Protein AF-A0A956GVD7-F1 (afdb_monomer)

Foldseek 3Di:
DDDDDDDDDDDDDDDDDDDDDDDDDDDDDDDDDDDDDDDDDDDDDDDDDDDDDDDDDDDDDDDDDDDDDDDDDDDDDDDDDDPPDPPDPPVVVVVVVVVVPPPDLPQQVVLLCLLQVLLQLLQVLQQFFQFVPPHTHGLVNCLVPDDPLVNVLSVLSNCSSPVSNVLSPDDDDLLVSLQSLQCSQLVNQQSLQPPVDPDHDVLSNLLSQLLLQLLQLLLLCLPVVVDCSSLVSLLSSLCSNVCSQQPDDPPDRNVVVLVVQLVPDPDPLSNQLSVLLCLLNVLSVVSNCSPPDDPNPPSNVSSLSSLCSLASSLVSNCVSVDDVVVVCNGGVSCNAFPDPPCSNHRRGHSSNSSSSSSSNSSSNSNVVVVVVD

Solvent-accessible surface area (backbone atoms only — not comparable to full-atom values): 21523 Å² total; per-residue (Å²): 140,87,79,85,78,86,79,81,82,82,80,85,78,82,76,84,80,84,78,81,76,84,79,83,78,80,76,82,79,82,77,80,76,84,78,88,79,76,84,77,87,74,80,79,83,78,85,78,82,80,84,80,88,79,83,83,86,81,90,83,84,84,89,79,88,87,84,81,90,83,84,86,85,84,90,84,87,90,75,93,71,78,83,75,72,75,80,75,55,71,68,60,55,48,52,52,49,55,61,72,67,48,89,70,69,89,40,52,70,56,40,33,51,49,25,36,56,37,8,50,50,28,35,51,45,51,72,34,40,50,23,61,64,95,56,76,38,42,58,76,74,46,51,79,77,46,56,77,74,60,42,50,55,64,50,49,40,40,49,37,6,53,53,23,32,50,57,33,71,47,97,61,58,56,50,63,43,9,47,52,30,18,50,53,7,45,50,58,48,47,43,46,35,69,61,58,46,94,63,95,54,71,45,39,49,37,34,38,53,8,56,41,26,29,26,18,8,22,42,28,35,54,73,41,70,87,49,61,64,16,43,51,33,12,38,54,9,21,49,31,42,51,46,51,32,65,51,64,54,97,93,39,38,50,52,56,52,52,52,51,50,36,73,69,40,92,44,71,46,49,24,52,24,54,52,41,57,48,51,58,54,51,54,31,57,58,40,57,55,62,77,55,79,87,71,92,76,50,42,53,55,52,22,52,49,55,25,41,42,38,30,54,33,36,53,40,43,44,55,39,74,42,68,53,68,59,54,36,64,49,21,46,27,48,75,36,42,37,71,77,89,60,63,86,55,72,58,34,9,54,49,38,18,36,25,41,40,26,17,11,44,8,41,26,37,40,56,46,63,70,73,78,112

Secondary structure (DSSP, 8-state):
--PPPPPPPPPPPPPPPPPPPPPPPPPPPPPPPPP--PPP-PPPPPPPPPPPPPPPPPP------PPPP---------------PPPPPHHHHHHHHHHHTS---TTHHHHHHHHHHHHHHHHHHHHS-SB-SSS-B-HHHHTTTS-HHHHHHHHHHHHHHHHHHHHHHS---HHHHHHHHHHHHHHHHHHHHHTS-SS--THHHHHHHHHHHHHHHHHHHHH-SS-HHHHHHHHHHHHHHHHHHHS-BTTB-HHHHHHHHHHH-SSHHHHHHHHHTHHHHHHHHHHGGGGS---TTSHHHHHHHHHHHHHHHHHHHHHHTS-HHHHHHH-TTHHHH--GGGTTSS-TTHHHHHHHHHHHHHHHHHHHGGG--

Mean predicted aligned error: 16.41 Å

Radius of gyration: 32.95 Å; Cα contacts (8 Å, |Δi|>4): 438; chains: 1; bounding box: 130×88×84 Å

Nearest PDB structures (foldseek):
  6djb-assembly1_A  TM=1.978E-01  e=6.044E+00  Homo sapiens
  6rz9-assembly1_A  TM=1.875E-01  e=8.890E+00  Homo sapiens

Structure (mmCIF, N/CA/C/O backbone):
data_AF-A0A956GVD7-F1
#
_entry.id   AF-A0A956GVD7-F1
#
loop_
_atom_site.group_PDB
_atom_site.id
_atom_site.type_symbol
_atom_site.label_atom_id
_atom_site.label_alt_id
_atom_site.label_comp_id
_atom_site.label_asym_id
_atom_site.label_entity_id
_atom_site.label_seq_id
_atom_site.pdbx_PDB_ins_code
_atom_site.Cartn_x
_atom_site.Cartn_y
_atom_site.Cartn_z
_atom_site.occupancy
_atom_site.B_iso_or_equiv
_atom_site.auth_seq_id
_atom_site.auth_comp_id
_atom_site.auth_asym_id
_atom_site.auth_atom_id
_atom_site.pdbx_PDB_model_num
ATOM 1 N N . MET A 1 1 ? -64.883 36.658 17.181 1.00 49.34 1 MET A N 1
ATOM 2 C CA . MET A 1 1 ? -65.005 36.549 15.712 1.00 49.34 1 MET A CA 1
ATOM 3 C C . MET A 1 1 ? -63.910 37.394 15.088 1.00 49.34 1 MET A C 1
ATOM 5 O O . MET A 1 1 ? -63.750 38.523 15.526 1.00 49.34 1 MET A O 1
ATOM 9 N N . GLY A 1 2 ? -63.150 36.836 14.142 1.00 45.75 2 GLY A N 1
ATOM 10 C CA . GLY A 1 2 ? -62.042 37.521 13.462 1.00 45.75 2 GLY A CA 1
ATOM 11 C C . GLY A 1 2 ? -60.755 36.694 13.436 1.00 45.75 2 GLY A C 1
ATOM 12 O O . GLY A 1 2 ? -59.763 37.095 14.030 1.00 45.75 2 GLY A O 1
ATOM 13 N N . GLY A 1 3 ? -60.781 35.519 12.801 1.00 50.25 3 GLY A N 1
ATOM 14 C CA . GLY A 1 3 ? -59.553 34.823 12.402 1.00 50.25 3 GLY A CA 1
ATOM 15 C C . GLY A 1 3 ? -59.141 35.307 11.005 1.00 50.25 3 GLY A C 1
ATOM 16 O O . GLY A 1 3 ? -60.030 35.454 10.164 1.00 50.25 3 GLY A O 1
ATOM 17 N N . PRO A 1 4 ? -57.858 35.602 10.740 1.00 57.59 4 PRO A N 1
ATOM 18 C CA . PRO A 1 4 ? -57.428 36.070 9.427 1.00 57.59 4 PRO A CA 1
ATOM 19 C C . PRO A 1 4 ? -57.510 34.956 8.370 1.00 57.59 4 PRO A C 1
ATOM 21 O O . PRO A 1 4 ? -57.179 33.799 8.629 1.00 57.59 4 PRO A O 1
ATOM 24 N N . SER A 1 5 ? -57.975 35.341 7.181 1.00 58.94 5 SER A N 1
ATOM 25 C CA . SER A 1 5 ? -58.160 34.504 5.992 1.00 58.94 5 SER A CA 1
ATOM 26 C C . SER A 1 5 ? -56.862 33.823 5.525 1.00 58.94 5 SER A C 1
ATOM 28 O O . SER A 1 5 ? -55.789 34.421 5.639 1.00 58.94 5 SER A O 1
ATOM 30 N N . PRO A 1 6 ? -56.931 32.615 4.933 1.00 55.38 6 PRO A N 1
ATOM 31 C CA . PRO A 1 6 ? -55.756 31.960 4.371 1.00 55.38 6 PRO A CA 1
ATOM 32 C C . PRO A 1 6 ? -55.308 32.674 3.086 1.00 55.38 6 PRO A C 1
ATOM 34 O O . PRO A 1 6 ? -56.092 32.847 2.153 1.00 55.38 6 PRO A O 1
ATOM 37 N N . MET A 1 7 ? -54.040 33.099 3.043 1.00 61.91 7 MET A N 1
ATOM 38 C CA . MET A 1 7 ? -53.404 33.636 1.836 1.00 61.91 7 MET A CA 1
ATOM 39 C C . MET A 1 7 ? -53.197 32.523 0.803 1.00 61.91 7 MET A C 1
ATOM 41 O O . MET A 1 7 ? -52.710 31.441 1.129 1.00 61.91 7 MET A O 1
ATOM 45 N N . GLY A 1 8 ? -53.585 32.809 -0.442 1.00 47.59 8 GLY A N 1
ATOM 46 C CA . GLY A 1 8 ? -53.484 31.896 -1.576 1.00 47.59 8 GLY A CA 1
ATOM 47 C C . GLY A 1 8 ? -52.044 31.493 -1.903 1.00 47.59 8 GLY A C 1
ATOM 48 O O . GLY A 1 8 ? -51.101 32.266 -1.743 1.00 47.59 8 GLY A O 1
ATOM 49 N N . SER A 1 9 ? -51.892 30.260 -2.378 1.00 51.38 9 SER A N 1
ATOM 50 C CA . SER A 1 9 ? -50.633 29.695 -2.863 1.00 51.38 9 SER A CA 1
ATOM 51 C C . SER A 1 9 ? -50.095 30.461 -4.086 1.00 51.38 9 SER A C 1
ATOM 53 O O . SER A 1 9 ? -50.881 30.763 -4.989 1.00 51.38 9 SER A O 1
ATOM 55 N N . PRO A 1 10 ? -48.777 30.724 -4.185 1.00 56.19 10 PRO A N 1
ATOM 56 C CA . PRO A 1 10 ? -48.175 31.292 -5.390 1.00 56.19 10 PRO A CA 1
ATOM 57 C C . PRO A 1 10 ? -48.321 30.357 -6.601 1.00 56.19 10 PRO A C 1
ATOM 59 O O . PRO A 1 10 ? -48.238 29.136 -6.468 1.00 56.19 10 PRO A O 1
ATOM 62 N N . SER A 1 11 ? -48.511 30.932 -7.792 1.00 54.47 11 SER A N 1
ATOM 63 C CA . SER A 1 11 ? -48.519 30.194 -9.065 1.00 54.47 11 SER A CA 1
ATOM 64 C C . SER A 1 11 ? -47.128 29.620 -9.386 1.00 54.47 11 SER A C 1
ATOM 66 O O . SER A 1 11 ? -46.129 30.281 -9.092 1.00 54.47 11 SER A O 1
ATOM 68 N N . PRO A 1 12 ? -47.020 28.430 -10.007 1.00 51.78 12 PRO A N 1
ATOM 69 C CA . PRO A 1 12 ? -45.724 27.856 -10.351 1.00 51.78 12 PRO A CA 1
ATOM 70 C C . PRO A 1 12 ? -45.065 28.652 -11.489 1.00 51.78 12 PRO A C 1
ATOM 72 O O . PRO A 1 12 ? -45.664 28.867 -12.543 1.00 51.78 12 PRO A O 1
ATOM 75 N N . MET A 1 13 ? -43.819 29.087 -11.276 1.00 56.03 13 MET A N 1
ATOM 76 C CA . MET A 1 13 ? -42.972 29.664 -12.324 1.00 56.03 13 MET A CA 1
ATOM 77 C C . MET A 1 13 ? -42.649 28.600 -13.381 1.00 56.03 13 MET A C 1
ATOM 79 O O . MET A 1 13 ? -42.240 27.488 -13.047 1.00 56.03 13 MET A O 1
ATOM 83 N N . GLY A 1 14 ? -42.833 28.953 -14.656 1.00 45.16 14 GLY A N 1
ATOM 84 C CA . GLY A 1 14 ? -42.508 28.095 -15.794 1.00 45.16 14 GLY A CA 1
ATOM 85 C C . GLY A 1 14 ? -41.032 27.695 -15.800 1.00 45.16 14 GLY A C 1
ATOM 86 O O . GLY A 1 14 ? -40.151 28.532 -15.607 1.00 45.16 14 GLY A O 1
ATOM 87 N N . GLY A 1 15 ? -40.771 26.402 -15.999 1.00 52.38 15 GLY A N 1
ATOM 88 C CA . GLY A 1 15 ? -39.416 25.863 -16.076 1.00 52.38 15 GLY A CA 1
ATOM 89 C C . GLY A 1 15 ? -38.651 26.363 -17.312 1.00 52.38 15 GLY A C 1
ATOM 90 O O . GLY A 1 15 ? -39.267 26.730 -18.316 1.00 52.38 15 GLY A O 1
ATOM 91 N N . PRO A 1 16 ? -37.309 26.382 -17.264 1.00 54.25 16 PRO A N 1
ATOM 92 C CA . PRO A 1 16 ? -36.489 26.795 -18.397 1.00 54.25 16 PRO A CA 1
ATOM 93 C C . PRO A 1 16 ? -36.635 25.828 -19.583 1.00 54.25 16 PRO A C 1
ATOM 95 O O . PRO A 1 16 ? -36.766 24.616 -19.413 1.00 54.25 16 PRO A O 1
ATOM 98 N N . SER A 1 17 ? -36.600 26.379 -20.800 1.00 53.59 17 SER A N 1
ATOM 99 C CA . SER A 1 17 ? -36.626 25.604 -22.047 1.00 53.59 17 SER A CA 1
ATOM 100 C C . SER A 1 17 ? -35.341 24.777 -22.213 1.00 53.59 17 SER A C 1
ATOM 102 O O . SER A 1 17 ? -34.263 25.268 -21.868 1.00 53.59 17 SER A O 1
ATOM 104 N N . PRO A 1 18 ? -35.411 23.545 -22.752 1.00 48.72 18 PRO A N 1
ATOM 105 C CA . PRO A 1 18 ? -34.227 22.714 -22.932 1.00 48.72 18 PRO A CA 1
ATOM 106 C C . PRO A 1 18 ? -33.298 23.312 -23.999 1.00 48.72 18 PRO A C 1
ATOM 108 O O . PRO A 1 18 ? -33.728 23.628 -25.109 1.00 48.72 18 PRO A O 1
ATOM 111 N N . MET A 1 19 ? -32.012 23.452 -23.665 1.00 49.78 19 MET A N 1
ATOM 112 C CA . MET A 1 19 ? -30.965 23.785 -24.634 1.00 49.78 19 MET A CA 1
ATOM 113 C C . MET A 1 19 ? -30.798 22.631 -25.629 1.00 49.78 19 MET A C 1
ATOM 115 O O . MET A 1 19 ? -30.642 21.476 -25.232 1.00 49.78 19 MET A O 1
ATOM 119 N N . GLY A 1 20 ? -30.824 22.959 -26.923 1.00 43.62 20 GLY A N 1
ATOM 120 C CA . GLY A 1 20 ? -30.574 22.009 -28.004 1.00 43.62 20 GLY A CA 1
ATOM 121 C C . GLY A 1 20 ? -29.204 21.347 -27.857 1.00 43.62 20 GLY A C 1
ATOM 122 O O . GLY A 1 20 ? -28.201 22.021 -27.626 1.00 43.62 20 GLY A O 1
ATOM 123 N N . GLY A 1 21 ? -29.177 20.018 -27.963 1.00 47.44 21 GLY A N 1
ATOM 124 C CA . GLY A 1 21 ? -27.946 19.238 -27.887 1.00 47.44 21 GLY A CA 1
ATOM 125 C C . GLY A 1 21 ? -26.981 19.556 -29.039 1.00 47.44 21 GLY A C 1
ATOM 126 O O . GLY A 1 21 ? -27.412 19.996 -30.109 1.00 47.44 21 GLY A O 1
ATOM 127 N N . PRO A 1 22 ? -25.670 19.336 -28.848 1.00 52.50 22 PRO A N 1
ATOM 128 C CA . PRO A 1 22 ? -24.684 19.551 -29.898 1.00 52.50 22 PRO A CA 1
ATOM 129 C C . PRO A 1 22 ? -24.912 18.599 -31.081 1.00 52.50 22 PRO A C 1
ATOM 131 O O . PRO A 1 22 ? -25.279 17.436 -30.909 1.00 52.50 22 PRO A O 1
ATOM 134 N N . SER A 1 23 ? -24.684 19.105 -32.296 1.00 51.47 23 SER A N 1
ATOM 135 C CA . SER A 1 23 ? -24.769 18.315 -33.529 1.00 51.47 23 SER A CA 1
ATOM 136 C C . SER A 1 23 ? -23.673 17.236 -33.573 1.00 51.47 23 SER A C 1
ATOM 138 O O . SER A 1 23 ? -22.557 17.503 -33.119 1.00 51.47 23 SER A O 1
ATOM 140 N N . PRO A 1 24 ? -23.935 16.036 -34.129 1.00 48.38 24 PRO A N 1
ATOM 141 C CA . PRO A 1 24 ? -22.924 14.987 -34.218 1.00 48.38 24 PRO A CA 1
ATOM 142 C C . PRO A 1 24 ? -21.773 15.427 -35.130 1.00 48.38 24 PRO A C 1
ATOM 144 O O . PRO A 1 24 ? -22.002 15.814 -36.276 1.00 48.38 24 PRO A O 1
ATOM 147 N N . MET A 1 25 ? -20.531 15.343 -34.645 1.00 50.09 25 MET A N 1
ATOM 148 C CA . MET A 1 25 ? -19.358 15.435 -35.518 1.00 50.09 25 MET A CA 1
ATOM 149 C C . MET A 1 25 ? -19.329 14.214 -36.442 1.00 50.09 25 MET A C 1
ATOM 151 O O . MET A 1 25 ? -19.420 13.077 -35.978 1.00 50.09 25 MET A O 1
ATOM 155 N N . GLY A 1 26 ? -19.212 14.462 -37.748 1.00 42.38 26 GLY A N 1
ATOM 156 C CA . GLY A 1 26 ? -19.067 13.421 -38.761 1.00 42.38 26 GLY A CA 1
ATOM 157 C C . GLY A 1 26 ? -17.887 12.504 -38.442 1.00 42.38 26 GLY A C 1
ATOM 158 O O . GLY A 1 26 ? -16.792 12.972 -38.131 1.00 42.38 26 GLY A O 1
ATOM 159 N N . GLY A 1 27 ? -18.133 11.194 -38.484 1.00 45.09 27 GLY A N 1
ATOM 160 C CA . GLY A 1 27 ? -17.101 10.186 -38.265 1.00 45.09 27 GLY A CA 1
ATOM 161 C C . GLY A 1 27 ? -15.998 10.252 -39.330 1.00 45.09 27 GLY A C 1
ATOM 162 O O . GLY A 1 27 ? -16.236 10.738 -40.438 1.00 45.09 27 GLY A O 1
ATOM 163 N N . PRO A 1 28 ? -14.785 9.771 -39.020 1.00 52.69 28 PRO A N 1
ATOM 164 C CA . PRO A 1 28 ? -13.694 9.735 -39.985 1.00 52.69 28 PRO A CA 1
ATOM 165 C C . PRO A 1 28 ? -14.022 8.799 -41.159 1.00 52.69 28 PRO A C 1
ATOM 167 O O . PRO A 1 28 ? -14.576 7.714 -40.971 1.00 52.69 28 PRO A O 1
ATOM 170 N N . SER A 1 29 ? -13.651 9.216 -42.372 1.00 50.88 29 SER A N 1
ATOM 171 C CA . SER A 1 29 ? -13.756 8.402 -43.587 1.00 50.88 29 SER A CA 1
ATOM 172 C C . SER A 1 29 ? -12.965 7.091 -43.447 1.00 50.88 29 SER A C 1
ATOM 174 O O . SER A 1 29 ? -11.859 7.115 -42.896 1.00 50.88 29 SER A O 1
ATOM 176 N N . PRO A 1 30 ? -13.458 5.950 -43.969 1.00 47.06 30 PRO A N 1
ATOM 177 C CA . PRO A 1 30 ? -12.713 4.697 -43.922 1.00 47.06 30 PRO A CA 1
ATOM 178 C C . PRO A 1 30 ? -11.430 4.819 -44.755 1.00 47.06 30 PRO A C 1
ATOM 180 O O . PRO A 1 30 ? -11.487 5.156 -45.938 1.00 47.06 30 PRO A O 1
ATOM 183 N N . MET A 1 31 ? -10.271 4.525 -44.157 1.00 49.09 31 MET A N 1
ATOM 184 C CA . MET A 1 31 ? -9.049 4.285 -44.928 1.00 49.09 31 MET A CA 1
ATOM 185 C C . MET A 1 31 ? -9.249 3.035 -45.790 1.00 49.09 31 MET A C 1
ATOM 187 O O . MET A 1 31 ? -9.678 1.995 -45.289 1.00 49.09 31 MET A O 1
ATOM 191 N N . GLY A 1 32 ? -8.946 3.153 -47.085 1.00 41.12 32 GLY A N 1
ATOM 192 C CA . GLY A 1 32 ? -8.997 2.047 -48.037 1.00 41.12 32 GLY A CA 1
ATOM 193 C C . GLY A 1 32 ? -8.183 0.852 -47.541 1.00 41.12 32 GLY A C 1
ATOM 194 O O . GLY A 1 32 ? -7.042 1.003 -47.105 1.00 41.12 32 GLY A O 1
ATOM 195 N N . GLY A 1 33 ? -8.799 -0.330 -47.575 1.00 43.00 33 GLY A N 1
ATOM 196 C CA . GLY A 1 33 ? -8.146 -1.575 -47.189 1.00 43.00 33 GLY A CA 1
ATOM 197 C C . GLY A 1 33 ? -6.944 -1.897 -48.090 1.00 43.00 33 GLY A C 1
ATOM 198 O O . GLY A 1 33 ? -6.905 -1.469 -49.246 1.00 43.00 33 GLY A O 1
ATOM 199 N N . PRO A 1 34 ? -5.953 -2.648 -47.586 1.00 50.78 34 PRO A N 1
ATOM 200 C CA . PRO A 1 34 ? -4.809 -3.067 -48.384 1.00 50.78 34 PRO A CA 1
ATOM 201 C C . PRO A 1 34 ? -5.228 -4.050 -49.488 1.00 50.78 34 PRO A C 1
ATOM 203 O O . PRO A 1 34 ? -6.030 -4.958 -49.263 1.00 50.78 34 PRO A O 1
ATOM 206 N N . SER A 1 35 ? -4.654 -3.880 -50.681 1.00 48.06 35 SER A N 1
ATOM 207 C CA . SER A 1 35 ? -4.806 -4.795 -51.817 1.00 48.06 35 SER A CA 1
ATOM 208 C C . SER A 1 35 ? -4.324 -6.212 -51.460 1.00 48.06 35 SER A C 1
ATOM 210 O O . SER A 1 35 ? -3.257 -6.348 -50.855 1.00 48.06 35 SER A O 1
ATOM 212 N N . PRO A 1 36 ? -5.035 -7.282 -51.860 1.00 43.22 36 PRO A N 1
ATOM 213 C CA . PRO A 1 36 ? -4.582 -8.644 -51.613 1.00 43.22 36 PRO A CA 1
ATOM 214 C C . PRO A 1 36 ? -3.406 -8.985 -52.540 1.00 43.22 36 PRO A C 1
ATOM 216 O O . PRO A 1 36 ? -3.590 -9.251 -53.726 1.00 43.22 36 PRO A O 1
ATOM 219 N N . MET A 1 37 ? -2.183 -8.997 -52.003 1.00 46.09 37 MET A N 1
ATOM 220 C CA . MET A 1 37 ? -1.062 -9.708 -52.623 1.00 46.09 37 MET A CA 1
ATOM 221 C C . MET A 1 37 ? -1.150 -11.178 -52.213 1.00 46.09 37 MET A C 1
ATOM 223 O O . MET A 1 37 ? -0.867 -11.533 -51.070 1.00 46.09 37 MET A O 1
ATOM 227 N N . GLY A 1 38 ? -1.584 -12.032 -53.138 1.00 41.00 38 GLY A N 1
ATOM 228 C CA . GLY A 1 38 ? -1.508 -13.479 -52.962 1.00 41.00 38 GLY A CA 1
ATOM 229 C C . GLY A 1 38 ? -0.048 -13.958 -52.980 1.00 41.00 38 GLY A C 1
ATOM 230 O O . GLY A 1 38 ? 0.755 -13.415 -53.741 1.00 41.00 38 GLY A O 1
ATOM 231 N N . PRO A 1 39 ? 0.330 -14.963 -52.174 1.00 49.22 39 PRO A N 1
ATOM 232 C CA . PRO A 1 39 ? 1.646 -15.575 -52.278 1.00 49.22 39 PRO A CA 1
ATOM 233 C C . PRO A 1 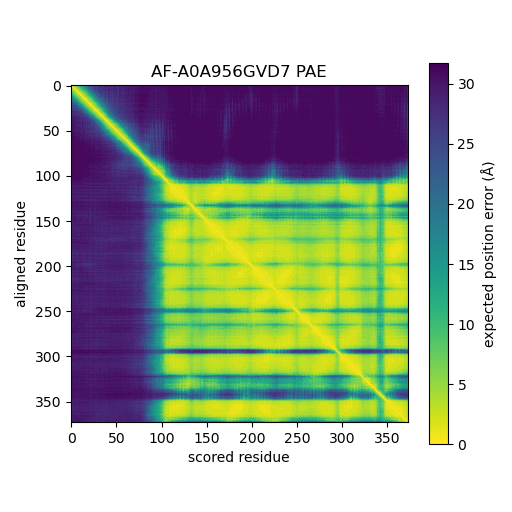39 ? 1.708 -16.523 -53.486 1.00 49.22 39 PRO A C 1
ATOM 235 O O . PRO A 1 39 ? 0.873 -17.413 -53.640 1.00 49.22 39 PRO A O 1
ATOM 238 N N . SER A 1 40 ? 2.733 -16.360 -54.324 1.00 46.62 40 SER A N 1
ATOM 239 C CA . SER A 1 40 ? 3.163 -17.386 -55.280 1.00 46.62 40 SER A CA 1
ATOM 240 C C . SER A 1 40 ? 3.621 -18.644 -54.519 1.00 46.62 40 SER A C 1
ATOM 242 O O . SER A 1 40 ? 4.302 -18.499 -53.499 1.00 46.62 40 SER A O 1
ATOM 244 N N . PRO A 1 41 ? 3.326 -19.876 -54.978 1.00 44.75 41 PRO A N 1
ATOM 245 C CA . PRO A 1 41 ? 3.816 -21.077 -54.312 1.00 44.75 41 PRO A CA 1
ATOM 246 C C . PRO A 1 41 ? 5.324 -21.207 -54.558 1.00 44.75 41 PRO A C 1
ATOM 248 O O . PRO A 1 41 ? 5.753 -21.495 -55.675 1.00 44.75 41 PRO A O 1
ATOM 251 N N . MET A 1 42 ? 6.145 -20.990 -53.527 1.00 46.59 42 MET A N 1
ATOM 252 C CA . MET A 1 42 ? 7.536 -21.447 -53.550 1.00 46.59 42 MET A CA 1
ATOM 253 C C . MET A 1 42 ? 7.550 -22.967 -53.375 1.00 46.59 42 MET A C 1
ATOM 255 O O . MET A 1 42 ? 6.938 -23.499 -52.449 1.00 46.59 42 MET A O 1
ATOM 259 N N . GLY A 1 43 ? 8.231 -23.648 -54.299 1.00 39.69 43 GLY A N 1
ATOM 260 C CA . GLY A 1 43 ? 8.416 -25.095 -54.297 1.00 39.69 43 GLY A CA 1
ATOM 261 C C . GLY A 1 43 ? 8.971 -25.600 -52.966 1.00 39.69 43 GLY A C 1
ATOM 262 O O . GLY A 1 43 ? 9.837 -24.972 -52.357 1.00 39.69 43 GLY A O 1
ATOM 263 N N . GLY A 1 44 ? 8.433 -26.730 -52.510 1.00 39.69 44 GLY A N 1
ATOM 264 C CA . GLY A 1 44 ? 8.859 -27.371 -51.272 1.00 39.69 44 GLY A CA 1
ATOM 265 C C . GLY A 1 44 ? 10.339 -27.781 -51.306 1.00 39.69 44 GLY A C 1
ATOM 266 O O . GLY A 1 44 ? 10.880 -28.055 -52.380 1.00 39.69 44 GLY A O 1
ATOM 267 N N . PRO A 1 45 ? 11.011 -27.836 -50.146 1.00 49.28 45 PRO A N 1
ATOM 268 C CA . PRO A 1 45 ? 12.397 -28.277 -50.067 1.00 49.28 45 PRO A CA 1
ATOM 269 C C . PRO A 1 45 ? 12.526 -29.782 -50.352 1.00 49.28 45 PRO A C 1
ATOM 271 O O . PRO A 1 45 ? 11.753 -30.595 -49.844 1.00 49.28 45 PRO A O 1
ATOM 274 N N . SER A 1 46 ? 13.537 -30.152 -51.142 1.00 47.88 46 SER A N 1
ATOM 275 C CA . SER A 1 46 ? 13.964 -31.541 -51.350 1.00 47.88 46 SER A CA 1
ATOM 276 C C . SER A 1 46 ? 14.433 -32.179 -50.029 1.00 47.88 46 SER A C 1
ATOM 278 O O . SER A 1 46 ? 15.081 -31.493 -49.234 1.00 47.88 46 SER A O 1
ATOM 280 N N . PRO A 1 47 ? 14.189 -33.481 -49.778 1.00 43.28 47 PRO A N 1
ATOM 281 C CA . PRO A 1 47 ? 14.679 -34.138 -48.568 1.00 43.28 47 PRO A CA 1
ATOM 282 C C . PRO A 1 47 ? 16.211 -34.234 -48.593 1.00 43.28 47 PRO A C 1
ATOM 284 O O . PRO A 1 47 ? 16.781 -34.840 -49.501 1.00 43.28 47 PRO A O 1
ATOM 287 N N . MET A 1 48 ? 16.888 -33.661 -47.593 1.00 46.50 48 MET A N 1
ATOM 288 C CA . MET A 1 48 ? 18.300 -33.962 -47.336 1.00 46.50 48 MET A CA 1
ATOM 289 C C . MET A 1 48 ? 18.417 -35.382 -46.775 1.00 46.50 48 MET A C 1
ATOM 291 O O . MET A 1 48 ? 17.727 -35.739 -45.819 1.00 46.50 48 MET A O 1
ATOM 295 N N . GLY A 1 49 ? 19.294 -36.182 -47.386 1.00 37.59 49 GLY A N 1
ATOM 296 C CA . GLY A 1 49 ? 19.621 -37.533 -46.942 1.00 37.59 49 GLY A CA 1
ATOM 297 C C . GLY A 1 49 ? 20.127 -37.555 -45.499 1.00 37.59 49 GLY A C 1
ATOM 298 O O . GLY A 1 49 ? 20.881 -36.679 -45.076 1.00 37.59 49 GLY A O 1
ATOM 299 N N . GLY A 1 50 ? 19.678 -38.555 -44.741 1.00 39.25 50 GLY A N 1
ATOM 300 C CA . GLY A 1 50 ? 20.084 -38.754 -43.353 1.00 39.25 50 GLY A CA 1
ATOM 301 C C . GLY A 1 50 ? 21.576 -39.103 -43.218 1.00 39.25 50 GLY A C 1
ATOM 302 O O . GLY A 1 50 ? 22.167 -39.658 -44.146 1.00 39.25 50 GLY A O 1
ATOM 303 N N . PRO A 1 51 ? 22.201 -38.794 -42.070 1.00 48.16 51 PRO A N 1
ATOM 304 C CA . PRO A 1 51 ? 23.596 -39.134 -41.816 1.00 48.16 51 PRO A CA 1
ATOM 305 C C . PRO A 1 51 ? 23.785 -40.637 -41.547 1.00 48.16 51 PRO A C 1
ATOM 307 O O . PRO A 1 51 ? 22.996 -41.263 -40.840 1.00 48.16 51 PRO A O 1
ATOM 310 N N . SER A 1 52 ? 24.870 -41.202 -42.085 1.00 44.28 52 SER A N 1
ATOM 311 C CA . SER A 1 52 ? 25.335 -42.566 -41.795 1.00 44.28 52 SER A CA 1
ATOM 312 C C . SER A 1 52 ? 25.819 -42.705 -40.338 1.00 44.28 52 SER A C 1
ATOM 314 O O . SER A 1 52 ? 26.398 -41.754 -39.806 1.00 44.28 52 SER A O 1
ATOM 316 N N . PRO A 1 53 ? 25.666 -43.874 -39.684 1.00 42.25 53 PRO A N 1
ATOM 317 C CA . PRO A 1 53 ? 26.124 -44.067 -38.311 1.00 42.25 53 PRO A CA 1
ATOM 318 C C . PRO A 1 53 ? 27.650 -44.237 -38.255 1.00 42.25 53 PRO A C 1
ATOM 320 O O . PRO A 1 53 ? 28.198 -45.150 -38.872 1.00 42.25 53 PRO A O 1
ATOM 323 N N . MET A 1 54 ? 28.341 -43.391 -37.482 1.00 45.59 54 MET A N 1
ATOM 324 C CA . MET A 1 54 ? 29.725 -43.647 -37.065 1.00 45.59 54 MET A CA 1
ATOM 325 C C . MET A 1 54 ? 29.738 -44.564 -35.838 1.00 45.59 54 MET A C 1
ATOM 327 O O . MET A 1 54 ? 29.040 -44.317 -34.855 1.00 45.59 54 MET A O 1
ATOM 331 N N . GLY A 1 55 ? 30.535 -45.632 -35.926 1.00 35.59 55 GLY A N 1
ATOM 332 C CA . GLY A 1 55 ? 30.714 -46.642 -34.887 1.00 35.59 55 GLY A CA 1
ATOM 333 C C . GLY A 1 55 ? 31.324 -46.088 -33.597 1.00 35.59 55 GLY A C 1
ATOM 334 O O . GLY A 1 55 ? 32.181 -45.206 -33.619 1.00 35.59 55 GLY A O 1
ATOM 335 N N . GLY A 1 56 ? 30.864 -46.622 -32.466 1.00 36.53 56 GLY A N 1
ATOM 336 C CA . GLY A 1 56 ? 31.387 -46.300 -31.141 1.00 36.53 56 GLY A CA 1
ATOM 337 C C . GLY A 1 56 ? 32.731 -46.988 -30.851 1.00 36.53 56 GLY A C 1
ATOM 338 O O . GLY A 1 56 ? 32.966 -48.089 -31.354 1.00 36.53 56 GLY A O 1
ATOM 339 N N . PRO A 1 57 ? 33.601 -46.399 -30.012 1.00 45.56 57 PRO A N 1
ATOM 340 C CA . PRO A 1 57 ? 34.746 -47.103 -29.442 1.00 45.56 57 PRO A CA 1
ATOM 341 C C . PRO A 1 57 ? 34.361 -47.908 -28.186 1.00 45.56 57 PRO A C 1
ATOM 343 O O . PRO A 1 57 ? 33.604 -47.442 -27.335 1.00 45.56 57 PRO A O 1
ATOM 346 N N . SER A 1 58 ? 34.930 -49.110 -28.081 1.00 40.72 58 SER A N 1
ATOM 347 C CA . SER A 1 58 ? 34.826 -50.068 -26.968 1.00 40.72 58 SER A CA 1
ATOM 348 C C . SER A 1 58 ? 35.469 -49.581 -25.649 1.00 40.72 58 SER A C 1
ATOM 350 O O . SER A 1 58 ? 36.352 -48.722 -25.681 1.00 40.72 58 SER A O 1
ATOM 352 N N . PRO A 1 59 ? 35.088 -50.152 -24.483 1.00 43.88 59 PRO A N 1
ATOM 353 C CA . PRO A 1 59 ? 35.544 -49.704 -23.167 1.00 43.88 59 PRO A CA 1
ATOM 354 C C . PRO A 1 59 ? 36.896 -50.323 -22.773 1.00 43.88 59 PRO A C 1
ATOM 356 O O . PRO A 1 59 ? 37.098 -51.528 -22.914 1.00 43.88 59 PRO A O 1
ATOM 359 N N . MET A 1 60 ? 37.797 -49.517 -22.206 1.00 43.25 60 MET A N 1
ATOM 360 C CA . MET A 1 60 ? 39.002 -49.992 -21.518 1.00 43.25 60 MET A CA 1
ATOM 361 C C . MET A 1 60 ? 38.907 -49.575 -20.046 1.00 43.25 60 MET A C 1
ATOM 363 O O . MET A 1 60 ? 38.684 -48.406 -19.738 1.00 43.25 60 MET A O 1
ATOM 367 N N . GLY A 1 61 ? 38.952 -50.562 -19.151 1.00 34.19 61 GLY A N 1
ATOM 368 C CA . GLY A 1 61 ? 38.656 -50.395 -17.732 1.00 34.19 61 GLY A CA 1
ATOM 369 C C . GLY A 1 61 ? 39.861 -50.124 -16.832 1.00 34.19 61 GLY A C 1
ATOM 370 O O . GLY A 1 61 ? 41.007 -50.217 -17.252 1.00 34.19 61 GLY A O 1
ATOM 371 N N . GLY A 1 62 ? 39.540 -49.911 -15.551 1.00 30.91 62 GLY A N 1
ATOM 372 C CA . GLY A 1 62 ? 40.321 -50.426 -14.423 1.00 30.91 62 GLY A CA 1
ATOM 373 C C . GLY A 1 62 ? 41.200 -49.439 -13.648 1.00 30.91 62 GLY A C 1
ATOM 374 O O . GLY A 1 62 ? 42.216 -48.997 -14.161 1.00 30.91 62 GLY A O 1
ATOM 375 N N . MET A 1 63 ? 40.866 -49.296 -12.351 1.00 34.50 63 MET A N 1
ATOM 376 C CA . MET A 1 63 ? 41.759 -49.006 -11.200 1.00 34.50 63 MET A CA 1
ATOM 377 C C . MET A 1 63 ? 42.266 -47.552 -11.080 1.00 34.50 63 MET A C 1
ATOM 379 O O . MET A 1 63 ? 42.633 -46.935 -12.062 1.00 34.50 63 MET A O 1
ATOM 383 N N . GLY A 1 64 ? 42.336 -46.885 -9.926 1.00 32.97 64 GLY A N 1
ATOM 384 C CA . GLY A 1 64 ? 42.163 -47.207 -8.507 1.00 32.97 64 GLY A CA 1
ATOM 385 C C . GLY A 1 64 ? 42.220 -45.886 -7.700 1.00 32.97 64 GLY A C 1
ATOM 386 O O . GLY A 1 64 ? 42.501 -44.835 -8.269 1.00 32.97 64 GLY A O 1
ATOM 387 N N . GLY A 1 65 ? 41.871 -45.935 -6.409 1.00 36.94 65 GLY A N 1
ATOM 388 C CA . GLY A 1 65 ? 41.523 -44.788 -5.547 1.00 36.94 65 GLY A CA 1
ATOM 389 C C . GLY A 1 65 ? 42.619 -43.757 -5.187 1.00 36.94 65 GLY A C 1
ATOM 390 O O . GLY A 1 65 ? 43.726 -43.794 -5.720 1.00 36.94 65 GLY A O 1
ATOM 391 N N . PRO A 1 66 ? 42.301 -42.800 -4.288 1.00 48.78 66 PRO A N 1
ATOM 392 C CA . PRO A 1 66 ? 43.092 -41.586 -4.074 1.00 48.78 66 PRO A CA 1
ATOM 393 C C . PRO A 1 66 ? 44.202 -41.790 -3.027 1.00 48.78 66 PRO A C 1
ATOM 395 O O . PRO A 1 66 ? 43.976 -42.514 -2.054 1.00 48.78 66 PRO A O 1
ATOM 398 N N . PRO A 1 67 ? 45.362 -41.112 -3.122 1.00 45.91 67 PRO A N 1
ATOM 399 C CA . PRO A 1 67 ? 46.294 -41.047 -2.009 1.00 45.91 67 PRO A CA 1
ATOM 400 C C . PRO A 1 67 ? 46.068 -39.795 -1.143 1.00 45.91 67 PRO A C 1
ATOM 402 O O . PRO A 1 67 ? 45.997 -38.666 -1.628 1.00 45.91 67 PRO A O 1
ATOM 405 N N . SER A 1 68 ? 45.979 -40.040 0.164 1.00 43.22 68 SER A N 1
ATOM 406 C CA . SER A 1 68 ? 46.066 -39.085 1.279 1.00 43.22 68 SER A CA 1
ATOM 407 C C . SER A 1 68 ? 47.490 -38.493 1.430 1.00 43.22 68 SER A C 1
ATOM 409 O O . SER A 1 68 ? 48.427 -38.991 0.802 1.00 43.22 68 SER A O 1
ATOM 411 N N . PRO A 1 69 ? 47.684 -37.432 2.243 1.00 49.09 69 PRO A N 1
ATOM 412 C CA . PRO A 1 69 ? 48.809 -36.503 2.123 1.00 49.09 69 PRO A CA 1
ATOM 413 C C . PRO A 1 69 ? 50.045 -36.927 2.932 1.00 49.09 69 PRO A C 1
ATOM 415 O O . PRO A 1 69 ? 49.923 -37.523 4.002 1.00 49.09 69 PRO A O 1
ATOM 418 N N . MET A 1 70 ? 51.239 -36.545 2.465 1.00 43.22 70 MET A N 1
ATOM 419 C CA . MET A 1 70 ? 52.493 -36.656 3.224 1.00 43.22 70 MET A CA 1
ATOM 420 C C . MET A 1 70 ? 53.277 -35.327 3.267 1.00 43.22 70 MET A C 1
ATOM 422 O O . MET A 1 70 ? 53.052 -34.459 2.423 1.00 43.22 70 MET A O 1
ATOM 426 N N . PRO A 1 71 ? 54.137 -35.140 4.292 1.00 45.75 71 PRO A N 1
ATOM 427 C CA . PRO A 1 71 ? 54.462 -33.838 4.873 1.00 45.75 71 PRO A CA 1
ATOM 428 C C . PRO A 1 71 ? 55.743 -33.183 4.324 1.00 45.75 71 PRO A C 1
ATOM 430 O O . PRO A 1 71 ? 56.591 -33.816 3.702 1.00 45.75 71 PRO A O 1
ATOM 433 N N . ALA A 1 72 ? 55.864 -31.884 4.604 1.00 44.09 72 ALA A N 1
ATOM 434 C CA . ALA A 1 72 ? 56.924 -30.981 4.156 1.00 44.09 72 ALA A CA 1
ATOM 435 C C . ALA A 1 72 ? 58.323 -31.269 4.742 1.00 44.09 72 ALA A C 1
ATOM 437 O O . ALA A 1 72 ? 58.432 -31.647 5.911 1.00 44.09 72 ALA A O 1
ATOM 438 N N . PRO A 1 73 ? 59.391 -30.906 4.003 1.00 41.72 73 PRO A N 1
ATOM 439 C CA . PRO A 1 73 ? 60.666 -30.502 4.587 1.00 41.72 73 PRO A CA 1
ATOM 440 C C . PRO A 1 73 ? 60.969 -29.000 4.420 1.00 41.72 73 PRO A C 1
ATOM 442 O O . PRO A 1 73 ? 60.473 -28.297 3.546 1.00 41.72 73 PRO A O 1
ATOM 445 N N . GLN A 1 74 ? 61.807 -28.546 5.343 1.00 38.06 74 GLN A N 1
ATOM 446 C CA . GLN A 1 74 ? 62.123 -27.197 5.800 1.00 38.06 74 GLN A CA 1
ATOM 447 C C . GLN A 1 74 ? 62.899 -26.257 4.844 1.00 38.06 74 GLN A C 1
ATOM 449 O O . GLN A 1 74 ? 63.913 -26.635 4.274 1.00 38.06 74 GLN A O 1
ATOM 454 N N . ARG A 1 75 ? 62.504 -24.970 4.914 1.00 41.12 75 ARG A N 1
ATOM 455 C CA . ARG A 1 75 ? 63.324 -23.777 5.267 1.00 41.12 75 ARG A CA 1
ATOM 456 C C . ARG A 1 75 ? 64.372 -23.253 4.260 1.00 41.12 75 ARG A C 1
ATOM 458 O O . ARG A 1 75 ? 65.446 -23.819 4.123 1.00 41.12 75 ARG A O 1
ATOM 465 N N . GLY A 1 76 ? 64.140 -22.028 3.760 1.00 31.95 76 GLY A N 1
ATOM 466 C CA . GLY A 1 76 ? 65.220 -21.110 3.361 1.00 31.95 76 GLY A CA 1
ATOM 467 C C . GLY A 1 76 ? 64.824 -19.883 2.518 1.00 31.95 76 GLY A C 1
ATOM 468 O O . GLY A 1 76 ? 64.732 -19.994 1.307 1.00 31.95 76 GLY A O 1
ATOM 469 N N . GLY A 1 77 ? 64.724 -18.701 3.144 1.00 32.47 77 GLY A N 1
ATOM 470 C CA . GLY A 1 77 ? 65.072 -17.404 2.520 1.00 32.47 77 GLY A CA 1
ATOM 471 C C . GLY A 1 77 ? 64.006 -16.644 1.703 1.00 32.47 77 GLY A C 1
ATOM 472 O O . GLY A 1 77 ? 63.027 -17.237 1.277 1.00 32.47 77 GLY A O 1
ATOM 473 N N . PRO A 1 78 ? 64.149 -15.311 1.536 1.00 47.12 78 PRO A N 1
ATOM 474 C CA . PRO A 1 78 ? 63.036 -14.361 1.543 1.00 47.12 78 PRO A CA 1
ATOM 475 C C . PRO A 1 78 ? 62.636 -13.858 0.147 1.00 47.12 78 PRO A C 1
ATOM 477 O O . PRO A 1 78 ? 63.478 -13.479 -0.660 1.00 47.12 78 PRO A O 1
ATOM 480 N N . GLY A 1 79 ? 61.333 -13.769 -0.109 1.00 38.09 79 GLY A N 1
ATOM 481 C CA . GLY A 1 79 ? 60.803 -13.139 -1.315 1.00 38.09 79 GLY A CA 1
ATOM 482 C C . GLY A 1 79 ? 59.313 -13.404 -1.451 1.00 38.09 79 GLY A C 1
ATOM 483 O O . GLY A 1 79 ? 58.908 -14.492 -1.848 1.00 38.09 79 GLY A O 1
ATOM 484 N N . GLY A 1 80 ? 58.487 -12.423 -1.083 1.00 49.53 80 GLY A N 1
ATOM 485 C CA . GLY A 1 80 ? 57.046 -12.487 -1.299 1.00 49.53 80 GLY A CA 1
ATOM 486 C C . GLY A 1 80 ? 56.754 -12.593 -2.791 1.00 49.53 80 GLY A C 1
ATOM 487 O O . GLY A 1 80 ? 56.879 -11.615 -3.521 1.00 49.53 80 GLY A O 1
ATOM 488 N N . THR A 1 81 ? 56.367 -13.780 -3.245 1.00 45.75 81 THR A N 1
ATOM 489 C CA . THR A 1 81 ? 55.759 -13.960 -4.559 1.00 45.75 81 THR A CA 1
ATOM 490 C C . THR A 1 81 ? 54.254 -13.899 -4.364 1.00 45.75 81 THR A C 1
ATOM 492 O O . THR A 1 81 ? 53.647 -14.739 -3.701 1.00 45.75 81 THR A O 1
ATOM 495 N N . ALA A 1 82 ? 53.656 -12.830 -4.888 1.00 48.81 82 ALA A N 1
ATOM 496 C CA . ALA A 1 82 ? 52.217 -12.727 -5.032 1.00 48.81 82 ALA A CA 1
ATOM 497 C C . ALA A 1 82 ? 51.716 -13.984 -5.753 1.00 48.81 82 ALA A C 1
ATOM 499 O O . ALA A 1 82 ? 52.222 -14.334 -6.820 1.00 48.81 82 ALA A O 1
ATOM 500 N N . VAL A 1 83 ? 50.731 -14.663 -5.166 1.00 47.50 83 VAL A N 1
ATOM 501 C CA . VAL A 1 83 ? 50.001 -15.735 -5.840 1.00 47.50 83 VAL A CA 1
ATOM 502 C C . VAL A 1 83 ? 49.285 -15.090 -7.024 1.00 47.50 83 VAL A C 1
ATOM 504 O O . VAL A 1 83 ? 48.228 -14.478 -6.872 1.00 47.50 83 VAL A O 1
ATOM 507 N N . VAL A 1 84 ? 49.896 -15.167 -8.208 1.00 53.66 84 VAL A N 1
ATOM 508 C CA . VAL A 1 84 ? 49.249 -14.795 -9.464 1.00 53.66 84 VAL A CA 1
ATOM 509 C C . VAL A 1 84 ? 48.103 -15.779 -9.639 1.00 53.66 84 VAL A C 1
ATOM 511 O O . VAL A 1 84 ? 48.307 -16.958 -9.921 1.00 53.66 84 VAL A O 1
ATOM 514 N N . SER A 1 85 ? 46.889 -15.297 -9.385 1.00 59.38 85 SER A N 1
ATOM 515 C CA . SER A 1 85 ? 45.673 -16.050 -9.664 1.00 59.38 85 SER A CA 1
ATOM 516 C C . SER A 1 85 ? 45.684 -16.401 -11.148 1.00 59.38 85 SER A C 1
ATOM 518 O O . SER A 1 85 ? 45.864 -15.514 -11.985 1.00 59.38 85 SER A O 1
ATOM 520 N N . ALA A 1 86 ? 45.552 -17.689 -11.469 1.00 59.09 86 ALA A N 1
ATOM 521 C CA . ALA A 1 86 ? 45.524 -18.151 -12.850 1.00 59.09 86 ALA A CA 1
ATOM 522 C C . ALA A 1 86 ? 44.469 -17.355 -13.648 1.00 59.09 86 ALA A C 1
ATOM 524 O O . ALA A 1 86 ? 43.373 -17.125 -13.122 1.00 59.09 86 ALA A O 1
ATOM 525 N N . PRO A 1 87 ? 44.766 -16.928 -14.892 1.00 59.97 87 PRO A N 1
ATOM 526 C CA . PRO A 1 87 ? 43.797 -16.235 -15.730 1.00 59.97 87 PRO A CA 1
ATOM 527 C C . PRO A 1 87 ? 42.543 -17.095 -15.850 1.00 59.97 87 PRO A C 1
ATOM 529 O O . PRO A 1 87 ? 42.618 -18.270 -16.220 1.00 59.97 87 PRO A O 1
ATOM 532 N N . THR A 1 88 ? 41.386 -16.532 -15.509 1.00 56.41 88 THR A N 1
ATOM 533 C CA . THR A 1 88 ? 40.121 -17.232 -15.713 1.00 56.41 88 THR A CA 1
ATOM 534 C C . THR A 1 88 ? 39.977 -17.553 -17.204 1.00 56.41 88 THR A C 1
ATOM 536 O O . THR A 1 88 ? 40.231 -16.687 -18.045 1.00 56.41 88 THR A O 1
ATOM 539 N N . PRO A 1 89 ? 39.606 -18.793 -17.567 1.00 64.31 89 PRO A N 1
ATOM 540 C CA . PRO A 1 89 ? 39.462 -19.174 -18.960 1.00 64.31 89 PRO A CA 1
ATOM 541 C C . PRO A 1 89 ? 38.511 -18.220 -19.708 1.00 64.31 89 PRO A C 1
ATOM 543 O O . PRO A 1 89 ? 37.456 -17.877 -19.159 1.00 64.31 89 PRO A O 1
ATOM 546 N N . PRO A 1 90 ? 38.813 -17.832 -20.965 1.00 61.09 90 PRO A N 1
ATOM 547 C CA . PRO A 1 90 ? 38.051 -16.824 -21.715 1.00 61.09 90 PRO A CA 1
ATOM 548 C C . PRO A 1 90 ? 36.544 -17.109 -21.802 1.00 61.09 90 PRO A C 1
ATOM 550 O O . PRO A 1 90 ? 35.724 -16.192 -21.838 1.00 61.09 90 PRO A O 1
ATOM 553 N N . TYR A 1 91 ? 36.156 -18.387 -21.771 1.00 58.91 91 TYR A N 1
ATOM 554 C CA . TYR A 1 91 ? 34.757 -18.803 -21.815 1.00 58.91 91 TYR A CA 1
ATOM 555 C C . TYR A 1 91 ? 33.991 -18.508 -20.512 1.00 58.91 91 TYR A C 1
ATOM 557 O O . TYR A 1 91 ? 32.817 -18.150 -20.579 1.00 58.91 91 TYR A O 1
ATOM 565 N N . LEU A 1 92 ? 34.625 -18.551 -19.335 1.00 53.34 92 LEU A N 1
ATOM 566 C CA . LEU A 1 92 ? 33.978 -18.186 -18.063 1.00 53.34 92 LEU A CA 1
ATOM 567 C C . LEU A 1 92 ? 33.842 -16.669 -17.905 1.00 53.34 92 LEU A C 1
ATOM 569 O O . LEU A 1 92 ? 32.816 -16.192 -17.412 1.00 53.34 92 LEU A O 1
ATOM 573 N N . ALA A 1 93 ? 34.821 -15.906 -18.395 1.00 56.09 93 ALA A N 1
ATOM 574 C CA . ALA A 1 93 ? 34.715 -14.454 -18.504 1.00 56.09 93 ALA A CA 1
ATOM 575 C C . ALA A 1 93 ? 33.573 -14.058 -19.456 1.00 56.09 93 ALA A C 1
ATOM 577 O O . ALA A 1 93 ? 32.782 -13.181 -19.123 1.00 56.09 93 ALA A O 1
ATOM 578 N N . SER A 1 94 ? 33.412 -14.768 -20.580 1.00 59.47 94 SER A N 1
ATOM 579 C CA . SER A 1 94 ? 32.321 -14.531 -21.534 1.00 59.47 94 SER A CA 1
ATOM 580 C C . SER A 1 94 ? 30.939 -14.912 -20.993 1.00 59.47 94 SER A C 1
ATOM 582 O O . SER A 1 94 ? 29.986 -14.181 -21.224 1.00 59.47 94 SER A O 1
ATOM 584 N N . GLN A 1 95 ? 30.807 -15.993 -20.214 1.00 53.69 95 GLN A N 1
ATOM 585 C CA . GLN A 1 95 ? 29.532 -16.354 -19.581 1.00 53.69 95 GLN A CA 1
ATOM 586 C C . GLN A 1 95 ? 29.165 -15.398 -18.445 1.00 53.69 95 GLN A C 1
ATOM 588 O O . GLN A 1 95 ? 27.991 -15.076 -18.265 1.00 53.69 95 GLN A O 1
ATOM 593 N N . THR A 1 96 ? 30.158 -14.916 -17.698 1.00 57.47 96 THR A N 1
ATOM 594 C CA . THR A 1 96 ? 29.960 -13.892 -16.666 1.00 57.47 96 THR A CA 1
ATOM 595 C C . THR A 1 96 ? 29.587 -12.556 -17.311 1.00 57.47 96 THR A C 1
ATOM 597 O O . THR A 1 96 ? 28.599 -11.950 -16.913 1.00 57.47 96 THR A O 1
ATOM 600 N N . ALA A 1 97 ? 30.275 -12.144 -18.380 1.00 51.88 97 ALA A N 1
ATOM 601 C CA . ALA A 1 97 ? 29.952 -10.950 -19.161 1.00 51.88 97 ALA A CA 1
ATOM 602 C C . ALA A 1 97 ? 28.583 -11.049 -19.867 1.00 51.88 97 ALA A C 1
ATOM 604 O O . ALA A 1 97 ? 27.822 -10.087 -19.868 1.00 51.88 97 ALA A O 1
ATOM 605 N N . ALA A 1 98 ? 28.213 -12.224 -20.387 1.00 53.12 98 ALA A N 1
ATOM 606 C CA . ALA A 1 98 ? 26.907 -12.474 -21.003 1.00 53.12 98 ALA A CA 1
ATOM 607 C C . ALA A 1 98 ? 25.759 -12.488 -19.977 1.00 53.12 98 ALA A C 1
ATOM 609 O O . ALA A 1 98 ? 24.636 -12.109 -20.305 1.00 53.12 98 ALA A O 1
ATOM 610 N N . ARG A 1 99 ? 26.025 -12.877 -18.721 1.00 53.88 99 ARG A N 1
ATOM 611 C CA . ARG A 1 99 ? 25.073 -12.719 -17.605 1.00 53.88 99 ARG A CA 1
ATOM 612 C C . ARG A 1 99 ? 24.984 -11.271 -17.122 1.00 53.88 99 ARG A C 1
ATOM 614 O O . ARG A 1 99 ? 23.897 -10.838 -16.761 1.00 53.88 99 ARG A O 1
ATOM 621 N N . MET A 1 100 ? 26.094 -10.535 -17.152 1.00 52.97 100 MET A N 1
ATOM 622 C CA . MET A 1 100 ? 26.173 -9.119 -16.766 1.00 52.97 100 MET A CA 1
ATOM 623 C C . MET A 1 100 ? 25.543 -8.174 -17.805 1.00 52.97 100 MET A C 1
ATOM 625 O O . MET A 1 100 ? 25.181 -7.057 -17.457 1.00 52.97 100 MET A O 1
ATOM 629 N N . GLY A 1 101 ? 25.406 -8.613 -19.062 1.00 48.16 101 GLY A N 1
ATOM 630 C CA . GLY A 1 101 ? 24.814 -7.836 -20.158 1.00 48.16 101 GLY A CA 1
ATOM 631 C C . GLY A 1 101 ? 23.372 -8.203 -20.520 1.00 48.16 101 GLY A C 1
ATOM 632 O O . GLY A 1 101 ? 22.807 -7.602 -21.432 1.00 48.16 101 GLY A O 1
ATOM 633 N N . ARG A 1 102 ? 22.755 -9.189 -19.852 1.00 44.62 102 ARG A N 1
ATOM 634 C CA . ARG A 1 102 ? 21.333 -9.486 -20.073 1.00 44.62 102 ARG A CA 1
ATOM 635 C C . ARG A 1 102 ? 20.505 -8.384 -19.401 1.00 44.62 102 ARG A C 1
ATOM 637 O O . ARG A 1 102 ? 20.743 -8.135 -18.222 1.00 44.62 102 ARG A O 1
ATOM 644 N N . PRO A 1 103 ? 19.521 -7.767 -20.081 1.00 53.19 103 PRO A N 1
ATOM 645 C CA . PRO A 1 103 ? 18.558 -6.891 -19.422 1.00 53.19 103 PRO A CA 1
ATOM 646 C C . PRO A 1 103 ? 17.864 -7.677 -18.302 1.00 53.19 103 PRO A C 1
ATOM 648 O O . PRO A 1 103 ? 17.073 -8.589 -18.561 1.00 53.19 103 PRO A O 1
ATOM 651 N N . VAL A 1 104 ? 18.249 -7.416 -17.054 1.00 59.16 104 VAL A N 1
ATOM 652 C CA . VAL A 1 104 ? 17.600 -7.988 -15.877 1.00 59.16 104 VAL A CA 1
ATOM 653 C C . VAL A 1 104 ? 16.507 -7.012 -15.494 1.00 59.16 104 VAL A C 1
ATOM 655 O O . VAL A 1 104 ? 16.800 -5.938 -14.981 1.00 59.16 104 VAL A O 1
ATOM 658 N N . GLU A 1 105 ? 15.253 -7.392 -15.734 1.00 67.62 105 GLU A N 1
ATOM 659 C CA . GLU A 1 105 ? 14.111 -6.629 -15.238 1.00 67.62 105 GLU A CA 1
ATOM 660 C C . GLU A 1 105 ? 14.201 -6.570 -13.699 1.00 67.62 105 GLU A C 1
ATOM 662 O O . GLU A 1 105 ? 14.056 -7.605 -13.032 1.00 67.62 105 GLU A O 1
ATOM 667 N N . PRO A 1 106 ? 14.420 -5.384 -13.104 1.00 74.06 106 PRO A N 1
ATOM 668 C CA . PRO A 1 106 ? 14.848 -5.249 -11.709 1.00 74.06 106 PRO A CA 1
ATOM 669 C C . PRO A 1 106 ? 13.806 -5.742 -10.698 1.00 74.06 106 PRO A C 1
ATOM 671 O O . PRO A 1 106 ? 14.132 -6.029 -9.548 1.00 74.06 106 PRO A O 1
ATOM 674 N N . PHE A 1 107 ? 12.548 -5.869 -11.125 1.00 79.75 107 PHE A N 1
ATOM 675 C CA . PHE A 1 107 ? 11.428 -6.224 -10.260 1.00 79.75 107 PHE A CA 1
ATOM 676 C C . PHE A 1 107 ? 10.827 -7.597 -10.540 1.00 79.75 107 PHE A C 1
ATOM 678 O O . PHE A 1 107 ? 9.965 -8.011 -9.778 1.00 79.75 107 PHE A O 1
ATOM 685 N N . ASN A 1 108 ? 11.241 -8.332 -11.575 1.00 73.75 108 ASN A N 1
ATOM 686 C CA . ASN A 1 108 ? 10.519 -9.546 -11.983 1.00 73.75 108 ASN A CA 1
ATOM 687 C C . ASN A 1 108 ? 10.546 -10.641 -10.890 1.00 73.75 108 ASN A C 1
ATOM 689 O O . ASN A 1 108 ? 9.498 -11.156 -10.497 1.00 73.75 108 ASN A O 1
ATOM 693 N N . GLY A 1 109 ? 11.720 -10.910 -10.303 1.00 74.12 109 GLY A N 1
ATOM 694 C CA . GLY A 1 109 ? 11.845 -11.838 -9.168 1.00 74.12 109 GLY A CA 1
ATOM 695 C C . GLY A 1 109 ? 11.191 -11.321 -7.877 1.00 74.12 109 GLY A C 1
ATOM 696 O O . GLY A 1 109 ? 10.570 -12.085 -7.134 1.00 74.12 109 GLY A O 1
ATOM 697 N N . GLY A 1 110 ? 11.268 -10.008 -7.632 1.00 85.81 110 GLY A N 1
ATOM 698 C CA . GLY A 1 110 ? 10.627 -9.367 -6.481 1.00 85.81 110 GLY A CA 1
ATOM 699 C C . GLY A 1 110 ? 9.100 -9.424 -6.557 1.00 85.81 110 GLY A C 1
ATOM 700 O O . GLY A 1 110 ? 8.451 -9.827 -5.598 1.00 85.81 110 GLY A O 1
ATOM 701 N N . LEU A 1 111 ? 8.526 -9.106 -7.719 1.00 92.62 111 LEU A N 1
ATOM 702 C CA . LEU A 1 111 ? 7.089 -9.124 -7.979 1.00 92.62 111 LEU A CA 1
ATOM 703 C C . LEU A 1 111 ? 6.510 -10.532 -7.838 1.00 92.62 111 LEU A C 1
ATOM 705 O O . LEU A 1 111 ? 5.459 -10.693 -7.223 1.00 92.62 111 LEU A O 1
ATOM 709 N N . GLN A 1 112 ? 7.188 -11.548 -8.377 1.00 93.94 112 GLN A N 1
ATOM 710 C CA . GLN A 1 112 ? 6.761 -12.936 -8.213 1.00 93.94 112 GLN A CA 1
ATOM 711 C C . GLN A 1 112 ? 6.696 -13.323 -6.729 1.00 93.94 112 GLN A C 1
ATOM 713 O O . GLN A 1 112 ? 5.699 -13.878 -6.272 1.00 93.94 112 GLN A O 1
ATOM 718 N N . THR A 1 113 ? 7.736 -12.972 -5.970 1.00 93.44 113 THR A N 1
ATOM 719 C CA . THR A 1 113 ? 7.803 -13.238 -4.528 1.00 93.44 113 THR A CA 1
ATOM 720 C C . THR A 1 113 ? 6.694 -12.505 -3.776 1.00 93.44 113 THR A C 1
ATOM 722 O O . THR A 1 113 ? 6.032 -13.103 -2.934 1.00 93.44 113 THR A O 1
ATOM 725 N N . VAL A 1 114 ? 6.444 -11.235 -4.109 1.00 95.00 114 VAL A N 1
ATOM 726 C CA . VAL A 1 114 ? 5.371 -10.417 -3.524 1.00 95.00 114 VAL A CA 1
ATOM 727 C C . VAL A 1 114 ? 3.997 -11.035 -3.794 1.00 95.00 114 VAL A C 1
ATOM 729 O O . VAL A 1 114 ? 3.217 -11.184 -2.856 1.00 95.00 114 VAL A O 1
ATOM 732 N N . LEU A 1 115 ? 3.719 -11.441 -5.036 1.00 96.75 115 LEU A N 1
ATOM 733 C CA . LEU A 1 115 ? 2.466 -12.097 -5.430 1.00 96.75 115 LEU A CA 1
ATOM 734 C C . LEU A 1 115 ? 2.227 -13.407 -4.682 1.00 96.75 115 LEU A C 1
ATOM 736 O O . LEU A 1 115 ? 1.116 -13.661 -4.226 1.00 96.75 115 LEU A O 1
ATOM 740 N N . ILE A 1 116 ? 3.266 -14.223 -4.514 1.00 96.56 116 ILE A N 1
ATOM 741 C CA . ILE A 1 116 ? 3.148 -15.480 -3.774 1.00 96.56 116 ILE A CA 1
ATOM 742 C C . ILE A 1 116 ? 2.963 -15.199 -2.280 1.00 96.56 116 ILE A C 1
ATOM 744 O O . ILE A 1 116 ? 2.011 -15.690 -1.681 1.00 96.56 116 ILE A O 1
ATOM 748 N N . LEU A 1 117 ? 3.838 -14.389 -1.678 1.00 95.19 117 LEU A N 1
ATOM 749 C CA . LEU A 1 117 ? 3.832 -14.115 -0.241 1.00 95.19 117 LEU A CA 1
ATOM 750 C C . LEU A 1 117 ? 2.513 -13.477 0.203 1.00 95.19 117 LEU A C 1
ATOM 752 O O . LEU A 1 117 ? 1.837 -14.001 1.088 1.00 95.19 117 LEU A O 1
ATOM 756 N N . PHE A 1 118 ? 2.125 -12.363 -0.420 1.00 94.25 118 PHE A N 1
ATOM 757 C CA . PHE A 1 118 ? 0.869 -11.704 -0.080 1.00 94.25 118 PHE A CA 1
ATOM 758 C C . PHE A 1 118 ? -0.343 -12.473 -0.606 1.00 94.25 118 PHE A C 1
ATOM 760 O O . PHE A 1 118 ? -1.395 -12.400 0.017 1.00 94.25 118 PHE A O 1
ATOM 767 N N . GLY A 1 119 ? -0.208 -13.285 -1.657 1.00 95.44 119 GLY A N 1
ATOM 768 C CA . GLY A 1 119 ? -1.265 -14.187 -2.114 1.00 95.44 119 GLY A CA 1
ATOM 769 C C . GLY A 1 119 ? -1.622 -15.225 -1.053 1.00 95.44 119 GLY A C 1
ATOM 770 O O . GLY A 1 119 ? -2.798 -15.392 -0.721 1.00 95.44 119 GLY A O 1
ATOM 771 N N . VAL A 1 120 ? -0.608 -15.854 -0.443 1.00 95.00 120 VAL A N 1
ATOM 772 C CA . VAL A 1 120 ? -0.792 -16.749 0.710 1.00 95.00 120 VAL A CA 1
ATOM 773 C C . VAL A 1 120 ? -1.402 -15.981 1.879 1.00 95.00 120 VAL A C 1
ATOM 775 O O . VAL A 1 120 ? -2.391 -16.441 2.440 1.00 95.00 120 VAL A O 1
ATOM 778 N N . LEU A 1 121 ? -0.857 -14.812 2.235 1.00 91.38 121 LEU A N 1
ATOM 779 C CA . LEU A 1 121 ? -1.335 -14.042 3.390 1.00 91.38 121 LEU A CA 1
ATOM 780 C C . LEU A 1 121 ? -2.786 -13.573 3.235 1.00 91.38 121 LEU A C 1
ATOM 782 O O . LEU A 1 121 ? -3.558 -13.704 4.177 1.00 91.38 121 LEU A O 1
ATOM 786 N N . LEU A 1 122 ? -3.177 -13.058 2.067 1.00 91.25 122 LEU A N 1
ATOM 787 C CA . LEU A 1 122 ? -4.545 -12.610 1.785 1.00 91.25 122 LEU A CA 1
ATOM 788 C C . LEU A 1 122 ? -5.527 -13.787 1.767 1.00 91.25 122 LEU A C 1
ATOM 790 O O . LEU A 1 122 ? -6.629 -13.675 2.303 1.00 91.25 122 LEU A O 1
ATOM 794 N N . THR A 1 123 ? -5.120 -14.931 1.211 1.00 92.44 123 THR A N 1
ATOM 795 C CA . THR A 1 123 ? -5.938 -16.154 1.224 1.00 92.44 123 THR A CA 1
ATOM 796 C C . THR A 1 123 ? -6.100 -16.683 2.648 1.00 92.44 123 THR A C 1
ATOM 798 O O . THR A 1 123 ? -7.215 -16.952 3.088 1.00 92.44 123 THR A O 1
ATOM 801 N N . ALA A 1 124 ? -5.003 -16.769 3.404 1.00 89.31 124 ALA A N 1
ATOM 802 C CA . ALA A 1 124 ? -5.021 -17.171 4.805 1.00 89.31 124 ALA A CA 1
ATOM 803 C C . ALA A 1 124 ? -5.883 -16.220 5.639 1.00 89.31 124 ALA A C 1
ATOM 805 O O . ALA A 1 124 ? -6.679 -16.677 6.456 1.00 89.31 124 ALA A O 1
ATOM 806 N N . ALA A 1 125 ? -5.786 -14.913 5.390 1.00 84.69 125 ALA A N 1
ATOM 807 C CA . ALA A 1 125 ? -6.640 -13.919 6.013 1.00 84.69 125 ALA A CA 1
ATOM 808 C C . ALA A 1 125 ? -8.114 -14.215 5.709 1.00 84.69 125 ALA A C 1
ATOM 810 O O . ALA A 1 125 ? -8.902 -14.373 6.637 1.00 84.69 125 ALA A O 1
ATOM 811 N N . PHE A 1 126 ? -8.495 -14.382 4.442 1.00 86.38 126 PHE A N 1
ATOM 812 C CA . PHE A 1 126 ? -9.881 -14.687 4.071 1.00 86.38 126 PHE A CA 1
ATOM 813 C C . PHE A 1 126 ? -10.417 -15.983 4.709 1.00 86.38 126 PHE A C 1
ATOM 815 O O . PHE A 1 126 ? -11.579 -16.047 5.102 1.00 86.38 126 PHE A O 1
ATOM 822 N N . CYS A 1 127 ? -9.571 -17.003 4.860 1.00 88.06 127 CYS A N 1
ATOM 823 C CA . CYS A 1 127 ? -9.934 -18.267 5.503 1.00 88.06 127 CYS A CA 1
ATOM 824 C C . CYS A 1 127 ? -9.868 -18.229 7.042 1.00 88.06 127 CYS A C 1
ATOM 826 O O . CYS A 1 127 ? -10.275 -19.193 7.693 1.00 88.06 127 CYS A O 1
ATOM 828 N N . THR A 1 128 ? -9.354 -17.153 7.642 1.00 86.00 128 THR A N 1
ATOM 829 C CA . THR A 1 128 ? -9.242 -17.034 9.100 1.00 86.00 128 THR A CA 1
ATOM 830 C C . THR A 1 128 ? -10.622 -16.764 9.711 1.00 86.00 128 THR A C 1
ATOM 832 O O . THR A 1 128 ? -11.324 -15.859 9.251 1.00 86.00 128 THR A O 1
ATOM 835 N N . PRO A 1 129 ? -11.025 -17.493 10.770 1.00 83.56 129 PRO A N 1
ATOM 836 C CA . PRO A 1 129 ? -12.321 -17.290 11.408 1.00 83.56 129 PRO A CA 1
ATOM 837 C C . PRO A 1 129 ? -12.446 -15.886 12.011 1.00 83.56 129 PRO A C 1
ATOM 839 O O . PRO A 1 129 ? -11.519 -15.358 12.639 1.00 83.56 129 PRO A O 1
ATOM 842 N N . LEU A 1 130 ? -13.630 -15.301 11.850 1.00 77.62 130 LEU A N 1
ATOM 843 C CA . LEU A 1 130 ? -14.000 -13.997 12.393 1.00 77.62 130 LEU A CA 1
ATOM 844 C C . LEU A 1 130 ? -14.191 -14.044 13.906 1.00 77.62 130 LEU A C 1
ATOM 846 O O . LEU A 1 130 ? -13.719 -13.162 14.623 1.00 77.62 130 LEU A O 1
ATOM 850 N N . ALA A 1 131 ? -14.865 -15.083 14.388 1.00 76.44 131 ALA A N 1
ATOM 851 C CA . ALA A 1 131 ? -15.051 -15.364 15.802 1.00 76.44 131 ALA A CA 1
ATOM 852 C C . ALA A 1 131 ? -14.939 -16.868 16.040 1.00 76.44 131 ALA A C 1
ATOM 854 O O . ALA A 1 131 ? -15.350 -17.670 15.203 1.00 76.44 131 ALA A O 1
ATOM 855 N N . THR A 1 132 ? -14.382 -17.242 17.188 1.00 75.00 132 THR A N 1
ATOM 856 C CA . THR A 1 132 ? -14.254 -18.641 17.633 1.00 75.00 132 THR A CA 1
ATOM 857 C C . THR A 1 132 ? -15.262 -18.999 18.726 1.00 75.00 132 THR A C 1
ATOM 859 O O . THR A 1 132 ? -15.439 -20.174 19.036 1.00 75.00 132 THR A O 1
ATOM 862 N N . LYS A 1 133 ? -15.930 -17.998 19.318 1.00 73.44 133 LYS A N 1
ATOM 863 C CA . LYS A 1 133 ? -16.941 -18.148 20.373 1.00 73.44 133 LYS A CA 1
ATOM 864 C C . LYS A 1 133 ? -18.119 -17.201 20.103 1.00 73.44 133 LYS A C 1
ATOM 866 O O . LYS A 1 133 ? -17.857 -16.044 19.768 1.00 73.44 133 LYS A O 1
ATOM 871 N N . PRO A 1 134 ? -19.386 -17.620 20.299 1.00 71.75 134 PRO A N 1
ATOM 872 C CA . PRO A 1 134 ? -19.853 -18.944 20.742 1.00 71.75 134 PRO A CA 1
ATOM 873 C C . PRO A 1 134 ? -19.899 -20.009 19.630 1.00 71.75 134 PRO A C 1
ATOM 875 O O . PRO A 1 134 ? -19.821 -21.194 19.936 1.00 71.75 134 PRO A O 1
ATOM 878 N N . SER A 1 135 ? -19.962 -19.609 18.359 1.00 77.69 135 SER A N 1
ATOM 879 C CA . SER A 1 135 ? -19.827 -20.483 17.189 1.00 77.69 135 SER A CA 1
ATOM 880 C C . SER A 1 135 ? -18.727 -19.955 16.268 1.00 77.69 135 SER A C 1
ATOM 882 O O . SER A 1 135 ? -18.497 -18.745 16.180 1.00 77.69 135 SER A O 1
ATOM 884 N N . MET A 1 136 ? -18.013 -20.870 15.610 1.00 79.50 136 MET A N 1
ATOM 885 C CA . MET A 1 136 ? -16.999 -20.516 14.620 1.00 79.50 136 MET A CA 1
ATOM 886 C C . MET A 1 136 ? -17.697 -19.903 13.406 1.00 79.50 136 MET A C 1
ATOM 888 O O . MET A 1 136 ? -18.510 -20.573 12.778 1.00 79.50 136 MET A O 1
ATOM 892 N N . SER A 1 137 ? -17.408 -18.637 13.113 1.00 82.00 137 SER A N 1
ATOM 893 C CA . SER A 1 137 ? -17.970 -17.917 11.962 1.00 82.00 137 SER A CA 1
ATOM 894 C C . SER A 1 137 ? -16.861 -17.415 11.053 1.00 82.00 137 SER A C 1
ATOM 896 O O . SER A 1 137 ? -15.792 -17.002 11.515 1.00 82.00 137 SER A O 1
ATOM 898 N N . PHE A 1 138 ? -17.125 -17.439 9.758 1.00 84.00 138 PHE A N 1
ATOM 899 C CA . PHE A 1 138 ? -16.203 -17.058 8.701 1.00 84.00 138 PHE A CA 1
ATOM 900 C C . PHE A 1 138 ? -16.759 -15.901 7.870 1.00 84.00 138 PHE A C 1
ATOM 902 O O . PHE A 1 138 ? -17.910 -15.489 8.011 1.00 84.00 138 PHE A O 1
ATOM 909 N N . PHE A 1 139 ? -15.933 -15.377 6.965 1.00 78.06 139 PHE A N 1
ATOM 910 C CA . PHE A 1 139 ? -16.329 -14.286 6.075 1.00 78.06 139 PHE A CA 1
ATOM 911 C C . PHE A 1 139 ? -17.534 -14.622 5.203 1.00 78.06 139 PHE A C 1
ATOM 913 O O . PHE A 1 139 ? -18.402 -13.773 5.012 1.00 78.06 139 PHE A O 1
ATOM 920 N N . TRP A 1 140 ? -17.606 -15.848 4.688 1.00 82.44 140 TRP A N 1
ATOM 921 C CA . TRP A 1 140 ? -18.713 -16.269 3.833 1.00 82.44 140 TRP A CA 1
ATOM 922 C C . TRP A 1 140 ? -20.039 -16.396 4.584 1.00 82.44 140 TRP A C 1
ATOM 924 O O . TRP A 1 140 ? -21.081 -16.185 3.970 1.00 82.44 140 TRP A O 1
ATOM 934 N N . ASP A 1 141 ? -20.008 -16.627 5.898 1.00 82.12 141 ASP A N 1
ATOM 935 C CA . ASP A 1 141 ? -21.222 -16.670 6.719 1.00 82.12 141 ASP A CA 1
ATOM 936 C C . ASP A 1 141 ? -21.866 -15.277 6.833 1.00 82.12 141 ASP A C 1
ATOM 938 O O . ASP A 1 141 ? -23.083 -15.159 6.904 1.00 82.12 141 ASP A O 1
ATOM 942 N N . GLN A 1 142 ? -21.060 -14.208 6.785 1.00 74.88 142 GLN A N 1
ATOM 943 C CA . GLN A 1 142 ? -21.534 -12.820 6.887 1.00 74.88 142 GLN A CA 1
ATOM 944 C C . GLN A 1 142 ? -21.879 -12.175 5.537 1.00 74.88 142 GLN A C 1
ATOM 946 O O . GLN A 1 142 ? -22.473 -11.096 5.499 1.00 74.88 142 GLN A O 1
ATOM 951 N N . LEU A 1 143 ? -21.536 -12.808 4.407 1.00 76.94 143 LEU A N 1
ATOM 952 C CA . LEU A 1 143 ? -21.821 -12.259 3.072 1.00 76.94 143 LEU A CA 1
ATOM 953 C C . LEU A 1 143 ? -23.324 -12.079 2.812 1.00 76.94 143 LEU A C 1
ATOM 955 O O . LEU A 1 143 ? -23.702 -11.238 1.993 1.00 76.94 143 LEU A O 1
ATOM 959 N N . GLY A 1 144 ? -24.182 -12.845 3.491 1.00 77.00 144 GLY A N 1
ATOM 960 C CA . GLY A 1 144 ? -25.636 -12.682 3.433 1.00 77.00 144 GLY A CA 1
ATOM 961 C C . GLY A 1 144 ? -26.100 -11.339 4.000 1.00 77.00 144 GLY A C 1
ATOM 962 O O . GLY A 1 144 ? -26.868 -10.636 3.339 1.00 77.00 144 GLY A O 1
ATOM 963 N N . ASP A 1 145 ? -25.533 -10.947 5.141 1.00 80.50 145 ASP A N 1
ATOM 964 C C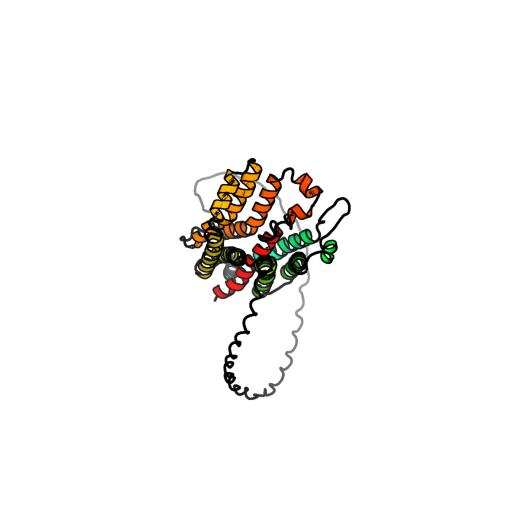A . ASP A 1 145 ? -26.062 -9.890 6.015 1.00 80.50 145 ASP A CA 1
ATOM 965 C C . ASP A 1 145 ? -25.429 -8.510 5.792 1.00 80.50 145 ASP A C 1
ATOM 967 O O . ASP A 1 145 ? -25.985 -7.490 6.199 1.00 80.50 145 ASP A O 1
ATOM 971 N N . LEU A 1 146 ? -24.259 -8.449 5.152 1.00 76.94 146 LEU A N 1
ATOM 972 C CA . LEU A 1 146 ? -23.574 -7.183 4.883 1.00 76.94 146 LEU A CA 1
ATOM 973 C C . LEU A 1 146 ? -24.354 -6.301 3.891 1.00 76.94 146 LEU A C 1
ATOM 975 O O . LEU A 1 146 ? -25.036 -6.784 2.992 1.00 76.94 146 LEU A O 1
ATOM 979 N N . GLU A 1 147 ? -24.205 -4.981 3.986 1.00 78.50 147 GLU A N 1
ATOM 980 C CA . GLU A 1 147 ? -24.702 -4.073 2.947 1.00 78.50 147 GLU A CA 1
ATOM 981 C C . GLU A 1 147 ? -23.987 -4.352 1.611 1.00 78.50 147 GLU A C 1
ATOM 983 O O . GLU A 1 147 ? -22.797 -4.675 1.591 1.00 78.50 147 GLU A O 1
ATOM 988 N N . GLY A 1 148 ? -24.687 -4.217 0.477 1.00 79.56 148 GLY A N 1
ATOM 989 C CA . GLY A 1 148 ? -24.179 -4.620 -0.843 1.00 79.56 148 GLY A CA 1
ATOM 990 C C . GLY A 1 148 ? -22.782 -4.083 -1.186 1.00 79.56 148 GLY A C 1
ATOM 991 O O . GLY A 1 148 ? -21.946 -4.832 -1.686 1.00 79.56 148 GLY A O 1
ATOM 992 N N . LYS A 1 149 ? -22.481 -2.823 -0.841 1.00 82.31 149 LYS A N 1
ATOM 993 C CA . LYS A 1 149 ? -21.155 -2.219 -1.072 1.00 82.31 149 LYS A CA 1
ATOM 994 C C . LYS A 1 149 ? -20.055 -2.820 -0.186 1.00 82.31 149 LYS A C 1
ATOM 996 O O . LYS A 1 149 ? -18.905 -2.907 -0.614 1.00 82.31 149 LYS A O 1
ATOM 1001 N N . LEU A 1 150 ? -20.390 -3.268 1.023 1.00 80.62 150 LEU A N 1
ATOM 1002 C CA . LEU A 1 150 ? -19.443 -3.869 1.966 1.00 80.62 150 LEU A CA 1
ATOM 1003 C C . LEU A 1 150 ? -19.162 -5.342 1.653 1.00 80.62 150 LEU A C 1
ATOM 1005 O O . LEU A 1 150 ? -18.057 -5.806 1.925 1.00 80.62 150 LEU A O 1
ATOM 1009 N N . LYS A 1 151 ? -20.100 -6.053 1.006 1.00 83.94 151 LYS A N 1
ATOM 1010 C CA . LYS A 1 151 ? -19.901 -7.439 0.529 1.00 83.94 151 LYS A CA 1
ATOM 1011 C C . LYS A 1 151 ? -18.717 -7.577 -0.429 1.00 83.94 151 LYS A C 1
ATOM 1013 O O . LYS A 1 151 ? -18.068 -8.618 -0.464 1.00 83.94 151 LYS A O 1
ATOM 1018 N N . VAL A 1 152 ? -18.419 -6.527 -1.191 1.00 86.25 152 VAL A N 1
ATOM 1019 C CA . VAL A 1 152 ? -17.351 -6.536 -2.200 1.00 86.25 152 VAL A CA 1
ATOM 1020 C C . VAL A 1 152 ? -15.962 -6.583 -1.559 1.00 86.25 152 VAL A C 1
ATOM 1022 O O . VAL A 1 152 ? -15.056 -7.198 -2.113 1.00 86.25 152 VAL A O 1
ATOM 1025 N N . VAL A 1 153 ? -15.779 -5.998 -0.373 1.00 83.69 153 VAL A N 1
ATOM 1026 C CA . VAL A 1 153 ? -14.471 -5.945 0.303 1.00 83.69 153 VAL A CA 1
ATOM 1027 C C . VAL A 1 153 ? -13.894 -7.344 0.580 1.00 83.69 153 VAL A C 1
ATOM 1029 O O . VAL A 1 153 ? -12.794 -7.621 0.097 1.00 83.69 153 VAL A O 1
ATOM 1032 N N . PRO A 1 154 ? -14.588 -8.266 1.276 1.00 83.75 154 PRO A N 1
ATOM 1033 C CA . PRO A 1 154 ? -14.068 -9.615 1.496 1.00 83.75 154 PRO A CA 1
ATOM 1034 C C . PRO A 1 154 ? -13.925 -10.417 0.194 1.00 83.75 154 PRO A C 1
ATOM 1036 O O . PRO A 1 154 ? -12.995 -11.213 0.077 1.00 83.75 154 PRO A O 1
ATOM 1039 N N . MET A 1 155 ? -14.773 -10.172 -0.815 1.00 88.88 155 MET A N 1
ATOM 1040 C CA . MET A 1 155 ? -14.627 -10.800 -2.135 1.00 88.88 155 MET A CA 1
ATOM 1041 C C . MET A 1 155 ? -13.344 -10.355 -2.843 1.00 88.88 155 MET A C 1
ATOM 1043 O O . MET A 1 155 ? -12.650 -11.187 -3.422 1.00 88.88 155 MET A O 1
ATOM 1047 N N . MET A 1 156 ? -12.988 -9.070 -2.768 1.00 90.56 156 MET A N 1
ATOM 1048 C CA . MET A 1 156 ? -11.730 -8.562 -3.322 1.00 90.56 156 MET A CA 1
ATOM 1049 C C . MET A 1 156 ? -10.512 -9.128 -2.594 1.00 90.56 156 MET A C 1
ATOM 1051 O O . MET A 1 156 ? -9.516 -9.420 -3.247 1.00 90.56 156 MET A O 1
ATOM 1055 N N . VAL A 1 157 ? -10.581 -9.325 -1.272 1.00 89.75 157 VAL A N 1
ATOM 1056 C CA . VAL A 1 157 ? -9.506 -9.986 -0.510 1.00 89.75 157 VAL A CA 1
ATOM 1057 C C . VAL A 1 157 ? -9.316 -11.424 -0.996 1.00 89.75 157 VAL A C 1
ATOM 1059 O O . VAL A 1 157 ? -8.193 -11.811 -1.318 1.00 89.75 157 VAL A O 1
ATOM 1062 N N . ALA A 1 158 ? -10.405 -12.191 -1.113 1.00 91.44 158 ALA A N 1
ATOM 1063 C CA . ALA A 1 158 ? -10.360 -13.557 -1.631 1.00 91.44 158 ALA A CA 1
ATOM 1064 C C . ALA A 1 158 ? -9.811 -13.603 -3.065 1.00 91.44 158 ALA A C 1
ATOM 1066 O O . ALA A 1 158 ? -8.889 -14.366 -3.359 1.00 91.44 158 ALA A O 1
ATOM 1067 N N . ALA A 1 159 ? -10.334 -12.746 -3.946 1.00 94.50 159 ALA A N 1
ATOM 1068 C CA . ALA A 1 159 ? -9.912 -12.664 -5.338 1.00 94.50 159 ALA A CA 1
ATOM 1069 C C . ALA A 1 159 ? -8.432 -12.278 -5.458 1.00 94.50 159 ALA A C 1
ATOM 1071 O O . ALA A 1 159 ? -7.693 -12.939 -6.180 1.00 94.50 159 ALA A O 1
ATOM 1072 N N . ALA A 1 160 ? -7.969 -11.263 -4.726 1.00 94.75 160 ALA A N 1
ATOM 1073 C CA . ALA A 1 160 ? -6.572 -10.839 -4.737 1.00 94.75 160 ALA A CA 1
ATOM 1074 C C . ALA A 1 160 ? -5.623 -11.886 -4.138 1.00 94.75 160 ALA A C 1
ATOM 1076 O O . ALA A 1 160 ? -4.499 -12.030 -4.622 1.00 94.75 160 ALA A O 1
ATOM 1077 N N . GLY A 1 161 ? -6.066 -12.642 -3.129 1.00 95.19 161 GLY A N 1
ATOM 1078 C CA . GLY A 1 161 ? -5.314 -13.772 -2.589 1.00 95.19 161 GLY A CA 1
ATOM 1079 C C . GLY A 1 161 ? -5.115 -14.875 -3.628 1.00 95.19 161 GLY A C 1
ATOM 1080 O O . GLY A 1 161 ? -3.980 -15.196 -3.985 1.00 95.19 161 GLY A O 1
ATOM 1081 N N . VAL A 1 162 ? -6.215 -15.394 -4.179 1.00 97.00 162 VAL A N 1
ATOM 1082 C CA . VAL A 1 162 ? -6.187 -16.506 -5.141 1.00 97.00 162 VAL A CA 1
ATOM 1083 C C . VAL A 1 162 ? -5.524 -16.095 -6.456 1.00 97.00 162 VAL A C 1
ATOM 1085 O O . VAL A 1 162 ? -4.610 -16.774 -6.921 1.00 97.00 162 VAL A O 1
ATOM 1088 N N . LEU A 1 163 ? -5.930 -14.972 -7.054 1.00 97.56 163 LEU A N 1
ATOM 1089 C CA . LEU A 1 163 ? -5.344 -14.497 -8.311 1.00 97.56 163 LEU A CA 1
ATOM 1090 C C . LEU A 1 163 ? -3.880 -14.089 -8.133 1.00 97.56 163 LEU A C 1
ATOM 1092 O O . LEU A 1 163 ? -3.076 -14.320 -9.032 1.00 97.56 163 LEU A O 1
ATOM 1096 N N . GLY A 1 164 ? -3.512 -13.551 -6.966 1.00 96.88 164 GLY A N 1
ATOM 1097 C CA . GLY A 1 164 ? -2.120 -13.273 -6.623 1.00 96.88 164 GLY A CA 1
ATOM 1098 C C . GLY A 1 164 ? -1.251 -14.529 -6.686 1.00 96.88 164 GLY A C 1
ATOM 1099 O O . GLY A 1 164 ? -0.234 -14.543 -7.381 1.00 96.88 164 GLY A O 1
ATOM 1100 N N . LEU A 1 165 ? -1.704 -15.621 -6.060 1.00 96.94 165 LEU A N 1
ATOM 1101 C CA . LEU A 1 165 ? -1.035 -16.925 -6.133 1.00 96.94 165 LEU A CA 1
ATOM 1102 C C . LEU A 1 165 ? -0.943 -17.444 -7.569 1.00 96.94 165 LEU A C 1
ATOM 1104 O O . LEU A 1 165 ? 0.134 -17.838 -8.015 1.00 96.94 165 LEU A O 1
ATOM 1108 N N . VAL A 1 166 ? -2.050 -17.406 -8.311 1.00 97.25 166 VAL A N 1
ATOM 1109 C CA . VAL A 1 166 ? -2.105 -17.879 -9.702 1.00 97.25 166 VAL A CA 1
ATOM 1110 C C . VAL A 1 166 ? -1.104 -17.118 -10.578 1.00 97.25 166 VAL A C 1
ATOM 1112 O O . VAL A 1 166 ? -0.291 -17.736 -11.265 1.00 97.25 166 VAL A O 1
ATOM 1115 N N . PHE A 1 167 ? -1.088 -15.785 -10.523 1.00 95.81 167 PHE A N 1
ATOM 1116 C CA . PHE A 1 167 ? -0.175 -14.966 -11.331 1.00 95.81 167 PHE A CA 1
ATOM 1117 C C . PHE A 1 167 ? 1.288 -15.029 -10.866 1.00 95.81 167 PHE A C 1
ATOM 1119 O O . PHE A 1 167 ? 2.202 -14.794 -11.667 1.00 95.81 167 PHE A O 1
ATOM 1126 N N . GLY A 1 168 ? 1.522 -15.342 -9.590 1.00 93.69 168 GLY A N 1
ATOM 1127 C CA . GLY A 1 168 ? 2.853 -15.590 -9.040 1.00 93.69 168 GLY A CA 1
ATOM 1128 C C . GLY A 1 168 ? 3.433 -16.951 -9.444 1.00 93.69 168 GLY A C 1
ATOM 1129 O O . GLY A 1 168 ? 4.637 -17.066 -9.671 1.00 93.69 168 GLY A O 1
ATOM 1130 N N . LEU A 1 169 ? 2.595 -17.980 -9.572 1.00 94.81 169 LEU A N 1
ATOM 1131 C CA . LEU A 1 169 ? 3.036 -19.343 -9.885 1.00 94.81 169 LEU A CA 1
ATOM 1132 C C . LEU A 1 169 ? 3.107 -19.623 -11.390 1.00 94.81 169 LEU A C 1
ATOM 1134 O O . LEU A 1 169 ? 3.959 -20.395 -11.830 1.00 94.81 169 LEU A O 1
ATOM 1138 N N . ILE A 1 170 ? 2.249 -18.990 -12.193 1.00 94.31 170 ILE A N 1
ATOM 1139 C CA . ILE A 1 170 ? 2.236 -19.195 -13.644 1.00 94.31 170 ILE A CA 1
ATOM 1140 C C . ILE A 1 170 ? 3.381 -18.410 -14.316 1.00 94.31 170 ILE A C 1
ATOM 1142 O O . ILE A 1 170 ? 3.650 -17.248 -13.967 1.00 94.31 170 ILE A O 1
ATOM 1146 N N . PRO A 1 171 ? 4.054 -19.002 -15.324 1.00 91.12 171 PRO A N 1
ATOM 1147 C CA . PRO A 1 171 ? 5.016 -18.289 -16.154 1.00 91.12 171 PRO A CA 1
ATOM 1148 C C . PRO A 1 171 ? 4.295 -17.258 -17.036 1.00 91.12 171 PRO A C 1
ATOM 1150 O O . PRO A 1 171 ? 3.764 -17.572 -18.096 1.00 91.12 171 PRO A O 1
ATOM 1153 N N . LEU A 1 172 ? 4.282 -16.004 -16.588 1.00 89.94 172 LEU A N 1
ATOM 1154 C CA . LEU A 1 172 ? 3.762 -14.853 -17.321 1.00 89.94 172 LEU A CA 1
ATOM 1155 C C . LEU A 1 172 ? 4.912 -13.938 -17.742 1.00 89.94 172 LEU A C 1
ATOM 1157 O O . LEU A 1 172 ? 5.924 -13.824 -17.044 1.00 89.94 172 LEU A O 1
ATOM 1161 N N . ALA A 1 173 ? 4.725 -13.228 -18.855 1.00 90.50 173 ALA A N 1
ATOM 1162 C CA . ALA A 1 173 ? 5.582 -12.099 -19.198 1.00 90.50 173 ALA A CA 1
ATOM 1163 C C . ALA A 1 173 ? 5.516 -11.043 -18.081 1.00 90.50 173 ALA A C 1
ATOM 1165 O O . ALA A 1 173 ? 4.440 -10.770 -17.544 1.00 90.50 173 ALA A O 1
ATOM 1166 N N . ALA A 1 174 ? 6.644 -10.419 -17.741 1.00 89.19 174 ALA A N 1
ATOM 1167 C CA . ALA A 1 174 ? 6.716 -9.552 -16.566 1.00 89.19 174 ALA A CA 1
ATOM 1168 C C . ALA A 1 174 ? 5.805 -8.329 -16.636 1.00 89.19 174 ALA A C 1
ATOM 1170 O O . ALA A 1 174 ? 5.238 -7.946 -15.621 1.00 89.19 174 ALA A O 1
ATOM 1171 N N . THR A 1 175 ? 5.587 -7.753 -17.820 1.00 90.00 175 THR A N 1
ATOM 1172 C CA . THR A 1 175 ? 4.607 -6.673 -17.992 1.00 90.00 175 THR A CA 1
ATOM 1173 C C . THR A 1 175 ? 3.182 -7.131 -17.760 1.00 90.00 175 THR A C 1
ATOM 1175 O O . THR A 1 175 ? 2.425 -6.418 -17.111 1.00 90.00 175 THR A O 1
ATOM 1178 N N . ALA A 1 176 ? 2.812 -8.310 -18.266 1.00 92.88 176 ALA A N 1
ATOM 1179 C CA . ALA A 1 176 ? 1.483 -8.871 -18.040 1.00 92.88 176 ALA A CA 1
ATOM 1180 C C . ALA A 1 176 ? 1.267 -9.135 -16.544 1.00 92.88 176 ALA A C 1
ATOM 1182 O O . ALA A 1 176 ? 0.251 -8.729 -15.985 1.00 92.88 176 ALA A O 1
ATOM 1183 N N . ARG A 1 177 ? 2.269 -9.721 -15.875 1.00 94.44 177 ARG A N 1
ATOM 1184 C CA . ARG A 1 177 ? 2.264 -9.923 -14.421 1.00 94.44 177 ARG A CA 1
ATOM 1185 C C . ARG A 1 177 ? 2.211 -8.597 -13.654 1.00 94.44 177 ARG A C 1
ATOM 1187 O O . ARG A 1 177 ? 1.468 -8.493 -12.686 1.00 94.44 177 ARG A O 1
ATOM 1194 N N . GLY A 1 178 ? 2.965 -7.590 -14.093 1.00 94.75 178 GLY A N 1
ATOM 1195 C CA . GLY A 1 178 ? 3.000 -6.252 -13.500 1.00 94.75 178 GLY A CA 1
ATOM 1196 C C . GLY A 1 178 ? 1.638 -5.569 -13.545 1.00 94.75 178 GLY A C 1
ATOM 1197 O O . GLY A 1 178 ? 1.141 -5.133 -12.512 1.00 94.75 178 GLY A O 1
ATOM 1198 N N . TRP A 1 179 ? 0.985 -5.553 -14.709 1.00 96.00 179 TRP A N 1
ATOM 1199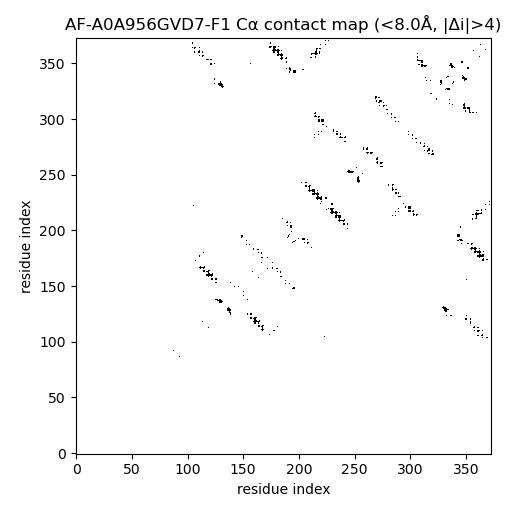 C CA . TRP A 1 179 ? -0.364 -4.998 -14.845 1.00 96.00 179 TRP A CA 1
ATOM 1200 C C . TRP A 1 179 ? -1.410 -5.792 -14.065 1.00 96.00 179 TRP A C 1
ATOM 1202 O O . TRP A 1 179 ? -2.246 -5.189 -13.398 1.00 96.00 179 TRP A O 1
ATOM 1212 N N . ALA A 1 180 ? -1.341 -7.126 -14.086 1.00 96.50 180 ALA A N 1
ATOM 1213 C CA . ALA A 1 180 ? -2.238 -7.962 -13.295 1.00 96.50 180 ALA A CA 1
ATOM 1214 C C . ALA A 1 180 ? -2.107 -7.653 -11.793 1.00 96.50 180 ALA A C 1
ATOM 1216 O O . ALA A 1 180 ? -3.106 -7.389 -11.128 1.00 96.50 180 ALA A O 1
ATOM 1217 N N . ALA A 1 181 ? -0.879 -7.589 -11.273 1.00 97.06 181 ALA A N 1
ATOM 1218 C CA . ALA A 1 181 ? -0.619 -7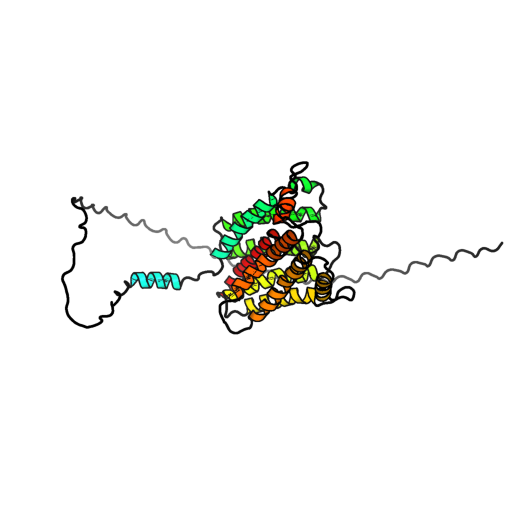.207 -9.887 1.00 97.06 181 ALA A CA 1
ATOM 1219 C C . ALA A 1 181 ? -1.081 -5.775 -9.579 1.00 97.06 181 ALA A C 1
ATOM 1221 O O . ALA A 1 181 ? -1.709 -5.543 -8.548 1.00 97.06 181 ALA A O 1
ATOM 1222 N N . ALA A 1 182 ? -0.841 -4.824 -10.488 1.00 97.31 182 ALA A N 1
ATOM 1223 C CA . ALA A 1 182 ? -1.290 -3.446 -10.323 1.00 97.31 182 ALA A CA 1
ATOM 1224 C C . ALA A 1 182 ? -2.815 -3.376 -10.173 1.00 97.31 182 ALA A C 1
ATOM 1226 O O . ALA A 1 182 ? -3.294 -2.709 -9.264 1.00 97.31 182 ALA A O 1
ATOM 1227 N N . VAL A 1 183 ? -3.575 -4.108 -10.993 1.00 97.81 183 VAL A N 1
ATOM 1228 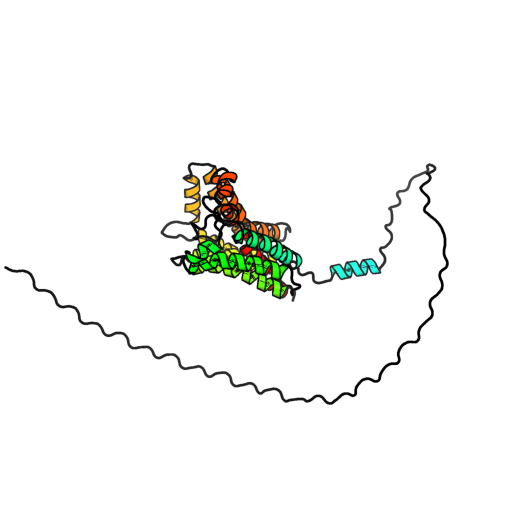C CA . VAL A 1 183 ? -5.041 -4.186 -10.882 1.00 97.81 183 VAL A CA 1
ATOM 1229 C C . VAL A 1 183 ? -5.460 -4.786 -9.539 1.00 97.81 183 VAL A C 1
ATOM 1231 O O . VAL A 1 183 ? -6.308 -4.207 -8.860 1.00 97.81 183 VAL A O 1
ATOM 1234 N N . LEU A 1 184 ? -4.832 -5.890 -9.117 1.00 97.06 184 LEU A N 1
ATOM 1235 C CA . LEU A 1 184 ? -5.132 -6.541 -7.835 1.00 97.06 184 LEU A CA 1
ATOM 1236 C C . LEU A 1 184 ? -4.841 -5.656 -6.613 1.00 97.06 184 LEU A C 1
ATOM 1238 O O . LEU A 1 184 ? -5.443 -5.870 -5.565 1.00 97.06 184 LEU A O 1
ATOM 1242 N N . GLY A 1 185 ? -3.927 -4.689 -6.720 1.00 95.81 185 GLY A N 1
ATOM 1243 C CA . GLY A 1 185 ? -3.632 -3.736 -5.647 1.00 95.81 185 GLY A CA 1
ATOM 1244 C C . GLY A 1 185 ? -4.438 -2.439 -5.725 1.00 95.81 185 GLY A C 1
ATOM 1245 O O . GLY A 1 185 ? -5.022 -2.003 -4.736 1.00 95.81 185 GLY A O 1
ATOM 1246 N N . VAL A 1 186 ? -4.494 -1.816 -6.903 1.00 96.69 186 VAL A N 1
ATOM 1247 C CA . VAL A 1 186 ? -5.115 -0.498 -7.116 1.00 96.69 186 VAL A CA 1
ATOM 1248 C C . VAL A 1 186 ? -6.629 -0.558 -6.962 1.00 96.69 186 VAL A C 1
ATOM 1250 O O . VAL A 1 186 ? -7.198 0.325 -6.322 1.00 96.69 186 VAL A O 1
ATOM 1253 N N . VAL A 1 187 ? -7.289 -1.583 -7.513 1.00 95.81 187 VAL A N 1
ATOM 1254 C CA . VAL A 1 187 ? -8.758 -1.666 -7.488 1.00 95.81 187 VAL A CA 1
ATOM 1255 C C . VAL A 1 187 ? -9.293 -1.732 -6.056 1.00 95.81 187 VAL A C 1
ATOM 1257 O O . VAL A 1 187 ? -10.144 -0.903 -5.735 1.00 95.81 187 VAL A O 1
ATOM 1260 N N . PRO A 1 188 ? -8.792 -2.604 -5.158 1.00 92.44 188 PRO A N 1
ATOM 1261 C CA . PRO A 1 188 ? -9.262 -2.616 -3.775 1.00 92.44 188 PRO A CA 1
ATOM 1262 C C . PRO A 1 188 ? -9.002 -1.305 -3.029 1.00 92.44 188 PRO A C 1
ATOM 1264 O O . PRO A 1 188 ? -9.871 -0.849 -2.288 1.00 92.44 188 PRO A O 1
ATOM 1267 N N . ILE A 1 189 ? -7.840 -0.678 -3.247 1.00 92.25 189 ILE A N 1
ATOM 1268 C CA . ILE A 1 189 ? -7.492 0.606 -2.618 1.00 92.25 189 ILE A CA 1
ATOM 1269 C C . ILE A 1 189 ? -8.486 1.693 -3.051 1.00 92.25 189 ILE A C 1
ATOM 1271 O O . ILE A 1 189 ? -9.067 2.368 -2.205 1.00 92.25 189 ILE A O 1
ATOM 1275 N N . LEU A 1 190 ? -8.726 1.837 -4.357 1.00 93.00 190 LEU A N 1
ATOM 1276 C CA . LEU A 1 190 ? -9.653 2.842 -4.879 1.00 93.00 190 LEU A CA 1
ATOM 1277 C C . LEU A 1 190 ? -11.105 2.538 -4.512 1.00 93.00 190 LEU A C 1
ATOM 1279 O O . LEU A 1 190 ? -11.849 3.461 -4.199 1.00 93.00 190 LEU A O 1
ATOM 1283 N N . TYR A 1 191 ? -11.513 1.268 -4.511 1.00 91.38 191 TYR A N 1
ATOM 1284 C CA . TYR A 1 191 ? -12.867 0.875 -4.128 1.00 91.38 191 TYR A CA 1
ATOM 1285 C C . TYR A 1 191 ? -13.182 1.292 -2.689 1.00 91.38 191 TYR A C 1
ATOM 1287 O O . TYR A 1 191 ? -14.227 1.891 -2.430 1.00 91.38 191 TYR A O 1
ATOM 1295 N N . VAL A 1 192 ? -12.262 1.025 -1.755 1.00 86.19 192 VAL A N 1
ATOM 1296 C CA . VAL A 1 192 ? -12.445 1.413 -0.350 1.00 86.19 192 VAL A CA 1
ATOM 1297 C C . VAL A 1 192 ? -12.487 2.929 -0.187 1.00 86.19 192 VAL A C 1
ATOM 1299 O O . VAL A 1 192 ? -13.237 3.407 0.648 1.00 86.19 192 VAL A O 1
ATOM 1302 N N . SER A 1 193 ? -11.758 3.692 -0.996 1.00 86.88 193 SER A N 1
ATOM 1303 C CA . SER A 1 193 ? -11.745 5.154 -0.873 1.00 86.88 193 SER A CA 1
ATOM 1304 C C . SER A 1 193 ? -12.862 5.873 -1.637 1.00 86.88 193 SER A C 1
ATOM 1306 O O . SER A 1 193 ? -13.208 6.993 -1.283 1.00 86.88 193 SER A O 1
ATOM 1308 N N . LEU A 1 194 ? -13.431 5.269 -2.682 1.00 89.31 194 LEU A N 1
ATOM 1309 C CA . LEU A 1 194 ? -14.438 5.913 -3.541 1.00 89.31 194 LEU A CA 1
ATOM 1310 C C . LEU A 1 194 ? -15.861 5.392 -3.334 1.00 89.31 194 LEU A C 1
ATOM 1312 O O . LEU A 1 194 ? -16.813 6.116 -3.611 1.00 89.31 194 LEU A O 1
ATOM 1316 N N . VAL A 1 195 ? -16.023 4.132 -2.922 1.00 88.75 195 VAL A N 1
ATOM 1317 C CA . VAL A 1 195 ? -17.331 3.451 -2.932 1.00 88.75 195 VAL A CA 1
ATOM 1318 C C . VAL A 1 195 ? -17.858 3.190 -1.525 1.00 88.75 195 VAL A C 1
ATOM 1320 O O . VAL A 1 195 ? -19.069 3.252 -1.310 1.00 88.75 195 VAL A O 1
ATOM 1323 N N . VAL A 1 196 ? -16.967 2.873 -0.583 1.00 84.00 196 VAL A N 1
ATOM 1324 C CA . VAL A 1 196 ? -17.327 2.534 0.803 1.00 84.00 196 VAL A CA 1
ATOM 1325 C C . VAL A 1 196 ? -17.777 3.743 1.635 1.00 84.00 196 VAL A C 1
ATOM 1327 O O . VAL A 1 196 ? -18.742 3.576 2.388 1.00 84.00 196 VAL A O 1
ATOM 1330 N N . PRO A 1 197 ? -17.156 4.938 1.539 1.00 83.25 197 PRO A N 1
ATOM 1331 C CA . PRO A 1 197 ? -17.589 6.093 2.312 1.00 83.25 197 PRO A CA 1
ATOM 1332 C C . PRO A 1 197 ? -19.036 6.461 1.976 1.00 83.25 197 PRO A C 1
ATOM 1334 O O . PRO A 1 197 ? -19.456 6.408 0.818 1.00 83.25 197 PRO A O 1
ATOM 1337 N N . LYS A 1 198 ? -19.811 6.815 3.007 1.00 81.75 198 LYS A N 1
ATOM 1338 C CA . LYS A 1 198 ? -21.203 7.259 2.834 1.00 81.75 198 LYS A CA 1
ATOM 1339 C C . LYS A 1 198 ? -21.264 8.624 2.157 1.00 81.75 198 LYS A C 1
ATOM 1341 O O . LYS A 1 198 ? -22.062 8.811 1.245 1.00 81.75 198 LYS A O 1
ATOM 1346 N N . ASP A 1 199 ? -20.377 9.514 2.586 1.00 85.00 199 ASP A N 1
ATOM 1347 C CA . ASP A 1 199 ? -20.232 10.868 2.074 1.00 85.00 199 ASP A CA 1
ATOM 1348 C C . ASP A 1 199 ? -18.900 11.003 1.336 1.00 85.00 199 ASP A C 1
ATOM 1350 O O . ASP A 1 199 ? -17.897 10.380 1.697 1.00 85.00 199 ASP A O 1
ATOM 1354 N N . PHE A 1 200 ? -18.891 11.813 0.279 1.00 84.62 200 PHE A N 1
ATOM 1355 C CA . PHE A 1 200 ? -17.683 12.060 -0.494 1.00 84.62 200 PHE A CA 1
ATOM 1356 C C . PHE A 1 200 ? -16.743 12.999 0.272 1.00 84.62 200 PHE A C 1
ATOM 1358 O O . PHE A 1 200 ? -17.002 14.197 0.372 1.00 84.62 200 PHE A O 1
ATOM 1365 N N . ALA A 1 201 ? -15.630 12.453 0.758 1.00 85.94 201 ALA A N 1
ATOM 1366 C CA . ALA A 1 201 ? -14.490 13.204 1.275 1.00 85.94 201 ALA A CA 1
ATOM 1367 C C . ALA A 1 201 ? -13.347 13.106 0.261 1.00 85.94 201 ALA A C 1
ATOM 1369 O O . ALA A 1 201 ? -12.922 12.005 -0.085 1.00 85.94 201 ALA A O 1
ATOM 1370 N N . TRP A 1 202 ? -12.846 14.235 -0.245 1.00 89.12 202 TRP A N 1
ATOM 1371 C CA . TRP A 1 202 ? -11.819 14.252 -1.299 1.00 89.12 202 TRP A CA 1
ATOM 1372 C C . TRP A 1 202 ? -10.471 13.682 -0.828 1.00 89.12 202 TRP A C 1
ATOM 1374 O O . TRP A 1 202 ? -9.652 13.245 -1.640 1.00 89.12 202 TRP A O 1
ATOM 1384 N N . GLN A 1 203 ? -10.247 13.649 0.482 1.00 89.25 203 GLN A N 1
ATOM 1385 C CA . GLN A 1 203 ? -9.050 13.131 1.125 1.00 89.25 203 GLN A CA 1
ATOM 1386 C C . GLN A 1 203 ? -8.908 11.632 0.922 1.00 89.25 203 GLN A C 1
ATOM 1388 O O . GLN A 1 203 ? -7.790 11.150 0.766 1.00 89.25 203 GLN A O 1
ATOM 1393 N N . GLU A 1 204 ? -10.018 10.901 0.862 1.00 86.88 204 GLU A N 1
ATOM 1394 C CA . GLU A 1 204 ? -9.996 9.461 0.640 1.00 86.88 204 GLU A CA 1
ATOM 1395 C C . GLU A 1 204 ? -9.398 9.106 -0.730 1.00 86.88 204 GLU A C 1
ATOM 1397 O O . GLU A 1 204 ? -8.370 8.420 -0.775 1.00 86.88 204 GLU A O 1
ATOM 1402 N N . PRO A 1 205 ? -9.931 9.592 -1.870 1.00 91.06 205 PRO A N 1
ATOM 1403 C CA . PRO A 1 205 ? -9.347 9.295 -3.169 1.00 91.06 205 PRO A CA 1
ATOM 1404 C C . PRO A 1 205 ? -7.965 9.916 -3.358 1.00 91.06 205 PRO A C 1
ATOM 1406 O O . PRO A 1 205 ? -7.088 9.263 -3.927 1.00 91.06 205 PRO A O 1
ATOM 1409 N N . VAL A 1 206 ? -7.716 11.134 -2.863 1.00 94.00 206 VAL A N 1
ATOM 1410 C CA . VAL A 1 206 ? -6.380 11.746 -2.966 1.00 94.00 206 VAL A CA 1
ATOM 1411 C C . VAL A 1 206 ? -5.360 10.961 -2.135 1.00 94.00 206 VAL A C 1
ATOM 1413 O O . VAL A 1 206 ? -4.261 10.671 -2.612 1.00 94.00 206 VAL A O 1
ATOM 1416 N N . GLY A 1 207 ? -5.728 10.527 -0.933 1.00 92.25 207 GLY A N 1
ATOM 1417 C CA . GLY A 1 207 ? -4.904 9.691 -0.067 1.00 92.25 207 GLY A CA 1
ATOM 1418 C C . GLY A 1 207 ? -4.664 8.294 -0.645 1.00 92.25 207 GLY A C 1
ATOM 1419 O O . GLY A 1 207 ? -3.567 7.744 -0.492 1.00 92.25 207 GLY A O 1
ATOM 1420 N N . ALA A 1 208 ? -5.640 7.725 -1.354 1.00 92.50 208 ALA A N 1
ATOM 1421 C CA . ALA A 1 208 ? -5.494 6.474 -2.095 1.00 92.50 208 ALA A CA 1
ATOM 1422 C C . ALA A 1 208 ? -4.506 6.607 -3.259 1.00 92.50 208 ALA A C 1
ATOM 1424 O O . ALA A 1 208 ? -3.561 5.819 -3.353 1.00 92.50 208 ALA A O 1
ATOM 1425 N N . VAL A 1 209 ? -4.662 7.641 -4.092 1.00 95.75 209 VAL A N 1
ATOM 14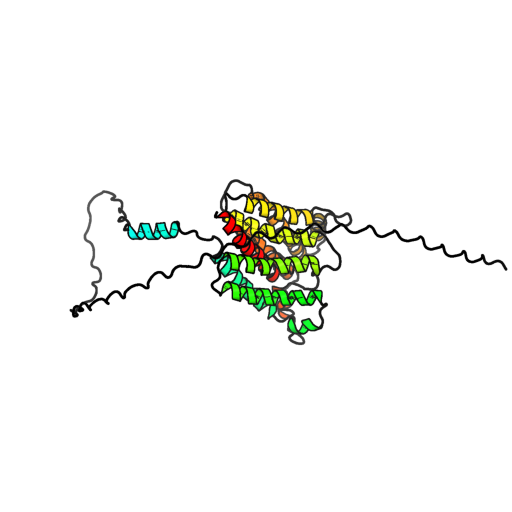26 C CA . VAL A 1 209 ? -3.719 7.958 -5.177 1.00 95.75 209 VAL A CA 1
ATOM 1427 C C . VAL A 1 209 ? -2.315 8.162 -4.608 1.00 95.75 209 VAL A C 1
ATOM 1429 O O . VAL A 1 209 ? -1.359 7.561 -5.096 1.00 95.75 209 VAL A O 1
ATOM 1432 N N . GLY A 1 210 ? -2.193 8.914 -3.514 1.00 95.56 210 GLY A N 1
ATOM 1433 C CA . GLY A 1 210 ? -0.933 9.099 -2.802 1.00 95.56 210 GLY A CA 1
ATOM 1434 C C . GLY A 1 210 ? -0.289 7.780 -2.367 1.00 95.56 210 GLY A C 1
ATOM 1435 O O . GLY A 1 210 ? 0.883 7.529 -2.648 1.00 95.56 210 GLY A O 1
ATOM 1436 N N . THR A 1 211 ? -1.076 6.892 -1.755 1.00 93.75 211 THR A N 1
ATOM 1437 C CA . THR A 1 211 ? -0.640 5.547 -1.334 1.00 93.75 211 THR A CA 1
ATOM 1438 C C . THR A 1 211 ? -0.064 4.726 -2.478 1.00 93.75 211 THR A C 1
ATOM 1440 O O . THR A 1 211 ? 0.994 4.112 -2.320 1.00 93.75 211 THR A O 1
ATOM 1443 N N . ILE A 1 212 ? -0.742 4.739 -3.622 1.00 96.06 212 ILE A N 1
ATOM 1444 C CA . ILE A 1 212 ? -0.346 3.993 -4.816 1.00 96.06 212 ILE A CA 1
ATOM 1445 C C . ILE A 1 212 ? 0.957 4.565 -5.395 1.00 96.06 212 ILE A C 1
ATOM 1447 O O . ILE A 1 212 ? 1.904 3.823 -5.674 1.00 96.06 212 ILE A O 1
ATOM 1451 N N . LEU A 1 213 ? 1.024 5.889 -5.551 1.00 97.62 213 LEU A N 1
ATOM 1452 C CA . LEU A 1 213 ? 2.117 6.556 -6.257 1.00 97.62 213 LEU A CA 1
ATOM 1453 C C . LEU A 1 213 ? 3.427 6.604 -5.463 1.00 97.62 213 LEU A C 1
ATOM 1455 O O . LEU A 1 213 ? 4.488 6.453 -6.068 1.00 97.62 213 LEU A O 1
ATOM 1459 N N . VAL A 1 214 ? 3.384 6.754 -4.132 1.00 97.00 214 VAL A N 1
ATOM 1460 C CA . VAL A 1 214 ? 4.604 6.746 -3.298 1.00 97.00 214 VAL A CA 1
ATOM 1461 C C . VAL A 1 214 ? 5.339 5.413 -3.430 1.00 97.00 214 VAL A C 1
ATOM 1463 O O . VAL A 1 214 ? 6.535 5.399 -3.720 1.00 97.00 214 VAL A O 1
ATOM 1466 N N . GLY A 1 215 ? 4.629 4.290 -3.280 1.00 94.94 215 GLY A N 1
ATOM 1467 C CA . GLY A 1 215 ? 5.234 2.960 -3.375 1.00 94.94 215 GLY A CA 1
ATOM 1468 C C . GLY A 1 215 ? 5.849 2.699 -4.753 1.00 94.94 215 GLY A C 1
ATOM 1469 O O . GLY A 1 215 ? 7.019 2.327 -4.851 1.00 94.94 215 GLY A O 1
ATOM 1470 N N . ALA A 1 216 ? 5.089 2.959 -5.822 1.00 95.81 216 ALA A N 1
ATOM 1471 C CA . ALA A 1 216 ? 5.565 2.775 -7.193 1.00 95.81 216 ALA A CA 1
ATOM 1472 C C . ALA A 1 216 ? 6.746 3.705 -7.532 1.00 95.81 216 ALA A C 1
ATOM 1474 O O . ALA A 1 216 ? 7.742 3.264 -8.109 1.00 95.81 216 ALA A O 1
ATOM 1475 N N . GLY A 1 217 ? 6.666 4.980 -7.141 1.00 95.06 217 GLY A N 1
ATOM 1476 C CA . GLY A 1 217 ? 7.705 5.979 -7.387 1.00 95.06 217 GLY A CA 1
ATOM 1477 C C . GLY A 1 217 ? 9.016 5.673 -6.665 1.00 95.06 217 GLY A C 1
ATOM 1478 O O . GLY A 1 217 ? 10.083 5.748 -7.278 1.00 95.06 217 GLY A O 1
ATOM 1479 N N . LEU A 1 218 ? 8.953 5.258 -5.395 1.00 94.75 218 LEU A N 1
ATOM 1480 C CA . LEU A 1 218 ? 10.136 4.875 -4.616 1.00 94.75 218 LEU A CA 1
ATOM 1481 C C . LEU A 1 218 ? 10.815 3.616 -5.172 1.00 94.75 218 LEU A C 1
ATOM 1483 O O . LEU A 1 218 ? 12.045 3.582 -5.278 1.00 94.75 218 LEU A O 1
ATOM 1487 N N . LEU A 1 219 ? 10.036 2.611 -5.592 1.00 93.81 219 LEU A N 1
ATOM 1488 C CA . LEU A 1 219 ? 10.581 1.431 -6.268 1.00 93.81 219 LEU A CA 1
ATOM 1489 C C . LEU A 1 219 ? 11.259 1.822 -7.580 1.00 93.81 219 LEU A C 1
ATOM 1491 O O . LEU A 1 219 ? 12.434 1.505 -7.769 1.00 93.81 219 LEU A O 1
ATOM 1495 N N . LEU A 1 220 ? 10.578 2.576 -8.447 1.00 92.75 220 LEU A N 1
ATOM 1496 C CA . LEU A 1 220 ? 11.150 3.038 -9.715 1.00 92.75 220 LEU A CA 1
ATOM 1497 C C . LEU A 1 220 ? 12.415 3.871 -9.503 1.00 92.75 220 LEU A C 1
ATOM 1499 O O . LEU A 1 220 ? 13.396 3.657 -10.206 1.00 92.75 220 LEU A O 1
ATOM 1503 N N . ARG A 1 221 ? 12.444 4.753 -8.499 1.00 91.12 221 ARG A N 1
ATOM 1504 C CA . ARG A 1 221 ? 13.644 5.522 -8.144 1.00 91.12 221 ARG A CA 1
ATOM 1505 C C . ARG A 1 221 ? 14.820 4.631 -7.753 1.00 91.12 221 ARG A C 1
ATOM 1507 O O . ARG A 1 221 ? 15.970 4.999 -8.019 1.00 91.12 221 ARG A O 1
ATOM 1514 N N . SER A 1 222 ? 14.543 3.525 -7.063 1.00 90.75 222 SER A N 1
ATOM 1515 C CA . SER A 1 222 ? 15.578 2.615 -6.573 1.00 90.75 222 SER A CA 1
ATOM 1516 C C . SER A 1 222 ? 16.288 1.872 -7.709 1.00 90.75 222 SER A C 1
ATOM 1518 O O . SER A 1 222 ? 17.509 1.709 -7.642 1.00 90.75 222 SER A O 1
ATOM 1520 N N . ALA A 1 223 ? 15.546 1.504 -8.761 1.00 88.56 223 ALA A N 1
ATOM 1521 C CA . ALA A 1 223 ? 16.056 0.749 -9.902 1.00 88.56 223 ALA A CA 1
ATOM 1522 C C . ALA A 1 223 ? 16.484 1.637 -11.085 1.00 88.56 223 ALA A C 1
ATOM 1524 O O . ALA A 1 223 ? 17.576 1.461 -11.615 1.00 88.56 223 ALA A O 1
ATOM 1525 N N . TYR A 1 224 ? 15.672 2.629 -11.459 1.00 88.38 224 TYR A N 1
ATOM 1526 C CA . TYR A 1 224 ? 15.903 3.537 -12.589 1.00 88.38 224 TYR A CA 1
ATOM 1527 C C . TYR A 1 224 ? 16.317 4.920 -12.079 1.00 88.38 224 TYR A C 1
ATOM 1529 O O . TYR A 1 224 ? 15.517 5.852 -11.983 1.00 88.38 224 TYR A O 1
ATOM 1537 N N . ARG A 1 225 ? 17.585 5.052 -11.685 1.00 84.00 225 ARG A N 1
ATOM 1538 C CA . ARG A 1 225 ? 18.083 6.229 -10.948 1.00 84.00 225 ARG A CA 1
ATOM 1539 C C . ARG A 1 225 ? 18.148 7.507 -11.782 1.00 84.00 225 ARG A C 1
ATOM 1541 O O . ARG A 1 225 ? 17.952 8.602 -11.236 1.00 84.00 225 ARG A O 1
ATOM 1548 N N . ASP A 1 226 ? 18.407 7.337 -13.069 1.00 83.12 226 ASP A N 1
ATOM 1549 C CA . ASP A 1 226 ? 18.583 8.425 -14.030 1.00 83.12 226 ASP A CA 1
ATOM 1550 C C . ASP A 1 226 ? 17.246 8.872 -14.632 1.00 83.12 226 ASP A C 1
ATOM 1552 O O . ASP A 1 226 ? 17.110 10.006 -15.085 1.00 83.12 226 ASP A O 1
ATOM 1556 N N . ALA A 1 227 ? 16.216 8.024 -14.546 1.00 88.31 227 ALA A N 1
ATOM 1557 C CA . ALA A 1 227 ? 14.876 8.355 -14.998 1.00 88.31 227 ALA A CA 1
ATOM 1558 C C . ALA A 1 227 ? 14.174 9.322 -14.029 1.00 88.31 227 ALA A C 1
ATOM 1560 O O . ALA A 1 227 ? 14.148 9.136 -12.807 1.00 88.31 227 ALA A O 1
ATOM 1561 N N . SER A 1 228 ? 13.519 10.341 -14.587 1.00 90.25 228 SER A N 1
ATOM 1562 C CA . SER A 1 228 ? 12.717 11.301 -13.821 1.00 90.25 228 SER A CA 1
ATOM 1563 C C . SER A 1 228 ? 11.390 10.713 -13.330 1.00 90.25 228 SER A C 1
ATOM 1565 O O . SER A 1 228 ? 10.874 11.173 -12.313 1.00 90.25 228 SER A O 1
ATOM 1567 N N . LEU A 1 229 ? 10.860 9.673 -13.992 1.00 93.06 229 LEU A N 1
ATOM 1568 C CA . LEU A 1 229 ? 9.536 9.106 -13.700 1.00 93.06 229 LEU A CA 1
ATOM 1569 C C . LEU A 1 229 ? 9.387 8.686 -12.232 1.00 93.06 229 LEU A C 1
ATOM 1571 O O . LEU A 1 229 ? 8.415 9.067 -11.586 1.00 93.06 229 LEU A O 1
ATOM 1575 N N . GLY A 1 230 ? 10.364 7.963 -11.675 1.00 92.44 230 GLY A N 1
ATOM 1576 C CA . GLY A 1 230 ? 10.321 7.557 -10.266 1.00 92.44 230 GLY A CA 1
ATOM 1577 C C . GLY A 1 230 ? 10.280 8.753 -9.307 1.00 92.44 230 GLY A C 1
ATOM 1578 O O . GLY A 1 230 ? 9.550 8.729 -8.318 1.00 92.44 230 GLY A O 1
ATOM 1579 N N . ARG A 1 231 ? 10.994 9.840 -9.640 1.00 93.62 231 ARG A N 1
ATOM 1580 C CA . ARG A 1 231 ? 10.998 11.085 -8.852 1.00 93.62 231 ARG A CA 1
ATOM 1581 C C . ARG A 1 231 ? 9.653 11.790 -8.911 1.00 93.62 231 ARG A C 1
ATOM 1583 O O . ARG A 1 231 ? 9.134 12.189 -7.872 1.00 93.62 231 ARG A O 1
ATOM 1590 N N . LEU A 1 232 ? 9.079 11.900 -10.107 1.00 96.25 232 LEU A N 1
ATOM 1591 C CA . LEU A 1 232 ? 7.777 12.527 -10.324 1.00 96.25 232 LEU A CA 1
ATOM 1592 C C . LEU A 1 232 ? 6.670 11.776 -9.583 1.00 96.25 232 LEU A C 1
ATOM 1594 O O . LEU A 1 232 ? 5.942 12.393 -8.812 1.00 96.25 232 LEU A O 1
ATOM 1598 N N . LEU A 1 233 ? 6.586 10.452 -9.739 1.00 96.56 233 LEU A N 1
ATOM 1599 C CA . LEU A 1 233 ? 5.554 9.650 -9.075 1.00 96.56 233 LEU A CA 1
ATOM 1600 C C . LEU A 1 233 ? 5.686 9.692 -7.548 1.00 96.56 233 LEU A C 1
ATOM 1602 O O . LEU A 1 233 ? 4.686 9.901 -6.866 1.00 96.56 233 LEU A O 1
ATOM 1606 N N . ALA A 1 234 ? 6.905 9.569 -7.009 1.00 96.19 234 ALA A N 1
ATOM 1607 C CA . ALA A 1 234 ? 7.129 9.670 -5.566 1.00 96.19 234 ALA A CA 1
ATOM 1608 C C . ALA A 1 234 ? 6.756 11.060 -5.027 1.00 96.19 234 ALA A C 1
ATOM 1610 O O . ALA A 1 234 ? 6.135 11.155 -3.973 1.00 96.19 234 ALA A O 1
ATOM 1611 N N . THR A 1 235 ? 7.082 12.126 -5.767 1.00 97.00 235 THR A N 1
ATOM 1612 C CA . THR A 1 235 ? 6.761 13.508 -5.377 1.00 97.00 235 THR A CA 1
ATOM 1613 C C . THR A 1 235 ? 5.256 13.755 -5.402 1.00 97.00 235 THR A C 1
ATOM 1615 O O . THR A 1 235 ? 4.704 14.206 -4.403 1.00 97.00 235 THR A O 1
ATOM 1618 N N . ILE A 1 236 ? 4.580 13.419 -6.506 1.00 97.81 236 ILE A N 1
ATOM 1619 C CA . ILE A 1 236 ? 3.122 13.563 -6.634 1.00 97.81 236 ILE A CA 1
ATOM 1620 C C . ILE A 1 236 ? 2.432 12.750 -5.540 1.00 97.81 236 ILE A C 1
ATOM 1622 O O . ILE A 1 236 ? 1.574 13.272 -4.836 1.00 97.81 236 ILE A O 1
ATOM 1626 N N . GLY A 1 237 ? 2.851 11.498 -5.342 1.00 96.75 237 GLY A N 1
ATOM 1627 C CA . GLY A 1 237 ? 2.294 10.640 -4.307 1.00 96.75 237 GLY A CA 1
ATOM 1628 C C . GLY A 1 237 ? 2.470 11.213 -2.900 1.00 96.75 237 GLY A C 1
ATOM 1629 O O . GLY A 1 237 ? 1.511 11.253 -2.130 1.00 96.75 237 GLY A O 1
ATOM 1630 N N . ALA A 1 238 ? 3.672 11.691 -2.570 1.00 96.56 238 ALA A N 1
ATOM 1631 C CA . ALA A 1 238 ? 3.967 12.290 -1.273 1.00 96.56 238 ALA A CA 1
ATOM 1632 C C . ALA A 1 238 ? 3.131 13.551 -1.037 1.00 96.56 238 ALA A C 1
ATOM 1634 O O . ALA A 1 238 ? 2.539 13.694 0.029 1.00 96.56 238 ALA A O 1
ATOM 1635 N N . VAL A 1 239 ? 3.021 14.424 -2.042 1.00 96.94 239 VAL A N 1
ATOM 1636 C CA . VAL A 1 239 ? 2.175 15.622 -1.975 1.00 96.94 239 VAL A CA 1
ATOM 1637 C C . VAL A 1 239 ? 0.716 15.238 -1.769 1.00 96.94 239 VAL A C 1
ATOM 1639 O O . VAL A 1 239 ? 0.091 15.781 -0.865 1.00 96.94 239 VAL A O 1
ATOM 1642 N N . CYS A 1 240 ? 0.185 14.269 -2.523 1.00 95.94 240 CYS A N 1
ATOM 1643 C CA . CYS A 1 240 ? -1.175 13.775 -2.319 1.00 95.94 240 CYS A CA 1
ATOM 1644 C C . CYS A 1 240 ? -1.391 13.325 -0.869 1.00 95.94 240 CYS A C 1
ATOM 1646 O O . CYS A 1 240 ? -2.357 13.751 -0.251 1.00 95.94 240 CYS A O 1
ATOM 1648 N N . VAL A 1 241 ? -0.480 12.541 -0.284 1.00 93.25 241 VAL A N 1
ATOM 1649 C CA . VAL A 1 241 ? -0.609 12.122 1.123 1.00 93.25 241 VAL A CA 1
ATOM 1650 C C . VAL A 1 241 ? -0.546 13.315 2.081 1.00 93.25 241 VAL A C 1
ATOM 1652 O O . VAL A 1 241 ? -1.405 13.442 2.948 1.00 93.25 241 VAL A O 1
ATOM 1655 N N . LEU A 1 242 ? 0.437 14.202 1.936 1.00 94.25 242 LEU A N 1
ATOM 1656 C CA . LEU A 1 242 ? 0.626 15.332 2.852 1.00 94.25 242 LEU A CA 1
ATOM 1657 C C . LEU A 1 242 ? -0.535 16.332 2.789 1.00 94.25 242 LEU A C 1
ATOM 1659 O O . LEU A 1 242 ? -0.998 16.803 3.825 1.00 94.25 242 LEU A O 1
ATOM 1663 N N . VAL A 1 243 ? -1.052 16.616 1.593 1.00 94.25 243 VAL A N 1
ATOM 1664 C CA . VAL A 1 243 ? -2.173 17.542 1.381 1.00 94.25 243 VAL A CA 1
ATOM 1665 C C . VAL A 1 243 ? -3.428 17.071 2.116 1.00 94.25 243 VAL A C 1
ATOM 1667 O O . VAL A 1 243 ? -4.098 17.897 2.728 1.00 94.25 243 VAL A O 1
ATOM 1670 N N . THR A 1 244 ? -3.702 15.761 2.163 1.00 90.69 244 THR A N 1
ATOM 1671 C CA . THR A 1 244 ? -4.864 15.232 2.913 1.00 90.69 244 THR A CA 1
ATOM 1672 C C . THR A 1 244 ? -4.813 15.492 4.418 1.00 90.69 244 THR A C 1
ATOM 1674 O O . THR A 1 244 ? -5.843 15.428 5.077 1.00 90.69 244 THR A O 1
ATOM 1677 N N . LEU A 1 245 ? -3.637 15.806 4.968 1.00 87.88 245 LEU A N 1
ATOM 1678 C CA . LEU A 1 245 ? -3.448 16.049 6.400 1.00 87.88 245 LEU A CA 1
ATOM 1679 C C . LEU A 1 245 ? -3.216 17.519 6.748 1.00 87.88 245 LEU A C 1
ATOM 1681 O O . LEU A 1 245 ? -3.418 17.916 7.897 1.00 87.88 245 LEU A O 1
ATOM 1685 N N . LEU A 1 246 ? -2.756 18.308 5.778 1.00 89.75 246 LEU A N 1
ATOM 1686 C CA . LEU A 1 246 ? -2.439 19.724 5.950 1.00 89.75 246 LEU A CA 1
ATOM 1687 C C . LEU A 1 246 ? -3.605 20.639 5.567 1.00 89.75 246 LEU A C 1
ATOM 1689 O O . LEU A 1 246 ? -3.700 21.741 6.104 1.00 89.75 246 LEU A O 1
ATOM 1693 N N . VAL A 1 247 ? -4.482 20.207 4.658 1.00 91.00 247 VAL A N 1
ATOM 1694 C CA . VAL A 1 247 ? -5.652 20.998 4.261 1.00 91.00 247 VAL A CA 1
ATOM 1695 C C . VAL A 1 247 ? -6.746 20.871 5.330 1.00 91.00 247 VAL A C 1
ATOM 1697 O O . VAL A 1 247 ? -7.105 19.746 5.680 1.00 91.00 247 VAL A O 1
ATOM 1700 N N . PRO A 1 248 ? -7.273 21.992 5.859 1.00 85.50 248 PRO A N 1
ATOM 1701 C CA . PRO A 1 248 ? -8.297 21.966 6.897 1.00 85.50 248 PRO A CA 1
ATOM 1702 C C . PRO A 1 248 ? -9.612 21.325 6.445 1.00 85.50 248 PRO A C 1
ATOM 1704 O O . PRO A 1 248 ? -10.065 21.536 5.320 1.00 85.50 248 PRO A O 1
ATOM 1707 N N . GLU A 1 249 ? -10.269 20.644 7.379 1.00 76.75 249 GLU A N 1
ATOM 1708 C CA . GLU A 1 249 ? -11.674 20.247 7.299 1.00 76.75 249 GLU A CA 1
ATOM 1709 C C . GLU A 1 249 ? -12.422 20.800 8.503 1.00 76.75 249 GLU A C 1
ATOM 1711 O O . GLU A 1 249 ? -11.932 20.701 9.627 1.00 76.75 249 GLU A O 1
ATOM 1716 N N . HIS A 1 250 ? -13.614 21.361 8.285 1.00 74.88 250 HIS A N 1
ATOM 1717 C CA . HIS A 1 250 ? -14.481 21.834 9.372 1.00 74.88 250 HIS A CA 1
ATOM 1718 C C . HIS A 1 250 ? -13.727 22.695 10.414 1.00 74.88 250 HIS A C 1
ATOM 1720 O O . HIS A 1 250 ? -13.818 22.460 11.619 1.00 74.88 250 HIS A O 1
ATOM 1726 N N . ASP A 1 251 ? -12.928 23.652 9.924 1.00 76.06 251 ASP A N 1
ATOM 1727 C CA . ASP A 1 251 ? -12.106 24.597 10.700 1.00 76.06 251 ASP A CA 1
ATOM 1728 C C . ASP A 1 251 ? -10.934 24.000 11.503 1.00 76.06 251 ASP A C 1
ATOM 1730 O O . ASP A 1 251 ? -10.312 24.702 12.306 1.00 76.06 251 ASP A O 1
ATOM 1734 N N . LYS A 1 252 ? -10.566 22.729 11.280 1.00 83.12 252 LYS A N 1
ATOM 1735 C CA . LYS A 1 252 ? -9.396 22.104 11.919 1.00 83.12 252 LYS A CA 1
ATOM 1736 C C . LYS A 1 252 ? -8.479 21.422 10.914 1.00 83.12 252 LYS A C 1
ATOM 1738 O O . LYS A 1 252 ? -8.914 20.770 9.972 1.00 83.12 252 LYS A O 1
ATOM 1743 N N . ILE A 1 253 ? -7.175 21.547 11.144 1.00 87.44 253 ILE A N 1
ATOM 1744 C CA . ILE A 1 253 ? -6.162 20.820 10.375 1.00 87.44 253 ILE A CA 1
ATOM 1745 C C . ILE A 1 253 ? -6.112 19.374 10.900 1.00 87.44 253 ILE A C 1
ATOM 1747 O O . ILE A 1 253 ? -5.857 19.192 12.096 1.00 87.44 253 ILE A O 1
ATOM 1751 N N . PRO A 1 254 ? -6.294 18.343 10.049 1.00 87.12 254 PRO A N 1
ATOM 1752 C CA . PRO A 1 254 ? -6.274 16.943 10.482 1.00 87.12 254 PRO A CA 1
ATOM 1753 C C . PRO A 1 254 ? -4.983 16.547 11.207 1.00 87.12 254 PRO A C 1
ATOM 1755 O O . PRO A 1 254 ? -5.024 15.831 12.206 1.00 87.12 254 PRO A O 1
ATOM 1758 N N . LEU A 1 255 ? -3.832 17.060 10.763 1.00 87.81 255 LEU A N 1
ATOM 1759 C CA . LEU A 1 255 ? -2.553 16.824 11.434 1.00 87.81 255 LEU A CA 1
ATOM 1760 C C . LEU A 1 255 ? -2.540 17.350 12.879 1.00 87.81 255 LEU A C 1
ATOM 1762 O O . LEU A 1 255 ? -2.054 16.664 13.775 1.00 87.81 255 LEU A O 1
ATOM 1766 N N . VAL A 1 256 ? -3.100 18.539 13.116 1.00 90.00 256 VAL A N 1
ATOM 1767 C CA . VAL A 1 256 ? -3.211 19.116 14.466 1.00 90.00 256 VAL A CA 1
ATOM 1768 C C . VAL A 1 256 ? -4.151 18.272 15.319 1.00 90.00 256 VAL A C 1
ATOM 1770 O O . VAL A 1 256 ? -3.820 17.968 16.459 1.00 90.00 256 VAL A O 1
ATOM 1773 N N . ALA A 1 257 ? -5.254 17.784 14.745 1.00 87.31 257 ALA A N 1
ATOM 1774 C CA . ALA A 1 257 ? -6.170 16.892 15.450 1.00 87.31 257 ALA A CA 1
ATOM 1775 C C . ALA A 1 257 ? -5.492 15.586 15.908 1.00 87.31 257 ALA A C 1
ATOM 1777 O O . ALA A 1 257 ? -5.804 15.088 16.988 1.00 87.31 257 ALA A O 1
ATOM 1778 N N . ILE A 1 258 ? -4.542 15.040 15.138 1.00 87.62 258 ILE A N 1
ATOM 1779 C CA . ILE A 1 258 ? -3.748 13.875 15.565 1.00 87.62 258 ILE A CA 1
ATOM 1780 C C . ILE A 1 258 ? -2.866 14.237 16.769 1.00 87.62 258 ILE A C 1
ATOM 1782 O O . ILE A 1 258 ? -2.832 13.485 17.742 1.00 87.62 258 ILE A O 1
ATOM 1786 N N . PHE A 1 259 ? -2.185 15.387 16.746 1.00 90.81 259 PH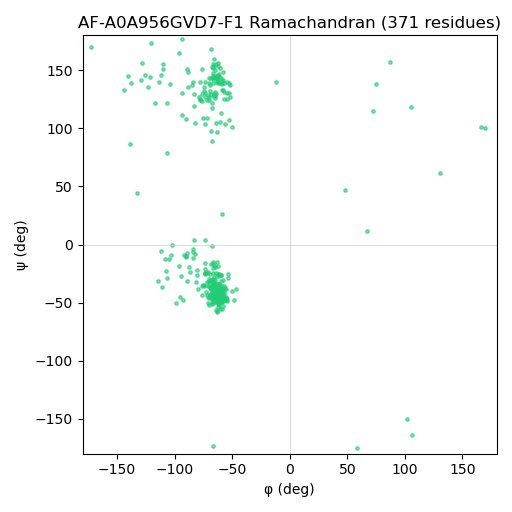E A N 1
ATOM 1787 C CA . PHE A 1 259 ? -1.379 15.842 17.887 1.00 90.81 259 PHE A CA 1
ATOM 1788 C C . PHE A 1 259 ? -2.229 16.107 19.135 1.00 90.81 259 PHE A C 1
ATOM 1790 O O . PHE A 1 259 ? -1.843 15.688 20.227 1.00 90.81 259 PHE A O 1
ATOM 1797 N N . ASP A 1 260 ? -3.413 16.698 18.974 1.00 91.25 260 ASP A N 1
ATOM 1798 C CA . ASP A 1 260 ? -4.376 16.883 20.061 1.00 91.25 260 ASP A CA 1
ATOM 1799 C C . ASP A 1 260 ? -4.831 15.534 20.636 1.00 91.25 260 ASP A C 1
ATOM 1801 O O . ASP A 1 260 ? -4.949 15.381 21.853 1.00 91.25 260 ASP A O 1
ATOM 1805 N N . GLN A 1 261 ? -5.064 14.523 19.792 1.00 87.88 261 GLN A N 1
ATOM 1806 C CA . GLN A 1 261 ? -5.411 13.172 20.248 1.00 87.88 261 GLN A CA 1
ATOM 1807 C C . GLN A 1 261 ? -4.273 12.516 21.038 1.00 87.88 261 GLN A C 1
ATOM 1809 O O . GLN A 1 261 ? -4.540 11.847 22.036 1.00 87.88 261 GLN A O 1
ATOM 1814 N N . ILE A 1 262 ? -3.016 12.724 20.632 1.00 88.75 262 ILE A N 1
ATOM 1815 C CA . ILE A 1 262 ? -1.845 12.243 21.380 1.00 88.75 262 ILE A CA 1
ATOM 1816 C C . ILE A 1 262 ? -1.768 12.948 22.739 1.00 88.75 262 ILE A C 1
ATOM 1818 O O . ILE A 1 262 ? -1.632 12.280 23.761 1.00 88.75 262 ILE A O 1
ATOM 1822 N N . ALA A 1 263 ? -1.901 14.276 22.769 1.00 91.38 263 ALA A N 1
ATOM 1823 C CA . ALA A 1 263 ? -1.812 15.061 24.001 1.00 91.38 263 ALA A CA 1
ATOM 1824 C C . ALA A 1 263 ? -2.920 14.715 25.014 1.00 91.38 263 ALA A C 1
ATOM 1826 O O . ALA A 1 263 ? -2.680 14.720 26.219 1.00 91.38 263 ALA A O 1
ATOM 1827 N N . ASN A 1 264 ? -4.120 14.382 24.531 1.00 93.06 264 ASN A N 1
ATOM 1828 C CA . ASN A 1 264 ? -5.276 14.063 25.372 1.00 93.06 264 ASN A CA 1
ATOM 1829 C C . ASN A 1 264 ? -5.396 12.574 25.744 1.00 93.06 264 ASN A C 1
ATOM 1831 O O . ASN A 1 264 ? -6.259 12.208 26.550 1.00 93.06 264 ASN A O 1
ATOM 1835 N N . ALA A 1 265 ? -4.572 11.694 25.170 1.00 88.44 265 ALA A N 1
ATOM 1836 C CA . ALA A 1 265 ? -4.599 10.274 25.494 1.00 88.44 265 ALA A CA 1
ATOM 1837 C C . ALA A 1 265 ? -4.067 10.032 26.916 1.00 88.44 265 ALA A C 1
ATOM 1839 O O . ALA A 1 265 ? -2.944 10.408 27.254 1.00 88.44 265 ALA A O 1
ATOM 1840 N N . ARG A 1 266 ? -4.889 9.375 27.748 1.00 85.56 266 ARG A N 1
ATOM 1841 C CA . ARG A 1 266 ? -4.594 9.121 29.171 1.00 85.56 266 ARG A CA 1
ATOM 1842 C C . ARG A 1 266 ? -3.532 8.043 29.386 1.00 85.56 266 ARG A C 1
ATOM 1844 O O . ARG A 1 266 ? -2.869 8.047 30.416 1.00 85.56 266 ARG A O 1
ATOM 1851 N N . GLU A 1 267 ? -3.382 7.128 28.432 1.00 87.19 267 GLU A N 1
ATOM 1852 C CA . GLU A 1 267 ? -2.458 5.997 28.516 1.00 87.19 267 GLU A CA 1
ATOM 1853 C C . GLU A 1 267 ? -1.327 6.113 27.489 1.00 87.19 267 GLU A C 1
ATOM 1855 O O . GLU A 1 267 ? -1.554 6.449 26.325 1.00 87.19 267 GLU A O 1
ATOM 1860 N N . VAL A 1 268 ? -0.105 5.753 27.897 1.00 86.19 268 VAL A N 1
ATOM 1861 C CA . VAL A 1 268 ? 1.084 5.758 27.022 1.00 86.19 268 VAL A CA 1
ATOM 1862 C C . VAL A 1 268 ? 0.923 4.779 25.852 1.00 86.19 268 VAL A C 1
ATOM 1864 O O . VAL A 1 268 ? 1.324 5.073 24.731 1.00 86.19 268 VAL A O 1
ATOM 1867 N N . SER A 1 269 ? 0.281 3.632 26.085 1.00 82.56 269 SER A N 1
ATOM 1868 C CA . SER A 1 269 ? -0.085 2.653 25.051 1.00 82.56 269 SER A CA 1
ATOM 1869 C C . SER A 1 269 ? -0.899 3.302 23.925 1.00 82.56 269 SER A C 1
ATOM 1871 O O . SER A 1 269 ? -0.572 3.165 22.744 1.00 82.56 269 SER A O 1
ATOM 1873 N N . GLN A 1 270 ? -1.931 4.061 24.293 1.00 82.44 270 GLN A N 1
ATOM 1874 C CA . GLN A 1 270 ? -2.798 4.775 23.366 1.00 82.44 270 GLN A CA 1
ATOM 1875 C C . GLN A 1 270 ? -2.048 5.904 22.647 1.00 82.44 270 GLN A C 1
ATOM 1877 O O . GLN A 1 270 ? -2.206 6.052 21.434 1.00 82.44 270 GLN A O 1
ATOM 1882 N N . GLN A 1 271 ? -1.187 6.646 23.353 1.00 85.44 271 GLN A N 1
ATOM 1883 C CA . GLN A 1 271 ? -0.316 7.659 22.744 1.00 85.44 271 GLN A CA 1
ATOM 1884 C C . GLN A 1 271 ? 0.578 7.051 21.658 1.00 85.44 271 GLN A C 1
ATOM 1886 O O . GLN A 1 271 ? 0.634 7.581 20.549 1.00 85.44 271 GLN A O 1
ATOM 1891 N N . ILE A 1 272 ? 1.221 5.912 21.937 1.00 86.19 272 ILE A N 1
ATOM 1892 C CA . ILE A 1 272 ? 2.084 5.204 20.978 1.00 86.19 272 ILE A CA 1
ATOM 1893 C C . ILE A 1 272 ? 1.280 4.741 19.754 1.00 86.19 272 ILE A C 1
ATOM 1895 O O . ILE A 1 272 ? 1.733 4.911 18.620 1.00 86.19 272 ILE A O 1
ATOM 1899 N N . ALA A 1 273 ? 0.074 4.197 19.947 1.00 83.25 273 ALA A N 1
ATOM 1900 C CA . ALA A 1 273 ? -0.780 3.781 18.834 1.00 83.25 273 ALA A CA 1
ATOM 1901 C C . ALA A 1 273 ? -1.192 4.952 17.938 1.00 83.25 273 ALA A C 1
ATOM 1903 O O . ALA A 1 273 ? -1.095 4.838 16.715 1.00 83.25 273 ALA A O 1
ATOM 1904 N N . ILE A 1 274 ? -1.597 6.083 18.518 1.00 84.62 274 ILE A N 1
ATOM 1905 C CA . ILE A 1 274 ? -1.961 7.272 17.738 1.00 84.62 274 ILE A CA 1
ATOM 1906 C C . ILE A 1 274 ? -0.716 7.833 17.035 1.00 84.62 274 ILE A C 1
ATOM 1908 O O . ILE A 1 274 ? -0.751 8.075 15.828 1.00 84.62 274 ILE A O 1
ATOM 1912 N N . ALA A 1 275 ? 0.416 7.943 17.736 1.00 86.62 275 ALA A N 1
ATOM 1913 C CA . ALA A 1 275 ? 1.679 8.416 17.170 1.00 86.62 275 ALA A CA 1
ATOM 1914 C C . ALA A 1 275 ? 2.178 7.540 16.011 1.00 86.62 275 ALA A C 1
ATOM 1916 O O . ALA A 1 275 ? 2.759 8.058 15.060 1.00 86.62 275 ALA A O 1
ATOM 1917 N N . SER A 1 276 ? 1.898 6.232 16.024 1.00 86.94 276 SER A N 1
ATOM 1918 C CA . SER A 1 276 ? 2.269 5.339 14.918 1.00 86.94 276 SER A CA 1
ATOM 1919 C C . SER A 1 276 ? 1.635 5.740 13.581 1.00 86.94 276 SER A C 1
ATOM 1921 O O . SER A 1 276 ? 2.227 5.498 12.531 1.00 86.94 276 SER A O 1
ATOM 1923 N N . THR A 1 277 ? 0.486 6.427 13.590 1.00 85.38 277 THR A N 1
ATOM 1924 C CA . THR A 1 277 ? -0.149 6.937 12.361 1.00 85.38 277 THR A CA 1
ATOM 1925 C C . THR A 1 277 ? 0.697 8.012 11.671 1.00 85.38 277 THR A C 1
ATOM 1927 O O . THR A 1 277 ? 0.697 8.101 10.439 1.00 85.38 277 THR A O 1
ATOM 1930 N N . LEU A 1 278 ? 1.514 8.751 12.437 1.00 89.25 278 LEU A N 1
ATOM 1931 C CA . LEU A 1 278 ? 2.466 9.732 11.912 1.00 89.25 278 LEU A CA 1
ATOM 1932 C C . LEU A 1 278 ? 3.594 9.076 11.109 1.00 89.25 278 LEU A C 1
ATOM 1934 O O . LEU A 1 278 ? 4.231 9.756 10.307 1.00 89.25 278 LEU A O 1
ATOM 1938 N N . LEU A 1 279 ? 3.812 7.761 11.241 1.00 90.44 279 LEU A N 1
ATOM 1939 C CA . LEU A 1 279 ? 4.784 7.036 10.420 1.00 90.44 279 LEU A CA 1
ATOM 1940 C C . LEU A 1 279 ? 4.465 7.172 8.927 1.00 90.44 279 LEU A C 1
ATOM 1942 O O . LEU A 1 279 ? 5.374 7.349 8.120 1.00 90.44 279 LEU A O 1
ATOM 1946 N N . ARG A 1 280 ? 3.181 7.160 8.546 1.00 89.06 280 ARG A N 1
ATOM 1947 C CA . ARG A 1 280 ? 2.773 7.382 7.151 1.00 89.06 280 ARG A CA 1
ATOM 1948 C C . ARG A 1 280 ? 3.189 8.772 6.667 1.00 89.06 280 ARG A C 1
ATOM 1950 O O . ARG A 1 280 ? 3.695 8.910 5.560 1.00 89.06 280 ARG A O 1
ATOM 1957 N N . VAL A 1 281 ? 3.022 9.791 7.506 1.00 90.12 281 VAL A N 1
ATOM 1958 C CA . VAL A 1 281 ? 3.407 11.178 7.197 1.00 90.12 281 VAL A CA 1
ATOM 1959 C C . VAL A 1 281 ? 4.917 11.297 7.063 1.00 90.12 281 VAL A C 1
ATOM 1961 O O . VAL A 1 281 ? 5.414 11.861 6.091 1.00 90.12 281 VAL A O 1
ATOM 1964 N N . LEU A 1 282 ? 5.645 10.702 8.007 1.00 93.50 282 LEU A N 1
ATOM 1965 C CA . LEU A 1 282 ? 7.099 10.699 8.027 1.00 93.50 282 LEU A CA 1
ATOM 1966 C C . LEU A 1 282 ? 7.667 10.044 6.766 1.00 93.50 282 LEU A C 1
ATOM 1968 O O . LEU A 1 282 ? 8.511 10.637 6.102 1.00 93.50 282 LEU A O 1
ATOM 1972 N N . VAL A 1 283 ? 7.192 8.852 6.398 1.00 93.38 283 VAL A N 1
ATOM 1973 C CA . VAL A 1 283 ? 7.696 8.148 5.209 1.00 93.38 283 VAL A CA 1
ATOM 1974 C C . VAL A 1 283 ? 7.316 8.889 3.923 1.00 93.38 283 VAL A C 1
ATOM 1976 O O . VAL A 1 283 ? 8.139 8.961 3.013 1.00 93.38 283 VAL A O 1
ATOM 1979 N N . ALA A 1 284 ? 6.130 9.507 3.853 1.00 93.19 284 ALA A N 1
ATOM 1980 C CA . ALA A 1 284 ? 5.749 10.357 2.723 1.00 93.19 284 ALA A CA 1
ATOM 1981 C C . ALA A 1 284 ? 6.665 11.588 2.598 1.00 93.19 284 ALA A C 1
ATOM 1983 O O . ALA A 1 284 ? 7.131 11.899 1.505 1.00 93.19 284 ALA A O 1
ATOM 1984 N N . ALA A 1 285 ? 6.992 12.252 3.709 1.00 94.31 285 ALA A N 1
ATOM 1985 C CA . ALA A 1 285 ? 7.935 13.368 3.714 1.00 94.31 285 ALA A CA 1
ATOM 1986 C C . ALA A 1 285 ? 9.352 12.918 3.314 1.00 94.31 285 ALA A C 1
ATOM 1988 O O . ALA A 1 285 ? 9.992 13.556 2.480 1.00 94.31 285 ALA A O 1
ATOM 1989 N N . LEU A 1 286 ? 9.823 11.778 3.832 1.00 94.06 286 LEU A N 1
ATOM 1990 C CA . LEU A 1 286 ? 11.108 11.186 3.444 1.00 94.06 286 LEU A CA 1
ATOM 1991 C C . LEU A 1 286 ? 11.141 10.781 1.964 1.00 94.06 286 LEU A C 1
ATOM 1993 O O . LEU A 1 286 ? 12.208 10.804 1.353 1.00 94.06 286 LEU A O 1
ATOM 1997 N N . ALA A 1 287 ? 9.997 10.462 1.353 1.00 93.31 287 ALA A N 1
ATOM 1998 C CA . ALA A 1 287 ? 9.927 10.178 -0.078 1.00 93.31 287 ALA A CA 1
ATOM 1999 C C . ALA A 1 287 ? 10.282 11.400 -0.945 1.00 93.31 287 ALA A C 1
ATOM 2001 O O . ALA A 1 287 ? 10.778 11.223 -2.057 1.00 93.31 287 ALA A O 1
ATOM 2002 N N . LEU A 1 288 ? 10.131 12.630 -0.435 1.00 93.75 288 LEU A N 1
ATOM 2003 C CA . LEU A 1 288 ? 10.556 13.854 -1.133 1.00 93.75 288 LEU A CA 1
ATOM 2004 C C . LEU A 1 288 ? 12.084 13.982 -1.244 1.00 93.75 288 LEU A C 1
ATOM 2006 O O . LEU A 1 288 ? 12.579 14.698 -2.116 1.00 93.75 288 LEU A O 1
ATOM 2010 N N . LEU A 1 289 ? 12.846 13.216 -0.452 1.00 91.06 289 LEU A N 1
ATOM 2011 C CA . LEU A 1 289 ? 14.308 13.121 -0.569 1.00 91.06 289 LEU A CA 1
ATOM 2012 C C . LEU A 1 289 ? 14.762 12.434 -1.867 1.00 91.06 289 LEU A C 1
ATOM 2014 O O . LEU A 1 289 ? 15.957 12.342 -2.142 1.00 91.06 289 LEU A O 1
ATOM 2018 N N . VAL A 1 290 ? 13.820 11.986 -2.702 1.00 89.69 290 VAL A N 1
ATOM 2019 C CA . VAL A 1 290 ? 14.057 11.404 -4.026 1.00 89.69 290 VAL A CA 1
ATOM 2020 C C . VAL A 1 290 ? 14.900 12.283 -4.965 1.00 89.69 290 VAL A C 1
ATOM 2022 O O . VAL A 1 290 ? 15.566 11.755 -5.868 1.00 89.69 290 VAL A O 1
ATOM 2025 N N . TRP A 1 291 ? 14.894 13.600 -4.740 1.00 89.12 291 TRP A N 1
ATOM 2026 C CA . TRP A 1 291 ? 15.650 14.594 -5.505 1.00 89.12 291 TRP A CA 1
ATOM 2027 C C . TRP A 1 291 ? 17.101 14.773 -5.055 1.00 89.12 291 TRP A C 1
ATOM 2029 O O . TRP A 1 291 ? 17.876 15.390 -5.785 1.00 89.12 291 TRP A O 1
ATOM 2039 N N . LEU A 1 292 ? 17.498 14.219 -3.904 1.00 85.50 292 LEU A N 1
ATOM 2040 C CA . LEU A 1 292 ? 18.884 14.305 -3.457 1.00 85.50 292 LEU A CA 1
ATOM 2041 C C . LEU A 1 292 ? 19.825 13.509 -4.385 1.00 85.50 292 LEU A C 1
ATOM 2043 O O . LEU A 1 292 ? 19.452 12.438 -4.891 1.00 85.50 292 LEU A O 1
ATOM 2047 N N . PRO A 1 293 ? 21.054 14.018 -4.613 1.00 72.81 293 PRO A N 1
ATOM 2048 C CA . PRO A 1 293 ? 22.075 13.308 -5.370 1.00 72.81 293 PRO A CA 1
ATOM 2049 C C . PRO A 1 293 ? 22.412 11.972 -4.693 1.00 72.81 293 PRO A C 1
ATOM 2051 O O . PRO A 1 293 ? 22.368 11.820 -3.474 1.00 72.81 293 PRO A O 1
ATOM 2054 N N . SER A 1 294 ? 22.664 10.964 -5.521 1.00 55.53 294 SER A N 1
ATOM 2055 C CA . SER A 1 294 ? 22.542 9.541 -5.203 1.00 55.53 294 SER A CA 1
ATOM 2056 C C . SER A 1 294 ? 23.550 9.015 -4.172 1.00 55.53 294 SER A C 1
ATOM 2058 O O . SER A 1 294 ? 24.580 8.453 -4.537 1.00 55.53 294 SER A O 1
ATOM 2060 N N . GLY A 1 295 ? 23.190 9.080 -2.891 1.00 55.59 295 GLY A N 1
ATOM 2061 C CA . GLY A 1 295 ? 23.576 8.077 -1.895 1.00 55.59 295 GLY A CA 1
ATOM 2062 C C . GLY A 1 295 ? 22.603 6.895 -1.975 1.00 55.59 295 GLY A C 1
ATOM 2063 O O . GLY A 1 295 ? 21.394 7.054 -1.834 1.00 55.59 295 GLY A O 1
ATOM 2064 N N . THR A 1 296 ? 23.102 5.703 -2.272 1.00 52.25 296 THR A N 1
ATOM 2065 C CA . THR A 1 296 ? 22.356 4.556 -2.822 1.00 52.25 296 THR A CA 1
ATOM 2066 C C . THR A 1 296 ? 21.419 3.792 -1.872 1.00 52.25 296 THR A C 1
ATOM 2068 O O . THR A 1 296 ? 20.831 2.802 -2.299 1.00 52.25 296 THR A O 1
ATOM 2071 N N . ALA A 1 297 ? 21.226 4.205 -0.618 1.00 54.47 297 ALA A N 1
ATOM 2072 C CA . ALA A 1 297 ? 20.731 3.283 0.416 1.00 54.47 297 ALA A CA 1
ATOM 2073 C C . ALA A 1 297 ? 19.242 3.410 0.819 1.00 54.47 297 ALA A C 1
ATOM 2075 O O . ALA A 1 297 ? 18.745 2.553 1.542 1.00 54.47 297 ALA A O 1
ATOM 2076 N N . GLY A 1 298 ? 18.506 4.441 0.379 1.00 76.06 298 GLY A N 1
ATOM 2077 C CA . GLY A 1 298 ? 17.202 4.766 0.989 1.00 76.06 298 GLY A CA 1
ATOM 2078 C C . GLY A 1 298 ? 15.950 4.266 0.259 1.00 76.06 298 GLY A C 1
ATOM 2079 O O . GLY A 1 298 ? 15.073 3.672 0.876 1.00 76.06 298 GLY A O 1
ATOM 2080 N N . ALA A 1 299 ? 15.833 4.518 -1.050 1.00 85.19 299 ALA A N 1
ATOM 2081 C CA . ALA A 1 299 ? 14.532 4.480 -1.738 1.00 85.19 299 ALA A CA 1
ATOM 2082 C C . ALA A 1 299 ? 13.855 3.097 -1.741 1.00 85.19 299 ALA A C 1
ATOM 2084 O O . ALA A 1 299 ? 12.657 3.008 -1.492 1.00 85.19 299 ALA A O 1
ATOM 2085 N N . GLY A 1 300 ? 14.615 2.018 -1.960 1.00 88.12 300 GLY A N 1
ATOM 2086 C CA . GLY A 1 300 ? 14.073 0.655 -1.899 1.00 88.12 300 GLY A CA 1
ATOM 2087 C C . GLY A 1 300 ? 13.623 0.265 -0.486 1.00 88.12 300 GLY A C 1
ATOM 2088 O O . GLY A 1 300 ? 12.561 -0.328 -0.318 1.00 88.12 300 GLY A O 1
ATOM 2089 N N . GLY A 1 301 ? 14.388 0.660 0.538 1.00 90.19 301 GLY A N 1
ATOM 2090 C CA . GLY A 1 301 ? 14.016 0.456 1.941 1.00 90.19 301 GLY A CA 1
ATOM 2091 C C . GLY A 1 301 ? 12.776 1.261 2.333 1.00 90.19 301 GLY A C 1
ATOM 2092 O O . GLY A 1 301 ? 11.862 0.717 2.945 1.00 90.19 301 GLY A O 1
ATOM 2093 N N . LEU A 1 302 ? 12.694 2.526 1.905 1.00 92.75 302 LEU A N 1
ATOM 2094 C CA . LEU A 1 302 ? 11.514 3.373 2.098 1.00 92.75 302 LEU A CA 1
ATOM 2095 C C . LEU A 1 302 ? 10.284 2.816 1.373 1.00 92.75 302 LEU A C 1
ATOM 2097 O O . LEU A 1 302 ? 9.191 2.887 1.923 1.00 92.75 302 LEU A O 1
ATOM 2101 N N . ALA A 1 303 ? 10.441 2.227 0.183 1.00 93.38 303 ALA A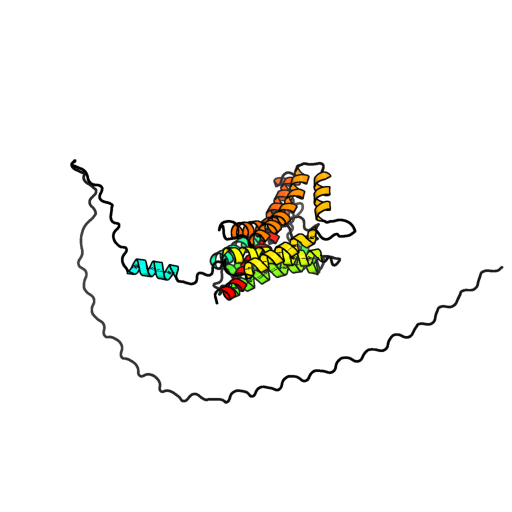 N 1
ATOM 2102 C CA . ALA A 1 303 ? 9.338 1.586 -0.533 1.00 93.38 303 ALA A CA 1
ATOM 2103 C C . ALA A 1 303 ? 8.778 0.376 0.229 1.00 93.38 303 ALA A C 1
ATOM 2105 O O . ALA A 1 303 ? 7.562 0.227 0.357 1.00 93.38 303 ALA A O 1
ATOM 2106 N N . TRP A 1 304 ? 9.652 -0.475 0.769 1.00 93.38 304 TRP A N 1
ATOM 2107 C CA . TRP A 1 304 ? 9.231 -1.598 1.607 1.00 93.38 304 TRP A CA 1
ATOM 2108 C C . TRP A 1 304 ? 8.598 -1.131 2.913 1.00 93.38 304 TRP A C 1
ATOM 2110 O O . TRP A 1 304 ? 7.529 -1.620 3.278 1.00 93.38 304 TRP A O 1
ATOM 2120 N N . LEU A 1 305 ? 9.211 -0.149 3.578 1.00 94.31 305 LEU A N 1
ATOM 2121 C CA . LEU A 1 305 ? 8.641 0.472 4.767 1.00 94.31 305 LEU A CA 1
ATOM 2122 C C . LEU A 1 305 ? 7.240 1.012 4.463 1.00 94.31 305 LEU A C 1
ATOM 2124 O O . LEU A 1 305 ? 6.316 0.692 5.199 1.00 94.31 305 LEU A O 1
ATOM 2128 N N . TRP A 1 306 ? 7.058 1.726 3.345 1.00 94.81 306 TRP A N 1
ATOM 2129 C CA . TRP A 1 306 ? 5.760 2.225 2.881 1.00 94.81 306 TRP A CA 1
ATOM 2130 C C . TRP A 1 306 ? 4.719 1.115 2.728 1.00 94.81 306 TRP A C 1
ATOM 2132 O O . TRP A 1 306 ? 3.600 1.253 3.220 1.00 94.81 306 TRP A O 1
ATOM 2142 N N . CYS A 1 307 ? 5.093 -0.011 2.112 1.00 93.75 307 CYS A N 1
ATOM 2143 C CA . CYS A 1 307 ? 4.203 -1.165 1.979 1.00 93.75 307 CYS A CA 1
ATOM 2144 C C . CYS A 1 307 ? 3.794 -1.735 3.346 1.00 93.75 307 CYS A C 1
ATOM 2146 O O . CYS A 1 307 ? 2.661 -2.184 3.505 1.00 93.75 307 CYS A O 1
ATOM 2148 N N . PHE A 1 308 ? 4.674 -1.690 4.349 1.00 92.88 308 PHE A N 1
ATOM 2149 C CA . PHE A 1 308 ? 4.412 -2.222 5.690 1.00 92.88 308 PHE A CA 1
ATOM 2150 C C . PHE A 1 308 ? 3.836 -1.217 6.694 1.00 92.88 308 PHE A C 1
ATOM 2152 O O . PHE A 1 308 ? 3.373 -1.649 7.749 1.00 92.88 308 PHE A O 1
ATOM 2159 N N . VAL A 1 309 ? 3.775 0.084 6.383 1.00 91.19 309 VAL A N 1
ATOM 2160 C CA . VAL A 1 309 ? 3.159 1.106 7.254 1.00 91.19 309 VAL A CA 1
ATOM 2161 C C . VAL A 1 309 ? 1.767 0.684 7.767 1.00 91.19 309 VAL A C 1
ATOM 2163 O O . VAL A 1 309 ? 1.561 0.752 8.981 1.00 91.19 309 VAL A O 1
ATOM 2166 N N . PRO A 1 310 ? 0.828 0.182 6.931 1.00 88.38 310 PRO A N 1
ATOM 2167 C CA . PRO A 1 310 ? -0.485 -0.260 7.413 1.00 88.38 310 PRO A CA 1
ATOM 2168 C C . PRO A 1 310 ? -0.406 -1.399 8.437 1.00 88.38 310 PRO A C 1
ATOM 2170 O O . PRO A 1 310 ? -1.161 -1.413 9.408 1.00 88.38 310 PRO A O 1
ATOM 2173 N N . THR A 1 311 ? 0.529 -2.332 8.242 1.00 88.00 311 THR A N 1
ATOM 2174 C CA . THR A 1 311 ? 0.784 -3.443 9.166 1.00 88.00 311 THR A CA 1
ATOM 2175 C C . THR A 1 311 ? 1.378 -2.945 10.484 1.00 88.00 311 THR A C 1
ATOM 2177 O O . THR A 1 311 ? 0.910 -3.341 11.550 1.00 88.00 311 THR A O 1
ATOM 2180 N N . ILE A 1 312 ? 2.355 -2.035 10.436 1.00 89.06 312 ILE A N 1
ATOM 2181 C CA . ILE A 1 312 ? 2.998 -1.467 11.632 1.00 89.06 312 ILE A CA 1
ATOM 2182 C C . ILE A 1 312 ? 1.977 -0.712 12.487 1.00 89.06 312 ILE A C 1
ATOM 2184 O O . ILE A 1 312 ? 1.885 -0.961 13.690 1.00 89.06 312 ILE A O 1
ATOM 2188 N N . ILE A 1 313 ? 1.171 0.160 11.872 1.00 85.69 313 ILE A N 1
ATOM 2189 C CA . ILE A 1 313 ? 0.113 0.911 12.568 1.00 85.69 313 ILE A CA 1
ATOM 2190 C C . ILE A 1 313 ? -0.879 -0.057 13.216 1.00 85.69 313 ILE A C 1
ATOM 2192 O O . ILE A 1 313 ? -1.238 0.094 14.383 1.00 85.69 313 ILE A O 1
ATOM 2196 N N . HIS A 1 314 ? -1.290 -1.089 12.478 1.00 84.25 314 HIS A N 1
ATOM 2197 C CA . HIS A 1 314 ? -2.245 -2.072 12.963 1.00 84.25 314 HIS A CA 1
ATOM 2198 C C . HIS A 1 314 ? -1.740 -2.834 14.193 1.00 84.25 314 HIS A C 1
ATOM 2200 O O . HIS A 1 314 ? -2.429 -2.864 15.213 1.00 84.25 314 HIS A O 1
ATOM 2206 N N . PHE A 1 315 ? -0.534 -3.404 14.135 1.00 83.69 315 PHE A N 1
ATOM 2207 C CA . PHE A 1 315 ? 0.021 -4.135 15.274 1.00 83.69 315 PHE A CA 1
ATOM 2208 C C . PHE A 1 315 ? 0.316 -3.217 16.461 1.00 83.69 315 PHE A C 1
ATOM 2210 O O . PHE A 1 315 ? 0.076 -3.615 17.598 1.00 83.69 315 PHE A O 1
ATOM 2217 N N . THR A 1 316 ? 0.733 -1.972 16.221 1.00 83.38 316 THR A N 1
ATOM 2218 C CA . THR A 1 316 ? 0.905 -0.989 17.303 1.00 83.38 316 THR A CA 1
ATOM 2219 C C . THR A 1 316 ? -0.429 -0.692 17.996 1.00 83.38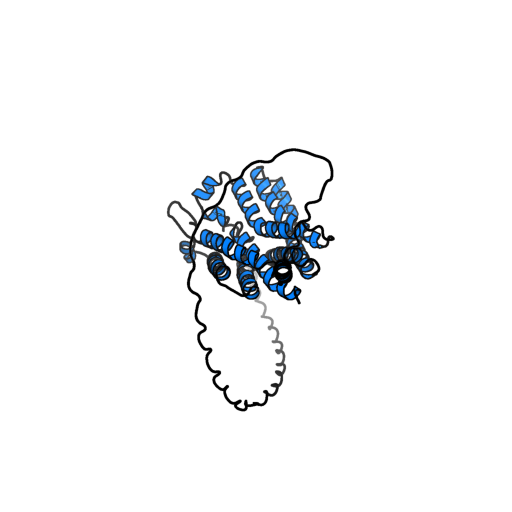 316 THR A C 1
ATOM 2221 O O . THR A 1 316 ? -0.511 -0.686 19.224 1.00 83.38 316 THR A O 1
ATOM 2224 N N . ALA A 1 317 ? -1.506 -0.539 17.221 1.00 80.12 317 ALA A N 1
ATOM 2225 C CA . ALA A 1 317 ? -2.854 -0.355 17.751 1.00 80.12 317 ALA A CA 1
ATOM 2226 C C . ALA A 1 317 ? -3.396 -1.599 18.478 1.00 80.12 317 ALA A C 1
ATOM 2228 O O . ALA A 1 317 ? -4.177 -1.458 19.418 1.00 80.12 317 ALA A O 1
ATOM 2229 N N . LEU A 1 318 ? -3.005 -2.810 18.068 1.00 78.31 318 LEU A N 1
ATOM 2230 C CA . LEU A 1 318 ? -3.352 -4.042 18.783 1.00 78.31 318 LEU A CA 1
ATOM 2231 C C . LEU A 1 318 ? -2.625 -4.148 20.121 1.00 78.31 318 LEU A C 1
ATOM 2233 O O . LEU A 1 318 ? -3.275 -4.426 21.124 1.00 78.31 318 LEU A O 1
ATOM 2237 N N . ILE A 1 319 ? -1.316 -3.880 20.145 1.00 78.38 319 ILE A N 1
ATOM 2238 C CA . ILE A 1 319 ? -0.507 -3.870 21.375 1.00 78.38 319 ILE A CA 1
ATOM 2239 C C . ILE A 1 319 ? -1.089 -2.872 22.379 1.00 78.38 319 ILE A C 1
ATOM 2241 O O . ILE A 1 319 ? -1.198 -3.172 23.566 1.00 78.38 319 ILE A O 1
ATOM 2245 N N . ALA A 1 320 ? -1.524 -1.706 21.899 1.00 78.56 320 ALA A N 1
ATOM 2246 C CA . ALA A 1 320 ? -2.099 -0.681 22.756 1.00 78.56 320 ALA A CA 1
ATOM 2247 C C . ALA A 1 320 ? -3.447 -1.066 23.387 1.00 78.56 320 ALA A C 1
ATOM 2249 O O . ALA A 1 320 ? -3.795 -0.533 24.435 1.00 78.56 320 ALA A O 1
ATOM 2250 N N . LYS A 1 321 ? -4.198 -1.992 22.777 1.00 71.75 321 LYS A N 1
ATOM 2251 C CA . LYS A 1 321 ? -5.497 -2.473 23.281 1.00 71.75 321 LYS A CA 1
ATOM 2252 C C . LYS A 1 321 ? -5.378 -3.574 24.348 1.00 71.75 321 LYS A C 1
ATOM 2254 O O . LYS A 1 321 ? -6.407 -4.081 24.789 1.00 71.75 321 LYS A O 1
ATOM 2259 N N . GLY A 1 322 ? -4.164 -3.940 24.769 1.00 68.19 322 GLY A N 1
ATOM 2260 C CA . GLY A 1 322 ? -3.904 -4.964 25.788 1.00 68.19 322 GLY A CA 1
ATOM 2261 C C . GLY A 1 322 ? -3.367 -6.275 25.208 1.00 68.19 322 GLY A C 1
ATOM 2262 O O . GLY A 1 322 ? -2.885 -6.312 24.077 1.00 68.19 322 GLY A O 1
ATOM 2263 N N . HIS A 1 323 ? -3.404 -7.363 25.992 1.00 64.00 323 HIS A N 1
ATOM 2264 C CA . HIS A 1 323 ? -2.817 -8.652 25.610 1.00 64.00 323 HIS A CA 1
ATOM 2265 C C . HIS A 1 323 ? -3.322 -9.120 24.238 1.00 64.00 323 HIS A C 1
ATOM 2267 O O . HIS A 1 323 ? -4.446 -9.604 24.102 1.00 64.00 323 HIS A O 1
ATOM 2273 N N . ILE A 1 324 ? -2.446 -9.044 23.229 1.00 66.81 324 ILE A N 1
ATOM 2274 C CA . ILE A 1 324 ? -2.687 -9.531 21.861 1.00 66.81 324 ILE A CA 1
ATOM 2275 C C . ILE A 1 324 ? -3.295 -10.938 21.889 1.00 66.81 324 ILE A C 1
ATOM 2277 O O . ILE A 1 324 ? -4.209 -11.234 21.126 1.00 66.81 324 ILE A O 1
ATOM 2281 N N . GLY A 1 325 ? -2.838 -11.784 22.817 1.00 68.56 325 GLY A N 1
ATOM 2282 C CA . GLY A 1 325 ? -3.347 -13.140 22.993 1.00 68.56 325 GLY A CA 1
ATOM 2283 C C . GLY A 1 325 ? -4.859 -13.211 23.212 1.00 68.56 325 GLY A C 1
ATOM 2284 O O . GLY A 1 325 ? -5.495 -14.097 22.652 1.00 68.56 325 GLY A O 1
ATOM 2285 N N . ASP A 1 326 ? -5.455 -12.282 23.955 1.00 71.94 326 ASP A N 1
ATOM 2286 C CA . ASP A 1 326 ? -6.887 -12.321 24.269 1.00 71.94 326 ASP A CA 1
ATOM 2287 C C . ASP A 1 326 ? -7.734 -11.806 23.097 1.00 71.94 326 ASP A C 1
ATOM 2289 O O . ASP A 1 326 ? -8.755 -12.408 22.753 1.00 71.94 326 ASP A O 1
ATOM 2293 N N . VAL A 1 327 ? -7.258 -10.765 22.405 1.00 67.00 327 VAL A N 1
ATOM 2294 C CA . VAL A 1 327 ? -7.898 -10.227 21.191 1.00 67.00 327 VAL A CA 1
ATOM 2295 C C . VAL A 1 327 ? -7.870 -11.256 20.058 1.00 67.00 327 VAL A C 1
ATOM 2297 O O . VAL A 1 327 ? -8.898 -11.508 19.428 1.00 67.00 327 VAL A O 1
ATOM 2300 N N . VAL A 1 328 ? -6.719 -11.900 19.839 1.00 72.75 328 VAL A N 1
ATOM 2301 C CA . VAL A 1 328 ? -6.541 -12.925 18.800 1.00 72.75 328 VAL A CA 1
ATOM 2302 C C . VAL A 1 328 ? -7.334 -14.189 19.127 1.00 72.75 328 VAL A C 1
ATOM 2304 O O . VAL A 1 328 ? -7.936 -14.768 18.229 1.00 72.75 328 VAL A O 1
ATOM 2307 N N . LYS A 1 329 ? -7.407 -14.608 20.398 1.00 75.50 329 LYS A N 1
ATOM 2308 C CA . LYS A 1 329 ? -8.229 -15.766 20.796 1.00 75.50 329 LYS A CA 1
ATOM 2309 C C . LYS A 1 329 ? -9.716 -15.535 20.541 1.00 75.50 329 LYS A C 1
ATOM 2311 O O . LYS A 1 329 ? -10.397 -16.467 20.119 1.00 75.50 329 LYS A O 1
ATOM 2316 N N . ALA A 1 330 ? -10.219 -14.329 20.811 1.00 70.31 330 ALA A N 1
ATOM 2317 C CA . ALA A 1 330 ? -11.631 -13.999 20.632 1.00 70.31 330 ALA A CA 1
ATOM 2318 C C . ALA A 1 330 ? -12.000 -13.782 19.155 1.00 70.31 330 ALA A C 1
ATOM 2320 O O . ALA A 1 330 ? -13.038 -14.268 18.699 1.00 70.31 330 ALA A O 1
ATOM 2321 N N . ARG A 1 331 ? -11.150 -13.064 18.409 1.00 74.56 331 ARG A N 1
ATOM 2322 C CA . ARG A 1 331 ? -11.340 -12.751 16.987 1.00 74.56 331 ARG A CA 1
ATOM 2323 C C . ARG A 1 331 ? -10.016 -12.875 16.226 1.00 74.56 331 ARG A C 1
ATOM 2325 O O . ARG A 1 331 ? -9.328 -11.869 16.038 1.00 74.56 331 ARG A O 1
ATOM 2332 N N . PRO A 1 332 ? -9.658 -14.082 15.752 1.00 75.88 332 PRO A N 1
ATOM 2333 C CA . PRO A 1 332 ? -8.389 -14.321 15.062 1.00 75.88 332 PRO A CA 1
ATOM 2334 C C . PRO A 1 332 ? -8.188 -13.424 13.838 1.00 75.88 332 PRO A C 1
ATOM 2336 O O . PRO A 1 332 ? -7.089 -12.920 13.616 1.00 75.88 332 PRO A O 1
ATOM 2339 N N . SER A 1 333 ? -9.261 -13.126 13.100 1.00 72.62 333 SER A N 1
ATOM 2340 C CA . SER A 1 333 ? -9.226 -12.188 11.972 1.00 72.62 333 SER A CA 1
ATOM 2341 C C . SER A 1 333 ? -8.785 -10.774 12.371 1.00 72.62 333 SER A C 1
ATOM 2343 O O . SER A 1 333 ? -8.177 -10.065 11.576 1.00 72.62 333 SER A O 1
ATOM 2345 N N . THR A 1 334 ? -8.991 -10.352 13.621 1.00 69.75 334 THR A N 1
ATOM 2346 C CA . THR A 1 334 ? -8.570 -9.016 14.074 1.00 69.75 334 THR A CA 1
ATOM 2347 C C . THR A 1 334 ? -7.047 -8.859 14.049 1.00 69.75 334 THR A C 1
ATOM 2349 O O . THR A 1 334 ? -6.582 -7.730 13.973 1.00 69.75 334 THR A O 1
ATOM 2352 N N . ALA A 1 335 ? -6.281 -9.958 14.038 1.00 68.62 335 ALA A N 1
ATOM 2353 C CA . ALA A 1 335 ? -4.828 -9.948 13.853 1.00 68.62 335 ALA A CA 1
ATOM 2354 C C . ALA A 1 335 ? -4.382 -9.595 12.420 1.00 68.62 335 ALA A C 1
ATOM 2356 O O . ALA A 1 335 ? -3.237 -9.204 12.210 1.00 68.62 335 ALA A O 1
ATOM 2357 N N . LEU A 1 336 ? -5.258 -9.807 11.430 1.00 68.25 336 LEU A N 1
ATOM 2358 C CA . LEU A 1 336 ? -4.934 -9.703 10.002 1.00 68.25 336 LEU A CA 1
ATOM 2359 C C . LEU A 1 336 ? -5.677 -8.551 9.301 1.00 68.25 336 LEU A C 1
ATOM 2361 O O . LEU A 1 336 ? -5.123 -7.962 8.371 1.00 68.25 336 LEU A O 1
ATOM 2365 N N . PHE A 1 337 ? -6.897 -8.226 9.750 1.00 64.25 337 PHE A N 1
ATOM 2366 C CA . PHE A 1 337 ? -7.826 -7.283 9.103 1.00 64.25 337 PHE A CA 1
ATOM 2367 C C . PHE A 1 337 ? -7.999 -5.947 9.841 1.00 64.25 337 PHE A C 1
ATOM 2369 O O . PHE A 1 337 ? -8.645 -5.038 9.316 1.00 64.25 337 PHE A O 1
ATOM 2376 N N . GLY A 1 338 ? -7.531 -5.834 11.090 1.00 58.28 338 GLY A N 1
ATOM 2377 C CA . GLY A 1 338 ? -8.068 -4.807 11.982 1.00 58.28 338 GLY A CA 1
ATOM 2378 C C . GLY A 1 338 ? -9.576 -4.943 12.197 1.00 58.28 338 GLY A C 1
ATOM 2379 O O . GLY A 1 338 ? -10.206 -5.918 11.796 1.00 58.28 338 GLY A O 1
ATOM 2380 N N . LYS A 1 339 ? -10.170 -3.983 12.909 1.00 50.22 339 LYS A N 1
ATOM 2381 C CA . LYS A 1 339 ? -11.626 -3.931 13.073 1.00 50.22 339 LYS A CA 1
ATOM 2382 C C . LYS A 1 339 ? -12.253 -3.360 11.799 1.00 50.22 339 LYS A C 1
ATOM 2384 O O . LYS A 1 339 ? -11.908 -2.246 11.414 1.00 50.22 339 LYS A O 1
ATOM 2389 N N . LEU A 1 340 ? -13.203 -4.089 11.208 1.00 41.56 340 LEU A N 1
ATOM 2390 C CA . LEU A 1 340 ? -14.047 -3.623 10.095 1.00 41.56 340 LEU A CA 1
ATOM 2391 C C . LEU A 1 340 ? -14.944 -2.428 10.493 1.00 41.56 340 LEU A C 1
ATOM 2393 O O . LEU A 1 340 ? -15.504 -1.749 9.640 1.00 41.56 340 LEU A O 1
ATOM 2397 N N . ASP A 1 341 ? -15.075 -2.178 11.796 1.00 35.34 341 ASP A N 1
ATOM 2398 C CA . ASP A 1 341 ? -16.005 -1.242 12.430 1.00 35.34 341 ASP A CA 1
ATOM 2399 C C . ASP A 1 341 ? -15.714 0.246 12.091 1.00 35.34 341 ASP A C 1
ATOM 2401 O O . ASP A 1 341 ? -16.559 1.108 12.325 1.00 35.34 341 ASP A O 1
ATOM 2405 N N . HIS A 1 342 ? -14.531 0.563 11.541 1.00 38.62 342 HIS A N 1
ATOM 2406 C CA . HIS A 1 342 ? -14.078 1.932 11.239 1.00 38.62 342 HIS A CA 1
ATOM 2407 C C . HIS A 1 342 ? -13.481 2.069 9.826 1.00 38.62 342 HIS A C 1
ATOM 2409 O O . HIS A 1 342 ? -12.447 2.710 9.650 1.00 38.62 342 HIS A O 1
ATOM 2415 N N . LEU A 1 343 ? -14.134 1.479 8.818 1.00 38.78 343 LEU A N 1
ATOM 2416 C CA . LEU A 1 343 ? -13.803 1.518 7.376 1.00 38.78 343 LEU A CA 1
ATOM 2417 C C . LEU A 1 343 ? -13.768 2.929 6.722 1.00 38.78 343 LEU A C 1
ATOM 2419 O O . LEU A 1 343 ? -13.986 3.059 5.522 1.00 38.78 343 LEU A O 1
ATOM 2423 N N . GLY A 1 344 ? -13.497 3.987 7.486 1.00 34.06 344 GLY A N 1
ATOM 2424 C CA . GLY A 1 344 ? -13.245 5.336 6.979 1.00 34.06 344 GLY A CA 1
ATOM 2425 C C . GLY A 1 344 ? -11.800 5.579 6.541 1.00 34.06 344 GLY A C 1
ATOM 2426 O O . GLY A 1 344 ? -11.527 6.624 5.992 1.00 34.06 344 GLY A O 1
ATOM 2427 N N . VAL A 1 345 ? -10.874 4.642 6.765 1.00 42.59 345 VAL A N 1
ATOM 2428 C CA . VAL A 1 345 ? -9.504 4.673 6.228 1.00 42.59 345 VAL A CA 1
ATOM 2429 C C . VAL A 1 345 ? -9.145 3.221 5.906 1.00 42.59 345 VAL A C 1
ATOM 2431 O O . VAL A 1 345 ? -9.439 2.356 6.726 1.00 42.59 345 VAL A O 1
ATOM 2434 N N . LEU A 1 346 ? -8.588 2.956 4.715 1.00 49.31 346 LEU A N 1
ATOM 2435 C CA . LEU A 1 346 ? -8.136 1.658 4.158 1.00 49.31 346 LEU A CA 1
ATOM 2436 C C . LEU A 1 346 ? -8.048 0.462 5.141 1.00 49.31 346 LEU A C 1
ATOM 2438 O O . LEU A 1 346 ? -7.498 0.632 6.227 1.00 49.31 346 LEU A O 1
ATOM 2442 N N . PRO A 1 347 ? -8.440 -0.774 4.744 1.00 53.22 347 PRO A N 1
ATOM 2443 C CA . PRO A 1 347 ? -8.408 -1.964 5.607 1.00 53.22 347 PRO A CA 1
ATOM 2444 C C . PRO A 1 347 ? -7.045 -2.133 6.288 1.00 53.22 347 PRO A C 1
ATOM 2446 O O . PRO A 1 347 ? -6.086 -2.570 5.668 1.00 53.22 347 PRO A O 1
ATOM 2449 N N . VAL A 1 348 ? -6.938 -1.750 7.558 1.00 63.12 348 VAL A N 1
ATOM 2450 C CA . VAL A 1 348 ? -5.664 -1.711 8.287 1.00 63.12 348 VAL A CA 1
ATOM 2451 C C . VAL A 1 348 ? -5.073 -3.111 8.461 1.00 63.12 348 VAL A C 1
ATOM 2453 O O . VAL A 1 348 ? -5.790 -4.102 8.560 1.00 63.12 348 VAL A O 1
ATOM 2456 N N . GLY A 1 349 ? -3.744 -3.194 8.529 1.00 77.94 349 GLY A N 1
ATOM 2457 C CA . GLY A 1 349 ? -3.037 -4.451 8.763 1.00 77.94 349 GLY A CA 1
ATOM 2458 C C . GLY A 1 349 ? -2.431 -5.072 7.511 1.00 77.94 349 GLY A C 1
ATOM 2459 O O . GLY A 1 349 ? -2.027 -4.379 6.573 1.00 77.94 349 GLY A O 1
ATOM 2460 N N . VAL A 1 350 ? -2.341 -6.402 7.529 1.00 84.19 350 VAL A N 1
ATOM 2461 C CA . VAL A 1 350 ? -1.609 -7.191 6.526 1.00 84.19 350 VAL A CA 1
ATOM 2462 C C . VAL A 1 350 ? -2.267 -7.094 5.148 1.00 84.19 350 VAL A C 1
ATOM 2464 O O . VAL A 1 350 ? -1.582 -7.130 4.128 1.00 84.19 350 VAL A O 1
ATOM 2467 N N . ILE A 1 351 ? -3.585 -6.899 5.107 1.00 87.19 351 ILE A N 1
ATOM 2468 C CA . ILE A 1 351 ? -4.354 -6.811 3.862 1.00 87.19 351 ILE A CA 1
ATOM 2469 C C . ILE A 1 351 ? -4.069 -5.521 3.106 1.00 87.19 351 ILE A C 1
ATOM 2471 O O . ILE A 1 351 ? -3.731 -5.593 1.924 1.00 87.19 351 ILE A O 1
ATOM 2475 N N . ALA A 1 352 ? -4.133 -4.356 3.768 1.00 88.00 352 ALA A N 1
ATOM 2476 C CA . ALA A 1 352 ? -3.694 -3.115 3.130 1.00 88.00 352 ALA A CA 1
ATOM 2477 C C . ALA A 1 352 ? -2.245 -3.232 2.677 1.00 88.00 352 ALA A C 1
ATOM 2479 O O . ALA A 1 352 ? -1.945 -2.840 1.556 1.00 88.00 352 ALA A O 1
ATOM 2480 N N . SER A 1 353 ? -1.357 -3.810 3.490 1.00 91.62 353 SER A N 1
ATOM 2481 C CA . SER A 1 353 ? 0.028 -4.023 3.068 1.00 91.62 353 SER A CA 1
ATOM 2482 C C . SER A 1 353 ? 0.139 -4.884 1.807 1.00 91.62 353 SER A C 1
ATOM 2484 O O . SER A 1 353 ? 0.924 -4.546 0.925 1.00 91.62 353 SER A O 1
ATOM 2486 N N . GLY A 1 354 ? -0.687 -5.924 1.667 1.00 93.81 354 GLY A N 1
ATOM 2487 C CA . GLY A 1 354 ? -0.767 -6.728 0.447 1.00 93.81 354 GLY A CA 1
ATOM 2488 C C . GLY A 1 354 ? -1.244 -5.936 -0.766 1.00 93.81 354 GLY A C 1
ATOM 2489 O O . GLY A 1 354 ? -0.588 -5.964 -1.806 1.00 93.81 354 GLY A O 1
ATOM 2490 N N . PHE A 1 355 ? -2.325 -5.164 -0.634 1.00 94.88 355 PHE A N 1
ATOM 2491 C CA . PHE A 1 355 ? -2.819 -4.326 -1.731 1.00 94.88 355 PHE A CA 1
ATOM 2492 C C . PHE A 1 355 ? -1.824 -3.230 -2.124 1.00 94.88 355 PHE A C 1
ATOM 2494 O O . PHE A 1 355 ? -1.592 -3.004 -3.313 1.00 94.88 355 PHE A O 1
ATOM 2501 N N . VAL A 1 356 ? -1.185 -2.585 -1.145 1.00 95.50 356 VAL A N 1
ATOM 2502 C CA . VAL A 1 356 ? -0.157 -1.564 -1.386 1.00 95.50 356 VAL A CA 1
ATOM 2503 C C . VAL A 1 356 ? 1.065 -2.183 -2.058 1.00 95.50 356 VAL A C 1
ATOM 2505 O O . VAL A 1 356 ? 1.569 -1.610 -3.021 1.00 95.50 356 VAL A O 1
ATOM 2508 N N . ALA A 1 357 ? 1.509 -3.365 -1.623 1.00 96.06 357 ALA A N 1
ATOM 2509 C CA . ALA A 1 357 ? 2.621 -4.072 -2.252 1.00 96.06 357 ALA A CA 1
ATOM 2510 C C . ALA A 1 357 ? 2.291 -4.479 -3.698 1.00 96.06 357 ALA A C 1
ATOM 2512 O O . ALA A 1 357 ? 3.101 -4.249 -4.596 1.00 96.06 357 ALA A O 1
ATOM 2513 N N . TYR A 1 358 ? 1.094 -5.015 -3.952 1.00 97.44 358 TYR A N 1
ATOM 2514 C CA . TYR A 1 358 ? 0.625 -5.342 -5.302 1.00 97.44 358 TYR A CA 1
ATOM 2515 C C . TYR A 1 358 ? 0.576 -4.114 -6.211 1.00 97.44 358 TYR A C 1
ATOM 2517 O O . TYR A 1 358 ? 1.090 -4.163 -7.329 1.00 97.44 358 TYR A O 1
ATOM 2525 N N . ALA A 1 359 ? 0.034 -2.998 -5.720 1.00 97.31 359 ALA A N 1
ATOM 2526 C CA . ALA A 1 359 ? -0.014 -1.746 -6.465 1.00 97.31 359 ALA A CA 1
ATOM 2527 C C . ALA A 1 359 ? 1.399 -1.214 -6.757 1.00 97.31 359 ALA A C 1
ATOM 2529 O O . ALA A 1 359 ? 1.716 -0.910 -7.906 1.00 97.31 359 ALA A O 1
ATOM 2530 N N . ALA A 1 360 ? 2.265 -1.153 -5.742 1.00 96.06 360 ALA A N 1
ATOM 2531 C CA . ALA A 1 360 ? 3.615 -0.614 -5.854 1.00 96.06 360 ALA A CA 1
ATOM 2532 C C . ALA A 1 360 ? 4.489 -1.442 -6.807 1.00 96.06 360 ALA A C 1
ATOM 2534 O O . ALA A 1 360 ? 5.012 -0.904 -7.784 1.00 96.06 360 ALA A O 1
ATOM 2535 N N . PHE A 1 361 ? 4.626 -2.748 -6.557 1.00 95.81 361 PHE A N 1
ATOM 2536 C CA . PHE A 1 361 ? 5.452 -3.633 -7.384 1.00 95.81 361 PHE A CA 1
ATOM 2537 C C . PHE A 1 361 ? 4.841 -3.861 -8.766 1.00 95.81 361 PHE A C 1
ATOM 2539 O O . PHE A 1 361 ? 5.577 -3.932 -9.754 1.00 95.81 361 PHE A O 1
ATOM 2546 N N . GLY A 1 362 ? 3.511 -3.942 -8.856 1.00 96.00 362 GLY A N 1
ATOM 2547 C CA . GLY A 1 362 ? 2.799 -4.085 -10.119 1.00 96.00 362 GLY A CA 1
ATOM 2548 C C . GLY A 1 362 ? 3.033 -2.893 -11.040 1.00 96.00 362 GLY A C 1
ATOM 2549 O O . GLY A 1 362 ? 3.523 -3.069 -12.158 1.00 96.00 362 GLY A O 1
ATOM 2550 N N . LEU A 1 363 ? 2.783 -1.672 -10.552 1.00 96.06 363 LEU A N 1
ATOM 2551 C CA . LEU A 1 363 ? 3.004 -0.447 -11.325 1.00 96.06 363 LEU A CA 1
ATOM 2552 C C . LEU A 1 363 ? 4.485 -0.205 -11.619 1.00 96.06 363 LEU A C 1
ATOM 2554 O O . LEU A 1 363 ? 4.817 0.158 -12.744 1.00 96.06 363 LEU A O 1
ATOM 2558 N N . ALA A 1 364 ? 5.387 -0.440 -10.662 1.00 94.62 364 ALA A N 1
ATOM 2559 C CA . ALA A 1 364 ? 6.823 -0.288 -10.901 1.00 94.62 364 ALA A CA 1
ATOM 2560 C C . ALA A 1 364 ? 7.327 -1.239 -11.999 1.00 94.62 364 ALA A C 1
ATOM 2562 O O . ALA A 1 364 ? 8.123 -0.839 -12.847 1.00 94.62 364 ALA A O 1
ATOM 2563 N N . THR A 1 365 ? 6.822 -2.476 -12.035 1.00 93.50 365 THR A N 1
ATOM 2564 C CA . THR A 1 365 ? 7.156 -3.445 -13.091 1.00 93.50 365 THR A CA 1
ATOM 2565 C C . THR A 1 365 ? 6.529 -3.053 -14.429 1.00 93.50 365 THR A C 1
ATOM 2567 O O . THR A 1 365 ? 7.200 -3.070 -15.459 1.00 93.50 365 THR A O 1
ATOM 2570 N N . ALA A 1 366 ? 5.251 -2.669 -14.421 1.00 93.25 366 ALA A N 1
ATOM 2571 C CA . ALA A 1 366 ? 4.507 -2.312 -15.624 1.00 93.25 366 ALA A CA 1
ATOM 2572 C C . ALA A 1 366 ? 5.053 -1.051 -16.314 1.00 93.25 366 ALA A C 1
ATOM 2574 O O . ALA A 1 366 ? 5.210 -1.032 -17.534 1.00 93.25 366 ALA A O 1
ATOM 2575 N N . LEU A 1 367 ? 5.360 -0.012 -15.534 1.00 92.50 367 LEU A N 1
ATOM 2576 C CA . LEU A 1 367 ? 5.877 1.263 -16.031 1.00 92.50 367 LEU A CA 1
ATOM 2577 C C . LEU A 1 367 ? 7.385 1.214 -16.289 1.00 92.50 367 LEU A C 1
ATOM 2579 O O . LEU A 1 367 ? 7.861 1.865 -17.216 1.00 92.50 367 LEU A O 1
ATOM 2583 N N . GLY A 1 368 ? 8.129 0.434 -15.500 1.00 88.62 368 GLY A N 1
ATOM 2584 C CA . GLY A 1 368 ? 9.587 0.348 -15.580 1.00 88.62 368 GLY A CA 1
ATOM 2585 C C . GLY A 1 368 ? 10.092 -0.092 -16.949 1.00 88.62 368 GLY A C 1
ATOM 2586 O O . GLY A 1 368 ? 11.033 0.498 -17.463 1.00 88.62 368 GLY A O 1
ATOM 2587 N N . LYS A 1 369 ? 9.409 -1.039 -17.602 1.00 82.31 369 LYS A N 1
ATOM 2588 C CA . LYS A 1 369 ? 9.807 -1.511 -18.938 1.00 82.31 369 LYS A CA 1
ATOM 2589 C C . LYS A 1 369 ? 9.789 -0.418 -20.011 1.00 82.31 369 LYS A C 1
ATOM 2591 O O . LYS A 1 369 ? 10.529 -0.496 -20.986 1.00 82.31 369 LYS A O 1
ATOM 2596 N N . ASN A 1 370 ? 8.956 0.610 -19.849 1.00 84.56 370 ASN A N 1
ATOM 2597 C CA . ASN A 1 370 ? 8.939 1.739 -20.779 1.00 84.56 370 ASN A CA 1
ATOM 2598 C C . ASN A 1 370 ? 10.159 2.659 -20.609 1.00 84.56 370 ASN A C 1
ATOM 2600 O O . ASN A 1 370 ? 10.416 3.458 -21.499 1.00 84.56 370 ASN A O 1
ATOM 2604 N N . LEU A 1 371 ? 10.891 2.549 -19.494 1.00 82.62 371 LEU A N 1
ATOM 2605 C CA . LEU A 1 371 ? 12.112 3.312 -19.211 1.00 82.62 371 LEU A CA 1
ATOM 2606 C C . LEU A 1 371 ? 13.388 2.612 -19.702 1.00 82.62 371 LEU A C 1
ATOM 2608 O O . LEU A 1 371 ? 14.455 3.211 -19.657 1.00 82.62 371 LEU A O 1
ATOM 2612 N N . GLU A 1 372 ? 13.292 1.352 -20.130 1.00 75.25 372 GLU A N 1
ATOM 2613 C CA . GLU A 1 372 ? 14.414 0.581 -20.691 1.00 75.25 372 GLU A CA 1
ATOM 2614 C C . GLU A 1 372 ? 14.633 0.849 -22.194 1.00 75.25 372 GLU A C 1
ATOM 2616 O O . GLU A 1 372 ? 15.555 0.288 -22.784 1.00 75.25 372 GLU A O 1
ATOM 2621 N N . ARG A 1 373 ? 13.765 1.653 -22.821 1.00 60.06 373 ARG A N 1
ATOM 2622 C CA . ARG A 1 373 ? 13.793 2.000 -24.250 1.00 60.06 373 ARG A CA 1
ATOM 2623 C C . ARG A 1 373 ? 14.467 3.342 -24.481 1.00 60.06 373 ARG A C 1
ATOM 2625 O O . ARG A 1 373 ? 15.181 3.440 -25.499 1.00 60.06 373 ARG A O 1
#

pLDDT: mean 74.89, std 20.12, range [30.91, 97.81]

Sequence (373 aa):
MGGPSPMGSPSPMGGPSPMGGPSPMGGPSPMGGPSPMGPSPMGGPSPMGGPSPMGGPSPMGGMGGPPSPMPAPQRGGPGGTAVVSAPTPPYLASQTAARMGRPVEPFNGGLQTVLILFGVLLTAAFCTPLATKPSMSFFWDQLGDLEGKLKVVPMMVAAAGVLGLVFGLIPLAATARGWAAAVLGVVPILYVSLVVPKDFAWQEPVGAVGTILVGAGLLLRSAYRDASLGRLLATIGAVCVLVTLLVPEHDKIPLVAIFDQIANAREVSQQIAIASTLLRVLVAALALLVWLPSGTAGAGGLAWLWCFVPTIIHFTALIAKGHIGDVVKARPSTALFGKLDHLGVLPVGVIASGFVAYAAFGLATALGKNLER